Protein AF-0000000070551286 (afdb_homodimer)

Structure (mmCIF, N/CA/C/O backbone):
data_AF-0000000070551286-model_v1
#
loop_
_entity.id
_entity.type
_entity.pdbx_description
1 polymer '2-dehydropantoate 2-reductase'
#
loop_
_atom_site.group_PDB
_atom_site.id
_atom_site.type_symbol
_atom_site.label_atom_id
_atom_site.label_alt_id
_atom_site.label_comp_id
_atom_site.label_asym_id
_atom_site.label_entity_id
_atom_site.label_seq_id
_atom_site.pdbx_PDB_ins_code
_atom_site.Cartn_x
_atom_site.Cartn_y
_atom_site.Cartn_z
_atom_site.occupancy
_atom_site.B_iso_or_equiv
_atom_site.auth_seq_id
_atom_site.auth_comp_id
_atom_site.auth_asym_id
_atom_site.auth_atom_id
_atom_site.pdbx_PDB_model_num
ATOM 1 N N . MET A 1 1 ? 11.375 -45.812 -29.547 1 46.06 1 MET A N 1
ATOM 2 C CA . MET A 1 1 ? 10.195 -46.219 -28.781 1 46.06 1 MET A CA 1
ATOM 3 C C . MET A 1 1 ? 9.453 -44.969 -28.266 1 46.06 1 MET A C 1
ATOM 5 O O . MET A 1 1 ? 10.078 -44.062 -27.734 1 46.06 1 MET A O 1
ATOM 9 N N . TYR A 1 2 ? 8.195 -44.844 -28.672 1 67 2 TYR A N 1
ATOM 10 C CA . TYR A 1 2 ? 7.359 -43.688 -28.391 1 67 2 TYR A CA 1
ATOM 11 C C . TYR A 1 2 ? 7.098 -43.562 -26.891 1 67 2 TYR A C 1
ATOM 13 O O . TYR A 1 2 ? 6.762 -44.531 -26.219 1 67 2 TYR A O 1
ATOM 21 N N . MET A 1 3 ? 7.676 -42.531 -26.266 1 85.62 3 MET A N 1
ATOM 22 C CA . MET A 1 3 ? 7.438 -42.281 -24.844 1 85.62 3 MET A CA 1
ATOM 23 C C . MET A 1 3 ? 5.941 -42.188 -24.547 1 85.62 3 MET A C 1
ATOM 25 O O . MET A 1 3 ? 5.211 -41.469 -25.219 1 85.62 3 MET A O 1
ATOM 29 N N . LYS A 1 4 ? 5.441 -43.25 -23.797 1 93.69 4 LYS A N 1
ATOM 30 C CA . LYS A 1 4 ? 4.039 -43.25 -23.391 1 93.69 4 LYS A CA 1
ATOM 31 C C . LYS A 1 4 ? 3.9 -43.094 -21.875 1 93.69 4 LYS A C 1
ATOM 33 O O . LYS A 1 4 ? 4.574 -43.812 -21.125 1 93.69 4 LYS A O 1
ATOM 38 N N . ILE A 1 5 ? 3.059 -42.188 -21.516 1 97 5 ILE A N 1
ATOM 39 C CA . ILE A 1 5 ? 2.828 -41.969 -20.094 1 97 5 ILE A CA 1
ATOM 40 C C . ILE A 1 5 ? 1.688 -42.844 -19.609 1 97 5 ILE A C 1
ATOM 42 O O . ILE A 1 5 ? 0.562 -42.75 -20.094 1 97 5 ILE A O 1
ATOM 46 N N . LYS A 1 6 ? 2.023 -43.656 -18.656 1 96.81 6 LYS A N 1
ATOM 47 C CA . LYS A 1 6 ? 1.034 -44.594 -18.141 1 96.81 6 LYS A CA 1
ATOM 48 C C . LYS A 1 6 ? 0.749 -44.344 -16.656 1 96.81 6 LYS A C 1
ATOM 50 O O . LYS A 1 6 ? -0.244 -44.844 -16.125 1 96.81 6 LYS A O 1
ATOM 55 N N . SER A 1 7 ? 1.609 -43.625 -16.016 1 97.75 7 SER A N 1
ATOM 56 C CA . SER A 1 7 ? 1.43 -43.312 -14.602 1 97.75 7 SER A CA 1
ATOM 57 C C . SER A 1 7 ? 1.656 -41.844 -14.328 1 97.75 7 SER A C 1
ATOM 59 O O . SER A 1 7 ? 2.631 -41.25 -14.812 1 97.75 7 SER A O 1
ATOM 61 N N . VAL A 1 8 ? 0.704 -41.219 -13.625 1 98.38 8 VAL A N 1
ATOM 62 C CA . VAL A 1 8 ? 0.756 -39.812 -13.25 1 98.38 8 VAL A CA 1
ATOM 63 C C . VAL A 1 8 ? 0.594 -39.688 -11.742 1 98.38 8 VAL A C 1
ATOM 65 O O . VAL A 1 8 ? -0.296 -40.281 -11.148 1 98.38 8 VAL A O 1
ATOM 68 N N . ALA A 1 9 ? 1.456 -38.969 -11.102 1 98.56 9 ALA A N 1
ATOM 69 C CA . ALA A 1 9 ? 1.326 -38.656 -9.688 1 98.56 9 ALA A CA 1
ATOM 70 C C . ALA A 1 9 ? 1.188 -37.125 -9.492 1 98.56 9 ALA A C 1
ATOM 72 O O . ALA A 1 9 ? 1.899 -36.344 -10.125 1 98.56 9 ALA A O 1
ATOM 73 N N . VAL A 1 10 ? 0.234 -36.75 -8.672 1 98.56 10 VAL A N 1
ATOM 74 C CA . VAL A 1 10 ? 0.004 -35.375 -8.344 1 98.56 10 VAL A CA 1
ATOM 75 C C . VAL A 1 10 ? 0.488 -35.062 -6.926 1 98.56 10 VAL A C 1
ATOM 77 O O . VAL A 1 10 ? 0.049 -35.719 -5.973 1 98.56 10 VAL A O 1
ATOM 80 N N . PHE A 1 11 ? 1.463 -34.219 -6.816 1 97.94 11 PHE A N 1
ATOM 81 C CA . PHE A 1 11 ? 1.946 -33.75 -5.523 1 97.94 11 PHE A CA 1
ATOM 82 C C . PHE A 1 11 ? 1.303 -32.438 -5.148 1 97.94 11 PHE A C 1
ATOM 84 O O . PHE A 1 11 ? 1.78 -31.375 -5.551 1 97.94 11 PHE A O 1
ATOM 91 N N . GLY A 1 12 ? 0.291 -32.469 -4.324 1 94.75 12 GLY A N 1
ATOM 92 C CA . GLY A 1 12 ? -0.544 -31.312 -3.99 1 94.75 12 GLY A CA 1
ATOM 93 C C . GLY A 1 12 ? -1.942 -31.406 -4.574 1 94.75 12 GLY A C 1
ATOM 94 O O . GLY A 1 12 ? -2.164 -31.031 -5.727 1 94.75 12 GLY A O 1
ATOM 95 N N . ALA A 1 13 ? -2.912 -31.766 -3.781 1 93.12 13 ALA A N 1
ATOM 96 C CA . ALA A 1 13 ? -4.301 -31.922 -4.211 1 93.12 13 ALA A CA 1
ATOM 97 C C . ALA A 1 13 ? -5.148 -30.734 -3.791 1 93.12 13 ALA A C 1
ATOM 99 O O . ALA A 1 13 ? -6.242 -30.891 -3.246 1 93.12 13 ALA A O 1
ATOM 100 N N . GLY A 1 14 ? -4.578 -29.562 -3.945 1 90 14 GLY A N 1
ATOM 101 C CA . GLY A 1 14 ? -5.32 -28.344 -3.719 1 90 14 GLY A CA 1
ATOM 102 C C . GLY A 1 14 ? -6.078 -27.859 -4.945 1 90 14 GLY A C 1
ATOM 103 O O . GLY A 1 14 ? -6.57 -28.672 -5.73 1 90 14 GLY A O 1
ATOM 104 N N . ALA A 1 15 ? -6.25 -26.578 -5.102 1 88.44 15 ALA A N 1
ATOM 105 C CA . ALA A 1 15 ? -7.039 -25.984 -6.176 1 88.44 15 ALA A CA 1
ATOM 106 C C . ALA A 1 15 ? -6.5 -26.406 -7.543 1 88.44 15 ALA A C 1
ATOM 108 O O . ALA A 1 15 ? -7.262 -26.828 -8.414 1 88.44 15 ALA A O 1
ATOM 109 N N . VAL A 1 16 ? -5.199 -26.281 -7.695 1 92.5 16 VAL A N 1
ATOM 110 C CA . VAL A 1 16 ? -4.582 -26.609 -8.977 1 92.5 16 VAL A CA 1
ATOM 111 C C . VAL A 1 16 ? -4.57 -28.109 -9.18 1 92.5 16 VAL A C 1
ATOM 113 O O . VAL A 1 16 ? -4.938 -28.609 -10.25 1 92.5 16 VAL A O 1
ATOM 116 N N . GLY A 1 17 ? -4.184 -28.844 -8.172 1 95.88 17 GLY A N 1
ATOM 117 C CA . GLY A 1 17 ? -4.16 -30.297 -8.25 1 95.88 17 GLY A CA 1
ATOM 118 C C . GLY A 1 17 ? -5.52 -30.906 -8.562 1 95.88 17 GLY A C 1
ATOM 119 O O . GLY A 1 17 ? -5.617 -31.906 -9.273 1 95.88 17 GLY A O 1
ATOM 120 N N . SER A 1 18 ? -6.52 -30.312 -8.055 1 95.5 18 SER A N 1
ATOM 121 C CA . SER A 1 18 ? -7.875 -30.797 -8.281 1 95.5 18 SER A CA 1
ATOM 122 C C . SER A 1 18 ? -8.258 -30.703 -9.758 1 95.5 18 SER A C 1
ATOM 124 O O . SER A 1 18 ? -9.016 -31.531 -10.258 1 95.5 18 SER A O 1
ATOM 126 N N . TYR A 1 19 ? -7.789 -29.688 -10.414 1 95.88 19 TYR A N 1
ATOM 127 C CA . TYR A 1 19 ? -8.047 -29.562 -11.852 1 95.88 19 TYR A CA 1
ATOM 128 C C . TYR A 1 19 ? -7.438 -30.734 -12.617 1 95.88 19 TYR A C 1
ATOM 130 O O . TYR A 1 19 ? -8.086 -31.297 -13.492 1 95.88 19 TYR A O 1
ATOM 138 N N . VAL A 1 20 ? -6.266 -31.109 -12.234 1 97.5 20 VAL A N 1
ATOM 139 C CA . VAL A 1 20 ? -5.562 -32.219 -12.883 1 97.5 20 VAL A CA 1
ATOM 140 C C . VAL A 1 20 ? -6.246 -33.531 -12.547 1 97.5 20 VAL A C 1
ATOM 142 O O . VAL A 1 20 ? -6.457 -34.375 -13.43 1 97.5 20 VAL A O 1
ATOM 145 N N . ILE A 1 21 ? -6.582 -33.688 -11.289 1 97.44 21 ILE A N 1
ATOM 146 C CA . ILE A 1 21 ? -7.262 -34.906 -10.844 1 97.44 21 ILE A CA 1
ATOM 147 C C . ILE A 1 21 ? -8.594 -35.031 -11.586 1 97.44 21 ILE A C 1
ATOM 149 O O . ILE A 1 21 ? -8.898 -36.094 -12.125 1 97.44 21 ILE A O 1
ATOM 153 N N . TRP A 1 22 ? -9.328 -33.969 -11.617 1 97.06 22 TRP A N 1
ATOM 154 C CA . TRP A 1 22 ? -10.609 -33.938 -12.32 1 97.06 22 TRP A CA 1
ATOM 155 C C . TRP A 1 22 ? -10.438 -34.312 -13.781 1 97.06 22 TRP A C 1
ATOM 157 O O . TRP A 1 22 ? -11.188 -35.156 -14.305 1 97.06 22 TRP A O 1
ATOM 167 N N . GLY A 1 23 ? -9.508 -33.844 -14.453 1 96.38 23 GLY A N 1
ATOM 168 C CA . GLY A 1 23 ? -9.32 -34.031 -15.883 1 96.38 23 GLY A CA 1
ATOM 169 C C . GLY A 1 23 ? -8.828 -35.406 -16.25 1 96.38 23 GLY A C 1
ATOM 170 O O . GLY A 1 23 ? -9.18 -35.938 -17.312 1 96.38 23 GLY A O 1
ATOM 171 N N . LEU A 1 24 ? -7.996 -36.062 -15.359 1 96.88 24 LEU A N 1
ATOM 172 C CA . LEU A 1 24 ? -7.32 -37.281 -15.734 1 96.88 24 LEU A CA 1
ATOM 173 C C . LEU A 1 24 ? -8.016 -38.5 -15.133 1 96.88 24 LEU A C 1
ATOM 175 O O . LEU A 1 24 ? -7.734 -39.625 -15.516 1 96.88 24 LEU A O 1
ATOM 179 N N . SER A 1 25 ? -8.891 -38.25 -14.234 1 93.75 25 SER A N 1
ATOM 180 C CA . SER A 1 25 ? -9.5 -39.344 -13.469 1 93.75 25 SER A CA 1
ATOM 181 C C . SER A 1 25 ? -10.273 -40.281 -14.383 1 93.75 25 SER A C 1
ATOM 183 O O . SER A 1 25 ? -10.43 -41.469 -14.07 1 93.75 25 SER A O 1
ATOM 185 N N . GLU A 1 26 ? -10.766 -39.844 -15.5 1 88.31 26 GLU A N 1
ATOM 186 C CA . GLU A 1 26 ? -11.594 -40.688 -16.344 1 88.31 26 GLU A CA 1
ATOM 187 C C . GLU A 1 26 ? -10.766 -41.344 -17.453 1 88.31 26 GLU A C 1
ATOM 189 O O . GLU A 1 26 ? -11.289 -42.156 -18.234 1 88.31 26 GLU A O 1
ATOM 194 N N . LYS A 1 27 ? -9.602 -41 -17.453 1 91.81 27 LYS A N 1
ATOM 195 C CA . LYS A 1 27 ? -8.734 -41.656 -18.453 1 91.81 27 LYS A CA 1
ATOM 196 C C . LYS A 1 27 ? -8.453 -43.094 -18.078 1 91.81 27 LYS A C 1
ATOM 198 O O . LYS A 1 27 ? -7.93 -43.375 -16.984 1 91.81 27 LYS A O 1
ATOM 203 N N . LYS A 1 28 ? -8.828 -44.219 -18.75 1 85.94 28 LYS A N 1
ATOM 204 C CA . LYS A 1 28 ? -8.828 -45.625 -18.391 1 85.94 28 LYS A CA 1
ATOM 205 C C . LYS A 1 28 ? -7.434 -46.25 -18.547 1 85.94 28 LYS A C 1
ATOM 207 O O . LYS A 1 28 ? -7.09 -47.188 -17.859 1 85.94 28 LYS A O 1
ATOM 212 N N . ASP A 1 29 ? -6.496 -45.688 -19.281 1 88.56 29 ASP A N 1
ATOM 213 C CA . ASP A 1 29 ? -5.238 -46.344 -19.625 1 88.56 29 ASP A CA 1
ATOM 214 C C . ASP A 1 29 ? -4.07 -45.75 -18.844 1 88.56 29 ASP A C 1
ATOM 216 O O . ASP A 1 29 ? -2.916 -45.844 -19.266 1 88.56 29 ASP A O 1
ATOM 220 N N . ILE A 1 30 ? -4.402 -45.125 -17.688 1 94.81 30 ILE A N 1
ATOM 221 C CA . ILE A 1 30 ? -3.312 -44.594 -16.891 1 94.81 30 ILE A CA 1
ATOM 222 C C . ILE A 1 30 ? -3.594 -44.844 -15.406 1 94.81 30 ILE A C 1
ATOM 224 O O . ILE A 1 30 ? -4.742 -45.062 -15.016 1 94.81 30 ILE A O 1
ATOM 228 N N . SER A 1 31 ? -2.551 -44.906 -14.602 1 96.5 31 SER A N 1
ATOM 229 C CA . SER A 1 31 ? -2.656 -44.875 -13.141 1 96.5 31 SER A CA 1
ATOM 230 C C . SER A 1 31 ? -2.48 -43.438 -12.617 1 96.5 31 SER A C 1
ATOM 232 O O . SER A 1 31 ? -1.476 -42.812 -12.906 1 96.5 31 SER A O 1
ATOM 234 N N . LEU A 1 32 ? -3.492 -42.969 -11.977 1 97.56 32 LEU A N 1
ATOM 235 C CA . LEU A 1 32 ? -3.469 -41.656 -11.383 1 97.56 32 LEU A CA 1
ATOM 236 C C . LEU A 1 32 ? -3.398 -41.719 -9.859 1 97.56 32 LEU A C 1
ATOM 238 O O . LEU A 1 32 ? -4.188 -42.438 -9.234 1 97.56 32 LEU A O 1
ATOM 242 N N . SER A 1 33 ? -2.381 -41.062 -9.25 1 97.94 33 SER A N 1
ATOM 243 C CA . SER A 1 33 ? -2.225 -41.094 -7.801 1 97.94 33 SER A CA 1
ATOM 244 C C . SER A 1 33 ? -1.951 -39.688 -7.246 1 97.94 33 SER A C 1
ATOM 246 O O . SER A 1 33 ? -1.631 -38.781 -8 1 97.94 33 SER A O 1
ATOM 248 N N . VAL A 1 34 ? -2.172 -39.531 -5.973 1 98.31 34 VAL A N 1
ATOM 249 C CA . VAL A 1 34 ? -1.798 -38.344 -5.219 1 98.31 34 VAL A CA 1
ATOM 250 C C . VAL A 1 34 ? -0.739 -38.688 -4.18 1 98.31 34 VAL A C 1
ATOM 252 O O . VAL A 1 34 ? -0.843 -39.719 -3.502 1 98.31 34 VAL A O 1
ATOM 255 N N . ILE A 1 35 ? 0.263 -37.875 -4.16 1 98.06 35 ILE A N 1
ATOM 256 C CA . ILE A 1 35 ? 1.336 -38.125 -3.203 1 98.06 35 ILE A CA 1
ATOM 257 C C . ILE A 1 35 ? 0.994 -37.469 -1.867 1 98.06 35 ILE A C 1
ATOM 259 O O . ILE A 1 35 ? 0.721 -36.281 -1.81 1 98.06 35 ILE A O 1
ATOM 263 N N . ALA A 1 36 ? 1 -38.188 -0.861 1 95.88 36 ALA A N 1
ATOM 264 C CA . ALA A 1 36 ? 0.758 -37.688 0.491 1 95.88 36 ALA A CA 1
ATOM 265 C C . ALA A 1 36 ? 1.359 -38.625 1.534 1 95.88 36 ALA A C 1
ATOM 267 O O . ALA A 1 36 ? 1.63 -39.812 1.247 1 95.88 36 ALA A O 1
ATOM 268 N N . LYS A 1 37 ? 1.617 -37.969 2.689 1 93.44 37 LYS A N 1
ATOM 269 C CA . LYS A 1 37 ? 2.133 -38.75 3.82 1 93.44 37 LYS A CA 1
ATOM 270 C C . LYS A 1 37 ? 1.312 -38.469 5.082 1 93.44 37 LYS A C 1
ATOM 272 O O . LYS A 1 37 ? 0.519 -37.531 5.125 1 93.44 37 LYS A O 1
ATOM 277 N N . GLY A 1 38 ? 1.369 -39.344 5.969 1 92.81 38 GLY A N 1
ATOM 278 C CA . GLY A 1 38 ? 0.828 -39.125 7.301 1 92.81 38 GLY A CA 1
ATOM 279 C C . GLY A 1 38 ? -0.667 -38.875 7.305 1 92.81 38 GLY A C 1
ATOM 280 O O . GLY A 1 38 ? -1.428 -39.562 6.641 1 92.81 38 GLY A O 1
ATOM 281 N N . GLU A 1 39 ? -1.062 -37.844 8.078 1 92.38 39 GLU A N 1
ATOM 282 C CA . GLU A 1 39 ? -2.471 -37.531 8.305 1 92.38 39 GLU A CA 1
ATOM 283 C C . GLU A 1 39 ? -3.152 -37.094 7 1 92.38 39 GLU A C 1
ATOM 285 O O . GLU A 1 39 ? -4.324 -37.406 6.781 1 92.38 39 GLU A O 1
ATOM 290 N N . ARG A 1 40 ? -2.4 -36.469 6.199 1 90.12 40 ARG A N 1
ATOM 291 C CA . ARG A 1 40 ? -2.961 -36.062 4.922 1 90.12 40 ARG A CA 1
ATOM 292 C C . ARG A 1 40 ? -3.312 -37.25 4.051 1 90.12 40 ARG A C 1
ATOM 294 O O . ARG A 1 40 ? -4.344 -37.25 3.377 1 90.12 40 ARG A O 1
ATOM 301 N N . ALA A 1 41 ? -2.449 -38.219 4.035 1 93.56 41 ALA A N 1
ATOM 302 C CA . ALA A 1 41 ? -2.701 -39.438 3.273 1 93.56 41 ALA A CA 1
ATOM 303 C C . ALA A 1 41 ? -3.959 -40.156 3.77 1 93.56 41 ALA A C 1
ATOM 305 O O . ALA A 1 41 ? -4.793 -40.594 2.969 1 93.56 41 ALA A O 1
ATOM 306 N N . GLU A 1 42 ? -4.074 -40.188 5.043 1 94.12 42 GLU A N 1
ATOM 307 C CA . GLU A 1 42 ? -5.223 -40.844 5.641 1 94.12 42 GLU A CA 1
ATOM 308 C C . GLU A 1 42 ? -6.523 -40.125 5.297 1 94.12 42 GLU A C 1
ATOM 310 O O . GLU A 1 42 ? -7.523 -40.781 4.961 1 94.12 42 GLU A O 1
ATOM 315 N N . ARG A 1 43 ? -6.48 -38.906 5.355 1 92.81 43 ARG A N 1
ATOM 316 C CA . ARG A 1 43 ? -7.664 -38.125 5.055 1 92.81 43 ARG A CA 1
ATOM 317 C C . ARG A 1 43 ? -8.07 -38.25 3.59 1 92.81 43 ARG A C 1
ATOM 319 O O . ARG A 1 43 ? -9.25 -38.406 3.279 1 92.81 43 ARG A O 1
ATOM 326 N N . LEU A 1 44 ? -7.102 -38.156 2.746 1 94.31 44 LEU A N 1
ATOM 327 C CA . LEU A 1 44 ? -7.363 -38.281 1.314 1 94.31 44 LEU A CA 1
ATOM 328 C C . LEU A 1 44 ? -7.918 -39.656 0.965 1 94.31 44 LEU A C 1
ATOM 330 O O . LEU A 1 44 ? -8.797 -39.781 0.111 1 94.31 44 LEU A O 1
ATOM 334 N N . LYS A 1 45 ? -7.391 -40.688 1.62 1 94.5 45 LYS A N 1
ATOM 335 C CA . LYS A 1 45 ? -7.871 -42.062 1.391 1 94.5 45 LYS A CA 1
ATOM 336 C C . LYS A 1 45 ? -9.312 -42.219 1.869 1 94.5 45 LYS A C 1
ATOM 338 O O . LYS A 1 45 ? -10.117 -42.875 1.211 1 94.5 45 LYS A O 1
ATOM 343 N N . ALA A 1 46 ? -9.609 -41.531 2.924 1 94.44 46 ALA A N 1
ATOM 344 C CA . ALA A 1 46 ? -10.914 -41.719 3.564 1 94.44 46 ALA A CA 1
ATOM 345 C C . ALA A 1 46 ? -11.969 -40.844 2.889 1 94.44 46 ALA A C 1
ATOM 347 O O . ALA A 1 46 ? -13.086 -41.281 2.637 1 94.44 46 ALA A O 1
ATOM 348 N N . GLU A 1 47 ? -11.625 -39.594 2.604 1 94.19 47 GLU A N 1
ATOM 349 C CA . GLU A 1 47 ? -12.617 -38.594 2.201 1 94.19 47 GLU A CA 1
ATOM 350 C C . GLU A 1 47 ? -12.586 -38.375 0.694 1 94.19 47 GLU A C 1
ATOM 352 O O . GLU A 1 47 ? -13.562 -37.906 0.11 1 94.19 47 GLU A O 1
ATOM 357 N N . GLY A 1 48 ? -11.438 -38.719 0.104 1 95.25 48 GLY A N 1
ATOM 358 C CA . GLY A 1 48 ? -11.266 -38.406 -1.305 1 95.25 48 GLY A CA 1
ATOM 359 C C . GLY A 1 48 ? -11.125 -36.906 -1.564 1 95.25 48 GLY A C 1
ATOM 360 O O . GLY A 1 48 ? -10.734 -36.156 -0.672 1 95.25 48 GLY A O 1
ATOM 361 N N . CYS A 1 49 ? -11.281 -36.531 -2.814 1 95.12 49 CYS A N 1
ATOM 362 C CA . CYS A 1 49 ? -11.234 -35.125 -3.252 1 95.12 49 CYS A CA 1
ATOM 363 C C . CYS A 1 49 ? -12.57 -34.719 -3.855 1 95.12 49 CYS A C 1
ATOM 365 O O . CYS A 1 49 ? -12.961 -35.219 -4.91 1 95.12 49 CYS A O 1
ATOM 367 N N . LEU A 1 50 ? -13.258 -33.812 -3.168 1 96.81 50 LEU A N 1
ATOM 368 C CA . LEU A 1 50 ? -14.516 -33.312 -3.705 1 96.81 50 LEU A CA 1
ATOM 369 C C . LEU A 1 50 ? -14.25 -32.156 -4.691 1 96.81 50 LEU A C 1
ATOM 371 O O . LEU A 1 50 ? -13.742 -31.109 -4.309 1 96.81 50 LEU A O 1
ATOM 375 N N . ILE A 1 51 ? -14.594 -32.438 -5.965 1 97.12 51 ILE A N 1
ATOM 376 C CA . ILE A 1 51 ? -14.32 -31.5 -7.035 1 97.12 51 ILE A CA 1
ATOM 377 C C . ILE A 1 51 ? -15.57 -31.312 -7.891 1 97.12 51 ILE A C 1
ATOM 379 O O . ILE A 1 51 ? -16.062 -32.25 -8.5 1 97.12 51 ILE A O 1
ATOM 383 N N . ASN A 1 52 ? -16.031 -30.078 -7.957 1 96.5 52 ASN A N 1
ATOM 384 C CA . ASN A 1 52 ? -17.203 -29.734 -8.758 1 96.5 52 ASN A CA 1
ATOM 385 C C . ASN A 1 52 ? -18.359 -30.688 -8.477 1 96.5 52 ASN A C 1
ATOM 387 O O . ASN A 1 52 ? -18.969 -31.203 -9.414 1 96.5 52 ASN A O 1
ATOM 391 N N . GLY A 1 53 ? -18.547 -31 -7.242 1 96.12 53 GLY A N 1
ATOM 392 C CA . GLY A 1 53 ? -19.719 -31.75 -6.809 1 96.12 53 GLY A CA 1
ATOM 393 C C . GLY A 1 53 ? -19.516 -33.25 -6.859 1 96.12 53 GLY A C 1
ATOM 394 O O . GLY A 1 53 ? -20.391 -34.031 -6.477 1 96.12 53 GLY A O 1
ATOM 395 N N . LYS A 1 54 ? -18.422 -33.719 -7.305 1 96.94 54 LYS A N 1
ATOM 396 C CA . LYS A 1 54 ? -18.094 -35.156 -7.398 1 96.94 54 LYS A CA 1
ATOM 397 C C . LYS A 1 54 ? -16.875 -35.5 -6.559 1 96.94 54 LYS A C 1
ATOM 399 O O . LYS A 1 54 ? -15.898 -34.75 -6.543 1 96.94 54 LYS A O 1
ATOM 404 N N . THR A 1 55 ? -16.953 -36.594 -5.863 1 97.06 55 THR A N 1
ATOM 405 C CA . THR A 1 55 ? -15.812 -37.031 -5.055 1 97.06 55 THR A CA 1
ATOM 406 C C . THR A 1 55 ? -14.93 -38 -5.832 1 97.06 55 THR A C 1
ATOM 408 O O . THR A 1 55 ? -15.414 -39 -6.34 1 97.06 55 THR A O 1
ATOM 411 N N . TYR A 1 56 ? -13.695 -37.688 -5.918 1 96.5 56 TYR A N 1
ATOM 412 C CA . TYR A 1 56 ? -12.695 -38.531 -6.559 1 96.5 56 TYR A CA 1
ATOM 413 C C . TYR A 1 56 ? -11.844 -39.25 -5.52 1 96.5 56 TYR A C 1
ATOM 415 O O . TYR A 1 56 ? -11.547 -38.688 -4.461 1 96.5 56 TYR A O 1
ATOM 423 N N . HIS A 1 57 ? -11.508 -40.469 -5.852 1 93.69 57 HIS A N 1
ATOM 424 C CA . HIS A 1 57 ? -10.664 -41.25 -4.949 1 93.69 57 HIS A CA 1
ATOM 425 C C . HIS A 1 57 ? -9.422 -41.781 -5.664 1 93.69 57 HIS A C 1
ATOM 427 O O . HIS A 1 57 ? -9.25 -43 -5.812 1 93.69 57 HIS A O 1
ATOM 433 N N . PRO A 1 58 ? -8.562 -40.875 -6.004 1 93.12 58 PRO A N 1
ATOM 434 C CA . PRO A 1 58 ? -7.309 -41.344 -6.578 1 93.12 58 PRO A CA 1
ATOM 435 C C . PRO A 1 58 ? -6.496 -42.188 -5.602 1 93.12 58 PRO A C 1
ATOM 437 O O . PRO A 1 58 ? -6.695 -42.094 -4.387 1 93.12 58 PRO A O 1
ATOM 440 N N . GLU A 1 59 ? -5.656 -43.062 -6.16 1 95.81 59 GLU A N 1
ATOM 441 C CA . GLU A 1 59 ? -4.723 -43.812 -5.305 1 95.81 59 GLU A CA 1
ATOM 442 C C . GLU A 1 59 ? -3.811 -42.844 -4.547 1 95.81 59 GLU A C 1
ATOM 444 O O . GLU A 1 59 ? -3.35 -41.844 -5.102 1 95.81 59 GLU A O 1
ATOM 449 N N . VAL A 1 60 ? -3.648 -43.062 -3.303 1 98 60 VAL A N 1
ATOM 450 C CA . VAL A 1 60 ? -2.754 -42.25 -2.484 1 98 60 VAL A CA 1
ATOM 451 C C . VAL A 1 60 ? -1.452 -43.031 -2.232 1 98 60 VAL A C 1
ATOM 453 O O . VAL A 1 60 ? -1.467 -44.125 -1.693 1 98 60 VAL A O 1
ATOM 456 N N . LEU A 1 61 ? -0.344 -42.438 -2.676 1 98 61 LEU A N 1
ATOM 457 C CA . LEU A 1 61 ? 0.952 -43.094 -2.574 1 98 61 LEU A CA 1
ATOM 458 C C . LEU A 1 61 ? 1.941 -42.25 -1.793 1 98 61 LEU A C 1
ATOM 460 O O . LEU A 1 61 ? 1.849 -41.031 -1.804 1 98 61 LEU A O 1
ATOM 464 N N . THR A 1 62 ? 2.842 -42.875 -1.099 1 97.5 62 THR A N 1
ATOM 465 C CA . THR A 1 62 ? 4.012 -42.188 -0.571 1 97.5 62 THR A CA 1
ATOM 466 C C . THR A 1 62 ? 5.008 -41.875 -1.687 1 97.5 62 THR A C 1
ATOM 468 O O . THR A 1 62 ? 4.914 -42.438 -2.783 1 97.5 62 THR A O 1
ATOM 471 N N . PRO A 1 63 ? 5.938 -40.969 -1.386 1 97.94 63 PRO A N 1
ATOM 472 C CA . PRO A 1 63 ? 6.965 -40.688 -2.396 1 97.94 63 PRO A CA 1
ATOM 473 C C . PRO A 1 63 ? 7.711 -41.969 -2.832 1 97.94 63 PRO A C 1
ATOM 475 O O . PRO A 1 63 ? 7.988 -42.125 -4.02 1 97.94 63 PRO A O 1
ATOM 478 N N . GLU A 1 64 ? 7.961 -42.844 -1.956 1 97.5 64 GLU A N 1
ATOM 479 C CA . GLU A 1 64 ? 8.664 -44.094 -2.252 1 97.5 64 GLU A CA 1
ATOM 480 C C . GLU A 1 64 ? 7.832 -45 -3.148 1 97.5 64 GLU A C 1
ATOM 482 O O . GLU A 1 64 ? 8.352 -45.594 -4.082 1 97.5 64 GLU A O 1
ATOM 487 N N . GLU A 1 65 ? 6.586 -45.031 -2.867 1 97.81 65 GLU A N 1
ATOM 488 C CA . GLU A 1 65 ? 5.676 -45.906 -3.633 1 97.81 65 GLU A CA 1
ATOM 489 C C . GLU A 1 65 ? 5.473 -45.344 -5.043 1 97.81 65 GLU A C 1
ATOM 491 O O . GLU A 1 65 ? 5.18 -46.125 -5.969 1 97.81 65 GLU A O 1
ATOM 496 N N . ALA A 1 66 ? 5.66 -44.062 -5.234 1 98.06 66 ALA A N 1
ATOM 497 C CA . ALA A 1 66 ? 5.422 -43.438 -6.52 1 98.06 66 ALA A CA 1
ATOM 498 C C . ALA A 1 66 ? 6.707 -43.344 -7.34 1 98.06 66 ALA A C 1
ATOM 500 O O . ALA A 1 66 ? 6.723 -42.781 -8.43 1 98.06 66 ALA A O 1
ATOM 501 N N . LYS A 1 67 ? 7.773 -43.906 -6.828 1 98.19 67 LYS A N 1
ATOM 502 C CA . LYS A 1 67 ? 9.062 -43.844 -7.504 1 98.19 67 LYS A CA 1
ATOM 503 C C . LYS A 1 67 ? 8.961 -44.344 -8.945 1 98.19 67 LYS A C 1
ATOM 505 O O . LYS A 1 67 ? 8.414 -45.406 -9.203 1 98.19 67 LYS A O 1
ATOM 510 N N . GLY A 1 68 ? 9.422 -43.531 -9.859 1 97.81 68 GLY A N 1
ATOM 511 C CA . GLY A 1 68 ? 9.508 -43.938 -11.25 1 97.81 68 GLY A CA 1
ATOM 512 C C . GLY A 1 68 ? 8.242 -43.656 -12.031 1 97.81 68 GLY A C 1
ATOM 513 O O . GLY A 1 68 ? 8.062 -44.188 -13.141 1 97.81 68 GLY A O 1
ATOM 514 N N . VAL A 1 69 ? 7.344 -42.875 -11.477 1 98.25 69 VAL A N 1
ATOM 515 C CA . VAL A 1 69 ? 6.156 -42.5 -12.227 1 98.25 69 VAL A CA 1
ATOM 516 C C . VAL A 1 69 ? 6.57 -41.812 -13.523 1 98.25 69 VAL A C 1
ATOM 518 O O . VAL A 1 69 ? 7.637 -41.188 -13.602 1 98.25 69 VAL A O 1
ATOM 521 N N . ASP A 1 70 ? 5.73 -41.938 -14.539 1 98.31 70 ASP A N 1
ATOM 522 C CA . ASP A 1 70 ? 6.074 -41.375 -15.828 1 98.31 70 ASP A CA 1
ATOM 523 C C . ASP A 1 70 ? 5.992 -39.844 -15.781 1 98.31 70 ASP A C 1
ATOM 525 O O . ASP A 1 70 ? 6.82 -39.156 -16.375 1 98.31 70 ASP A O 1
ATOM 529 N N . LEU A 1 71 ? 4.977 -39.281 -15.102 1 98.62 71 LEU A N 1
ATOM 530 C CA . LEU A 1 71 ? 4.742 -37.844 -15.008 1 98.62 71 LEU A CA 1
ATOM 531 C C . LEU A 1 71 ? 4.406 -37.438 -13.57 1 98.62 71 LEU A C 1
ATOM 533 O O . LEU A 1 71 ? 3.449 -37.969 -12.992 1 98.62 71 LEU A O 1
ATOM 537 N N . LEU A 1 72 ? 5.219 -36.625 -12.984 1 98.81 72 LEU A N 1
ATOM 538 C CA . LEU A 1 72 ? 4.961 -36.031 -11.68 1 98.81 72 LEU A CA 1
ATOM 539 C C . LEU A 1 72 ? 4.5 -34.594 -11.836 1 98.81 72 LEU A C 1
ATOM 541 O O . LEU A 1 72 ? 5.23 -33.75 -12.375 1 98.81 72 LEU A O 1
ATOM 545 N N . ILE A 1 73 ? 3.316 -34.312 -11.375 1 98.69 73 ILE A N 1
ATOM 546 C CA . ILE A 1 73 ? 2.775 -32.938 -11.375 1 98.69 73 ILE A CA 1
ATOM 547 C C . ILE A 1 73 ? 2.941 -32.312 -9.992 1 98.69 73 ILE A C 1
ATOM 549 O O . ILE A 1 73 ? 2.424 -32.844 -9 1 98.69 73 ILE A O 1
ATOM 553 N N . VAL A 1 74 ? 3.686 -31.266 -9.953 1 98.31 74 VAL A N 1
ATOM 554 C CA . VAL A 1 74 ? 3.908 -30.547 -8.703 1 98.31 74 VAL A CA 1
ATOM 555 C C . VAL A 1 74 ? 2.977 -29.344 -8.633 1 98.31 74 VAL A C 1
ATOM 557 O O . VAL A 1 74 ? 3.127 -28.375 -9.398 1 98.31 74 VAL A O 1
ATOM 560 N N . SER A 1 75 ? 2.049 -29.375 -7.77 1 96.44 75 SER A N 1
ATOM 561 C CA . SER A 1 75 ? 1.053 -28.328 -7.605 1 96.44 75 SER A CA 1
ATOM 562 C C . SER A 1 75 ? 0.885 -27.938 -6.141 1 96.44 75 SER A C 1
ATOM 564 O O . SER A 1 75 ? -0.239 -27.859 -5.641 1 96.44 75 SER A O 1
ATOM 566 N N . LEU A 1 76 ? 1.965 -27.703 -5.477 1 92.88 76 LEU A N 1
ATOM 567 C CA . LEU A 1 76 ? 2.014 -27.328 -4.07 1 92.88 76 LEU A CA 1
ATOM 568 C C . LEU A 1 76 ? 1.879 -25.812 -3.908 1 92.88 76 LEU A C 1
ATOM 570 O O . LEU A 1 76 ? 2.061 -25.062 -4.867 1 92.88 76 LEU A O 1
ATOM 574 N N . LYS A 1 77 ? 1.548 -25.422 -2.709 1 87.25 77 LYS A N 1
ATOM 575 C CA . LYS A 1 77 ? 1.759 -24.016 -2.363 1 87.25 77 LYS A CA 1
ATOM 576 C C . LYS A 1 77 ? 3.246 -23.688 -2.307 1 87.25 77 LYS A C 1
ATOM 578 O O . LYS A 1 77 ? 4.059 -24.516 -1.891 1 87.25 77 LYS A O 1
ATOM 583 N N . TYR A 1 78 ? 3.535 -22.547 -2.598 1 88.38 78 TYR A N 1
ATOM 584 C CA . TYR A 1 78 ? 4.926 -22.125 -2.734 1 88.38 78 TYR A CA 1
ATOM 585 C C . TYR A 1 78 ? 5.707 -22.422 -1.457 1 88.38 78 TYR A C 1
ATOM 587 O O . TYR A 1 78 ? 6.828 -22.938 -1.509 1 88.38 78 TYR A O 1
ATOM 595 N N . GLY A 1 79 ? 5.168 -22.141 -0.297 1 87.19 79 GLY A N 1
ATOM 596 C CA . GLY A 1 79 ? 5.852 -22.328 0.973 1 87.19 79 GLY A CA 1
ATOM 597 C C . GLY A 1 79 ? 6.152 -23.781 1.283 1 87.19 79 GLY A C 1
ATOM 598 O O . GLY A 1 79 ? 7.043 -24.094 2.078 1 87.19 79 GLY A O 1
ATOM 599 N N . ALA A 1 80 ? 5.492 -24.672 0.621 1 90.5 80 ALA A N 1
ATOM 600 C CA . ALA A 1 80 ? 5.641 -26.109 0.887 1 90.5 80 ALA A CA 1
ATOM 601 C C . ALA A 1 80 ? 6.691 -26.734 -0.029 1 90.5 80 ALA A C 1
ATOM 603 O O . ALA A 1 80 ? 7.141 -27.859 0.206 1 90.5 80 ALA A O 1
ATOM 604 N N . LEU A 1 81 ? 7.145 -26.031 -1.024 1 94.62 81 LEU A N 1
ATOM 605 C CA . LEU A 1 81 ? 8.008 -26.594 -2.057 1 94.62 81 LEU A CA 1
ATOM 606 C C . LEU A 1 81 ? 9.359 -26.984 -1.478 1 94.62 81 LEU A C 1
ATOM 608 O O . LEU A 1 81 ? 9.844 -28.094 -1.714 1 94.62 81 LEU A O 1
ATOM 612 N N . ALA A 1 82 ? 9.906 -26.125 -0.675 1 94 82 ALA A N 1
ATOM 613 C CA . ALA A 1 82 ? 11.242 -26.375 -0.129 1 94 82 ALA A CA 1
ATOM 614 C C . ALA A 1 82 ? 11.258 -27.672 0.683 1 94 82 ALA A C 1
ATOM 616 O O . ALA A 1 82 ? 12.203 -28.453 0.596 1 94 82 ALA A O 1
ATOM 617 N N . GLY A 1 83 ? 10.227 -27.891 1.421 1 94.94 83 GLY A N 1
ATOM 618 C CA . GLY A 1 83 ? 10.141 -29.078 2.264 1 94.94 83 GLY A CA 1
ATOM 619 C C . GLY A 1 83 ? 9.797 -30.344 1.489 1 94.94 83 GLY A C 1
ATOM 620 O O . GLY A 1 83 ? 9.961 -31.453 1.999 1 94.94 83 GLY A O 1
ATOM 621 N N . ALA A 1 84 ? 9.422 -30.141 0.245 1 97 84 ALA A N 1
ATOM 622 C CA . ALA A 1 84 ? 8.945 -31.266 -0.552 1 97 84 ALA A CA 1
ATOM 623 C C . ALA A 1 84 ? 10.023 -31.75 -1.519 1 97 84 ALA A C 1
ATOM 625 O O . ALA A 1 84 ? 9.844 -32.75 -2.223 1 97 84 ALA A O 1
ATOM 626 N N . LEU A 1 85 ? 11.164 -31.094 -1.541 1 98 85 LEU A N 1
ATOM 627 C CA . LEU A 1 85 ? 12.18 -31.344 -2.561 1 98 85 LEU A CA 1
ATOM 628 C C . LEU A 1 85 ? 12.734 -32.75 -2.445 1 98 85 LEU A C 1
ATOM 630 O O . LEU A 1 85 ? 12.969 -33.406 -3.457 1 98 85 LEU A O 1
ATOM 634 N N . ASP A 1 86 ? 12.953 -33.188 -1.252 1 97.94 86 ASP A N 1
ATOM 635 C CA . ASP A 1 86 ? 13.469 -34.562 -1.068 1 97.94 86 ASP A CA 1
ATOM 636 C C . ASP A 1 86 ? 12.453 -35.594 -1.512 1 97.94 86 ASP A C 1
ATOM 638 O O . ASP A 1 86 ? 12.82 -36.656 -2.031 1 97.94 86 ASP A O 1
ATOM 642 N N . ASP A 1 87 ? 11.219 -35.312 -1.243 1 98.12 87 ASP A N 1
ATOM 643 C CA . ASP A 1 87 ? 10.156 -36.219 -1.708 1 98.12 87 ASP A CA 1
ATOM 644 C C . ASP A 1 87 ? 10.109 -36.25 -3.234 1 98.12 87 ASP A C 1
ATOM 646 O O . ASP A 1 87 ? 9.922 -37.312 -3.82 1 98.12 87 ASP A O 1
ATOM 650 N N . ILE A 1 88 ? 10.242 -35.125 -3.867 1 98.56 88 ILE A N 1
ATOM 651 C CA . ILE A 1 88 ? 10.273 -35.031 -5.324 1 98.56 88 ILE A CA 1
ATOM 652 C C . ILE A 1 88 ? 11.43 -35.875 -5.859 1 98.56 88 ILE A C 1
ATOM 654 O O . ILE A 1 88 ? 11.258 -36.688 -6.789 1 98.56 88 ILE A O 1
ATOM 658 N N . LYS A 1 89 ? 12.555 -35.719 -5.25 1 98.44 89 LYS A N 1
ATOM 659 C CA . LYS A 1 89 ? 13.734 -36.469 -5.641 1 98.44 89 LYS A CA 1
ATOM 660 C C . LYS A 1 89 ? 13.477 -37.969 -5.523 1 98.44 89 LYS A C 1
ATOM 662 O O . LYS A 1 89 ? 13.891 -38.75 -6.387 1 98.44 89 LYS A O 1
ATOM 667 N N . GLU A 1 90 ? 12.82 -38.344 -4.461 1 98.38 90 GLU A N 1
ATOM 668 C CA . GLU A 1 90 ? 12.516 -39.75 -4.211 1 98.38 90 GLU A CA 1
ATOM 669 C C . GLU A 1 90 ? 11.617 -40.312 -5.305 1 98.38 90 GLU A C 1
ATOM 671 O O . GLU A 1 90 ? 11.758 -41.5 -5.688 1 98.38 90 GLU A O 1
ATOM 676 N N . VAL A 1 91 ? 10.742 -39.562 -5.836 1 98.56 91 VAL A N 1
ATOM 677 C CA . VAL A 1 91 ? 9.758 -40 -6.832 1 98.56 91 VAL A CA 1
ATOM 678 C C . VAL A 1 91 ? 10.438 -40.125 -8.195 1 98.56 91 VAL A C 1
ATOM 680 O O . VAL A 1 91 ? 10.078 -41 -8.992 1 98.56 91 VAL A O 1
ATOM 683 N N . VAL A 1 92 ? 11.367 -39.281 -8.484 1 98.44 92 VAL A N 1
ATOM 684 C CA . VAL A 1 92 ? 11.93 -39.094 -9.82 1 98.44 92 VAL A CA 1
ATOM 685 C C . VAL A 1 92 ? 12.938 -40.219 -10.094 1 98.44 92 VAL A C 1
ATOM 687 O O . VAL A 1 92 ? 13.82 -40.469 -9.273 1 98.44 92 VAL A O 1
ATOM 690 N N . SER A 1 93 ? 12.812 -40.875 -11.141 1 97.12 93 SER A N 1
ATOM 691 C CA . SER A 1 93 ? 13.766 -41.844 -11.688 1 97.12 93 SER A CA 1
ATOM 692 C C . SER A 1 93 ? 14.18 -41.469 -13.102 1 97.12 93 SER A C 1
ATOM 694 O O . SER A 1 93 ? 13.945 -40.344 -13.555 1 97.12 93 SER A O 1
ATOM 696 N N . GLU A 1 94 ? 14.773 -42.344 -13.867 1 94.12 94 GLU A N 1
ATOM 697 C CA . GLU A 1 94 ? 15.445 -42.094 -15.141 1 94.12 94 GLU A CA 1
ATOM 698 C C . GLU A 1 94 ? 14.477 -41.5 -16.156 1 94.12 94 GLU A C 1
ATOM 700 O O . GLU A 1 94 ? 14.852 -40.625 -16.969 1 94.12 94 GLU A O 1
ATOM 705 N N . ASN A 1 95 ? 13.203 -41.875 -16.078 1 94.44 95 ASN A N 1
ATOM 706 C CA . ASN A 1 95 ? 12.305 -41.469 -17.156 1 94.44 95 ASN A CA 1
ATOM 707 C C . ASN A 1 95 ? 11.164 -40.594 -16.641 1 94.44 95 ASN A C 1
ATOM 709 O O . ASN A 1 95 ? 10.211 -40.312 -17.375 1 94.44 95 ASN A O 1
ATOM 713 N N . THR A 1 96 ? 11.219 -40.156 -15.445 1 98.19 96 THR A N 1
ATOM 714 C CA . THR A 1 96 ? 10.141 -39.344 -14.867 1 98.19 96 THR A CA 1
ATOM 715 C C . THR A 1 96 ? 10.172 -37.938 -15.406 1 98.19 96 THR A C 1
ATOM 717 O O . THR A 1 96 ? 11.227 -37.281 -15.406 1 98.19 96 THR A O 1
ATOM 720 N N . ILE A 1 97 ? 9.023 -37.469 -15.938 1 98.38 97 ILE A N 1
ATOM 721 C CA . ILE A 1 97 ? 8.844 -36.062 -16.312 1 98.38 97 ILE A CA 1
ATOM 722 C C . ILE A 1 97 ? 8.242 -35.281 -15.125 1 98.38 97 ILE A C 1
ATOM 724 O O . ILE A 1 97 ? 7.289 -35.75 -14.5 1 98.38 97 ILE A O 1
ATOM 728 N N . VAL A 1 98 ? 8.836 -34.156 -14.812 1 98.62 98 VAL A N 1
ATOM 729 C CA . VAL A 1 98 ? 8.312 -33.312 -13.734 1 98.62 98 VAL A CA 1
ATOM 730 C C . VAL A 1 98 ? 7.711 -32.031 -14.32 1 98.62 98 VAL A C 1
ATOM 732 O O . VAL A 1 98 ? 8.383 -31.297 -15.047 1 98.62 98 VAL A O 1
ATOM 735 N N . MET A 1 99 ? 6.461 -31.859 -14.047 1 98.56 99 MET A N 1
ATOM 736 C CA . MET A 1 99 ? 5.715 -30.672 -14.469 1 98.56 99 MET A CA 1
ATOM 737 C C . MET A 1 99 ? 5.281 -29.844 -13.266 1 98.56 99 MET A C 1
ATOM 739 O O . MET A 1 99 ? 4.449 -30.281 -12.469 1 98.56 99 MET A O 1
ATOM 743 N N . SER A 1 100 ? 5.84 -28.656 -13.117 1 97.88 100 SER A N 1
ATOM 744 C CA . SER A 1 100 ? 5.461 -27.766 -12.039 1 97.88 100 SER A CA 1
ATOM 745 C C . SER A 1 100 ? 4.34 -26.812 -12.469 1 97.88 100 SER A C 1
ATOM 747 O O . SER A 1 100 ? 4.508 -26.031 -13.406 1 97.88 100 SER A O 1
ATOM 749 N N . LEU A 1 101 ? 3.197 -26.891 -11.836 1 96.94 101 LEU A N 1
ATOM 750 C CA . LEU A 1 101 ? 2.064 -26.016 -12.125 1 96.94 101 LEU A CA 1
ATOM 751 C C . LEU A 1 101 ? 1.859 -25 -11 1 96.94 101 LEU A C 1
ATOM 753 O O . LEU A 1 101 ? 0.73 -24.781 -10.562 1 96.94 101 LEU A O 1
ATOM 757 N N . MET A 1 102 ? 2.955 -24.453 -10.586 1 92.12 102 MET A N 1
ATOM 758 C CA . MET A 1 102 ? 2.947 -23.422 -9.555 1 92.12 102 MET A CA 1
ATOM 759 C C . MET A 1 102 ? 2.936 -22.031 -10.18 1 92.12 102 MET A C 1
ATOM 761 O O . MET A 1 102 ? 3.252 -21.875 -11.359 1 92.12 102 MET A O 1
ATOM 765 N N . ASN A 1 103 ? 2.488 -20.906 -9.555 1 87.25 103 ASN A N 1
ATOM 766 C CA . ASN A 1 103 ? 2.254 -19.578 -10.117 1 87.25 103 ASN A CA 1
ATOM 767 C C . ASN A 1 103 ? 3.527 -18.734 -10.117 1 87.25 103 ASN A C 1
ATOM 769 O O . ASN A 1 103 ? 3.588 -17.703 -10.781 1 87.25 103 ASN A O 1
ATOM 773 N N . GLY A 1 104 ? 4.629 -19.125 -9.766 1 91.25 104 GLY A N 1
ATOM 774 C CA . GLY A 1 104 ? 5.867 -18.359 -9.695 1 91.25 104 GLY A CA 1
ATOM 775 C C . GLY A 1 104 ? 6.785 -18.609 -10.883 1 91.25 104 GLY A C 1
ATOM 776 O O . GLY A 1 104 ? 6.352 -19.125 -11.906 1 91.25 104 GLY A O 1
ATOM 777 N N . VAL A 1 105 ? 7.93 -18.047 -10.844 1 95.38 105 VAL A N 1
ATOM 778 C CA . VAL A 1 105 ? 8.836 -18.141 -11.984 1 95.38 105 VAL A CA 1
ATOM 779 C C . VAL A 1 105 ? 10.078 -18.953 -11.594 1 95.38 105 VAL A C 1
ATOM 781 O O . VAL A 1 105 ? 10.953 -19.188 -12.422 1 95.38 105 VAL A O 1
ATOM 784 N N . ASP A 1 106 ? 10.133 -19.406 -10.32 1 94.56 106 ASP A N 1
ATOM 785 C CA . ASP A 1 106 ? 11.406 -19.984 -9.906 1 94.56 106 ASP A CA 1
ATOM 786 C C . ASP A 1 106 ? 11.227 -21.406 -9.414 1 94.56 106 ASP A C 1
ATOM 788 O O . ASP A 1 106 ? 12.164 -22.016 -8.891 1 94.56 106 ASP A O 1
ATOM 792 N N . SER A 1 107 ? 10.047 -22 -9.547 1 95.25 107 SER A N 1
ATOM 793 C CA . SER A 1 107 ? 9.805 -23.344 -9.047 1 95.25 107 SER A CA 1
ATOM 794 C C . SER A 1 107 ? 10.688 -24.359 -9.75 1 95.25 107 SER A C 1
ATOM 796 O O . SER A 1 107 ? 11.211 -25.281 -9.117 1 95.25 107 SER A O 1
ATOM 798 N N . GLU A 1 108 ? 10.883 -24.234 -11.07 1 96.06 108 GLU A N 1
ATOM 799 C CA . GLU A 1 108 ? 11.711 -25.172 -11.828 1 96.06 108 GLU A CA 1
ATOM 800 C C . GLU A 1 108 ? 13.164 -25.125 -11.352 1 96.06 108 GLU A C 1
ATOM 802 O O . GLU A 1 108 ? 13.805 -26.156 -11.195 1 96.06 108 GLU A O 1
ATOM 807 N N . GLU A 1 109 ? 13.586 -23.906 -11.117 1 94.31 109 GLU A N 1
ATOM 808 C CA . GLU A 1 109 ? 14.953 -23.75 -10.609 1 94.31 109 GLU A CA 1
ATOM 809 C C . GLU A 1 109 ? 15.102 -24.359 -9.219 1 94.31 109 GLU A C 1
ATOM 811 O O . GLU A 1 109 ? 16.109 -25.016 -8.93 1 94.31 109 GLU A O 1
ATOM 816 N N . ILE A 1 110 ? 14.148 -24.172 -8.406 1 95.88 110 ILE A N 1
ATOM 817 C CA . ILE A 1 110 ? 14.188 -24.703 -7.047 1 95.88 110 ILE A CA 1
ATOM 818 C C . ILE A 1 110 ? 14.18 -26.219 -7.09 1 95.88 110 ILE A C 1
ATOM 820 O O . ILE A 1 110 ? 14.984 -26.875 -6.418 1 95.88 110 ILE A O 1
ATOM 824 N N . ILE A 1 111 ? 13.359 -26.797 -7.906 1 97.81 111 ILE A N 1
ATOM 825 C CA . ILE A 1 111 ? 13.25 -28.25 -8.031 1 97.81 111 ILE A CA 1
ATOM 826 C C . ILE A 1 111 ? 14.547 -28.812 -8.594 1 97.81 111 ILE A C 1
ATOM 828 O O . ILE A 1 111 ? 15.008 -29.875 -8.156 1 97.81 111 ILE A O 1
ATOM 832 N N . SER A 1 112 ? 15.219 -28.094 -9.445 1 97.19 112 SER A N 1
ATOM 833 C CA . SER A 1 112 ? 16.422 -28.547 -10.133 1 97.19 112 SER A CA 1
ATOM 834 C C . SER A 1 112 ? 17.609 -28.594 -9.18 1 97.19 112 SER A C 1
ATOM 836 O O . SER A 1 112 ? 18.656 -29.188 -9.5 1 97.19 112 SER A O 1
ATOM 838 N N . THR A 1 113 ? 17.453 -28.047 -8.008 1 97.06 113 THR A N 1
ATOM 839 C CA . THR A 1 113 ? 18.516 -28.156 -7.02 1 97.06 113 THR A CA 1
ATOM 840 C C . THR A 1 113 ? 18.641 -29.594 -6.508 1 97.06 113 THR A C 1
ATOM 842 O O . THR A 1 113 ? 19.672 -29.969 -5.949 1 97.06 113 THR A O 1
ATOM 845 N N . LYS A 1 114 ? 17.578 -30.391 -6.723 1 97.62 114 LYS A N 1
ATOM 846 C CA . LYS A 1 114 ? 17.562 -31.734 -6.168 1 97.62 114 LYS A CA 1
ATOM 847 C C . LYS A 1 114 ? 17.531 -32.781 -7.277 1 97.62 114 LYS A C 1
ATOM 849 O O . LYS A 1 114 ? 17.938 -33.938 -7.066 1 97.62 114 LYS A O 1
ATOM 854 N N . ILE A 1 115 ? 17.031 -32.406 -8.461 1 97.88 115 ILE A N 1
ATOM 855 C CA . ILE A 1 115 ? 16.969 -33.344 -9.57 1 97.88 115 ILE A CA 1
ATOM 856 C C . ILE A 1 115 ? 17.547 -32.719 -10.828 1 97.88 115 ILE A C 1
ATOM 858 O O . ILE A 1 115 ? 17.656 -31.484 -10.922 1 97.88 115 ILE A O 1
ATOM 862 N N . ASP A 1 116 ? 17.906 -33.562 -11.805 1 97.44 116 ASP A N 1
ATOM 863 C CA . ASP A 1 116 ? 18.438 -33.062 -13.062 1 97.44 116 ASP A CA 1
ATOM 864 C C . ASP A 1 116 ? 17.391 -32.281 -13.82 1 97.44 116 ASP A C 1
ATOM 866 O O . ASP A 1 116 ? 16.234 -32.688 -13.93 1 97.44 116 ASP A O 1
ATOM 870 N N . LYS A 1 117 ? 17.734 -31.172 -14.32 1 96.25 117 LYS A N 1
ATOM 871 C CA . LYS A 1 117 ? 16.859 -30.25 -15.031 1 96.25 117 LYS A CA 1
ATOM 872 C C . LYS A 1 117 ? 16.219 -30.922 -16.234 1 96.25 117 LYS A C 1
ATOM 874 O O . LYS A 1 117 ? 15.148 -30.516 -16.703 1 96.25 117 LYS A O 1
ATOM 879 N N . SER A 1 118 ? 16.891 -31.938 -16.75 1 96 118 SER A N 1
ATOM 880 C CA . SER A 1 118 ? 16.406 -32.625 -17.938 1 96 118 SER A CA 1
ATOM 881 C C . SER A 1 118 ? 15.07 -33.312 -17.656 1 96 118 SER A C 1
ATOM 883 O O . SER A 1 118 ? 14.328 -33.656 -18.578 1 96 118 SER A O 1
ATOM 885 N N . HIS A 1 119 ? 14.711 -33.5 -16.391 1 97.69 119 HIS A N 1
ATOM 886 C CA . HIS A 1 119 ? 13.453 -34.125 -16.016 1 97.69 119 HIS A CA 1
ATOM 887 C C . HIS A 1 119 ? 12.305 -33.125 -16.047 1 97.69 119 HIS A C 1
ATOM 889 O O . HIS A 1 119 ? 11.133 -33.5 -16.016 1 97.69 119 HIS A O 1
ATOM 895 N N . ILE A 1 120 ? 12.602 -31.859 -16.141 1 98.12 120 ILE A N 1
ATOM 896 C CA . ILE A 1 120 ? 11.594 -30.828 -15.891 1 98.12 120 ILE A CA 1
ATOM 897 C C . ILE A 1 120 ? 11.062 -30.297 -17.219 1 98.12 120 ILE A C 1
ATOM 899 O O . ILE A 1 120 ? 11.844 -29.906 -18.094 1 98.12 120 ILE A O 1
ATOM 903 N N . ILE A 1 121 ? 9.781 -30.359 -17.406 1 98 121 ILE A N 1
ATOM 904 C CA . ILE A 1 121 ? 9.117 -29.656 -18.5 1 98 121 ILE A CA 1
ATOM 905 C C . ILE A 1 121 ? 8.492 -28.375 -17.984 1 98 121 ILE A C 1
ATOM 907 O O . ILE A 1 121 ? 7.727 -28.391 -17.016 1 98 121 ILE A O 1
ATOM 911 N N . TYR A 1 122 ? 8.828 -27.219 -18.531 1 97.5 122 TYR A N 1
ATOM 912 C CA . TYR A 1 122 ? 8.281 -25.938 -18.094 1 97.5 122 TYR A CA 1
ATOM 913 C C . TYR A 1 122 ? 6.797 -25.844 -18.422 1 97.5 122 TYR A C 1
ATOM 915 O O . TYR A 1 122 ? 6.352 -26.297 -19.484 1 97.5 122 TYR A O 1
ATOM 923 N N . SER A 1 123 ? 6.109 -25.281 -17.5 1 97.75 123 SER A N 1
ATOM 924 C CA . SER A 1 123 ? 4.66 -25.219 -17.641 1 97.75 123 SER A CA 1
ATOM 925 C C . SER A 1 123 ? 4.062 -24.125 -16.766 1 97.75 123 SER A C 1
ATOM 927 O O . SER A 1 123 ? 4.734 -23.594 -15.867 1 97.75 123 SER A O 1
ATOM 929 N N . LEU A 1 124 ? 2.887 -23.688 -17.078 1 96.19 124 LEU A N 1
ATOM 930 C CA . LEU A 1 124 ? 2.049 -22.844 -16.234 1 96.19 124 LEU A CA 1
ATOM 931 C C . LEU A 1 124 ? 0.584 -23.25 -16.344 1 96.19 124 LEU A C 1
ATOM 933 O O . LEU A 1 124 ? 0.216 -24.047 -17.203 1 96.19 124 LEU A O 1
ATOM 937 N N . ILE A 1 125 ? -0.149 -22.812 -15.406 1 94.38 125 ILE A N 1
ATOM 938 C CA . ILE A 1 125 ? -1.572 -23.125 -15.422 1 94.38 125 ILE A CA 1
ATOM 939 C C . ILE A 1 125 ? -2.387 -21.859 -15.172 1 94.38 125 ILE A C 1
ATOM 941 O O . ILE A 1 125 ? -1.997 -21.016 -14.367 1 94.38 125 ILE A O 1
ATOM 945 N N . LYS A 1 126 ? -3.416 -21.719 -15.898 1 90.56 126 LYS A N 1
ATOM 946 C CA . LYS A 1 126 ? -4.418 -20.672 -15.703 1 90.56 126 LYS A CA 1
ATOM 947 C C . LYS A 1 126 ? -5.785 -21.266 -15.383 1 90.56 126 LYS A C 1
ATOM 949 O O . LYS A 1 126 ? -6.52 -21.672 -16.281 1 90.56 126 LYS A O 1
ATOM 954 N N . VAL A 1 127 ? -6.066 -21.328 -14.125 1 88.44 127 VAL A N 1
ATOM 955 C CA . VAL A 1 127 ? -7.34 -21.875 -13.656 1 88.44 127 VAL A CA 1
ATOM 956 C C . VAL A 1 127 ? -7.848 -21.062 -12.477 1 88.44 127 VAL A C 1
ATOM 958 O O . VAL A 1 127 ? -7.07 -20.672 -11.602 1 88.44 127 VAL A O 1
ATOM 961 N N . ALA A 1 128 ? -9.078 -20.625 -12.578 1 82.12 128 ALA A N 1
ATOM 962 C CA . ALA A 1 128 ? -9.742 -19.969 -11.453 1 82.12 128 ALA A CA 1
ATOM 963 C C . ALA A 1 128 ? -10.469 -21 -10.578 1 82.12 128 ALA A C 1
ATOM 965 O O . ALA A 1 128 ? -11.672 -21.219 -10.742 1 82.12 128 ALA A O 1
ATOM 966 N N . SER A 1 129 ? -9.719 -21.641 -9.773 1 85 129 SER A N 1
ATOM 967 C CA . SER A 1 129 ? -10.258 -22.625 -8.836 1 85 129 SER A CA 1
ATOM 968 C C . SER A 1 129 ? -10.266 -22.078 -7.414 1 85 129 SER A C 1
ATOM 970 O O . SER A 1 129 ? -9.328 -21.391 -7 1 85 129 SER A O 1
ATOM 972 N N . HIS A 1 130 ? -11.398 -22.328 -6.738 1 81.94 130 HIS A N 1
ATOM 973 C CA . HIS A 1 130 ? -11.469 -21.875 -5.355 1 81.94 130 HIS A CA 1
ATOM 974 C C . HIS A 1 130 ? -12.055 -22.953 -4.453 1 81.94 130 HIS A C 1
ATOM 976 O O . HIS A 1 130 ? -12.734 -23.859 -4.934 1 81.94 130 HIS A O 1
ATOM 982 N N . ARG A 1 131 ? -11.734 -22.828 -3.256 1 84.06 131 ARG A N 1
ATOM 983 C CA . ARG A 1 131 ? -12.195 -23.797 -2.264 1 84.06 131 ARG A CA 1
ATOM 984 C C . ARG A 1 131 ? -13.477 -23.328 -1.593 1 84.06 131 ARG A C 1
ATOM 986 O O . ARG A 1 131 ? -13.586 -22.172 -1.184 1 84.06 131 ARG A O 1
ATOM 993 N N . GLU A 1 132 ? -14.43 -23.984 -1.635 1 85.88 132 GLU A N 1
ATOM 994 C CA . GLU A 1 132 ? -15.664 -23.828 -0.863 1 85.88 132 GLU A CA 1
ATOM 995 C C . GLU A 1 132 ? -15.805 -24.906 0.193 1 85.88 132 GLU A C 1
ATOM 997 O O . GLU A 1 132 ? -16.266 -26.016 -0.105 1 85.88 132 GLU A O 1
ATOM 1002 N N . GLU A 1 133 ? -15.438 -24.578 1.401 1 83.94 133 GLU A N 1
ATOM 1003 C CA . GLU A 1 133 ? -15.383 -25.578 2.467 1 83.94 133 GLU A CA 1
ATOM 1004 C C . GLU A 1 133 ? -14.391 -26.688 2.135 1 83.94 133 GLU A C 1
ATOM 1006 O O . GLU A 1 133 ? -13.203 -26.422 1.935 1 83.94 133 GLU A O 1
ATOM 1011 N N . LYS A 1 134 ? -14.953 -27.891 1.829 1 87.62 134 LYS A N 1
ATOM 1012 C CA . LYS A 1 134 ? -14.062 -29.016 1.527 1 87.62 134 LYS A CA 1
ATOM 1013 C C . LYS A 1 134 ? -14.055 -29.312 0.033 1 87.62 134 LYS A C 1
ATOM 1015 O O . LYS A 1 134 ? -13.43 -30.297 -0.404 1 87.62 134 LYS A O 1
ATOM 1020 N N . GLU A 1 135 ? -14.664 -28.453 -0.718 1 93.69 135 GLU A N 1
ATOM 1021 C CA . GLU A 1 135 ? -14.805 -28.703 -2.15 1 93.69 135 GLU A CA 1
ATOM 1022 C C . GLU A 1 135 ? -14 -27.688 -2.963 1 93.69 135 GLU A C 1
ATOM 1024 O O . GLU A 1 135 ? -13.945 -26.5 -2.617 1 93.69 135 GLU A O 1
ATOM 1029 N N . TYR A 1 136 ? -13.383 -28.172 -3.975 1 93.81 136 TYR A N 1
ATOM 1030 C CA . TYR A 1 136 ? -12.789 -27.266 -4.961 1 93.81 136 TYR A CA 1
ATOM 1031 C C . TYR A 1 136 ? -13.711 -27.078 -6.156 1 93.81 136 TYR A C 1
ATOM 1033 O O . TYR A 1 136 ? -14.289 -28.047 -6.66 1 93.81 136 TYR A O 1
ATOM 1041 N N . VAL A 1 137 ? -13.883 -25.812 -6.484 1 93.5 137 VAL A N 1
ATOM 1042 C CA . VAL A 1 137 ? -14.836 -25.469 -7.539 1 93.5 137 VAL A CA 1
ATOM 1043 C C . VAL A 1 137 ? -14.148 -24.625 -8.609 1 93.5 137 VAL A C 1
ATOM 1045 O O . VAL A 1 137 ? -13.391 -23.703 -8.281 1 93.5 137 VAL A O 1
ATOM 1048 N N . PHE A 1 138 ? -14.352 -24.969 -9.867 1 90.56 138 PHE A N 1
ATOM 1049 C CA . PHE A 1 138 ? -13.906 -24.188 -11.008 1 90.56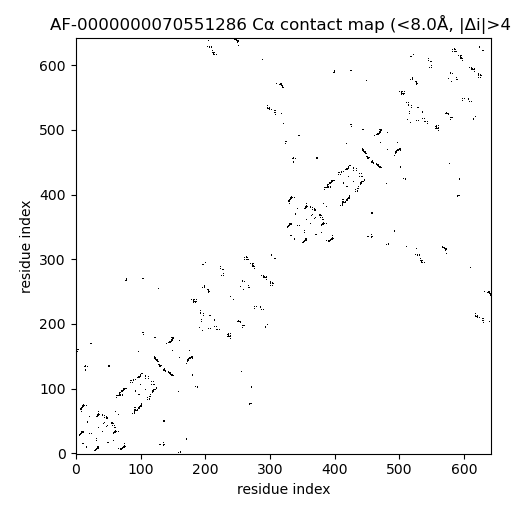 138 PHE A CA 1
ATOM 1050 C C . PHE A 1 138 ? -14.828 -24.391 -12.203 1 90.56 138 PHE A C 1
ATOM 1052 O O . PHE A 1 138 ? -15.648 -25.312 -12.211 1 90.56 138 PHE A O 1
ATOM 1059 N N . ASN A 1 139 ? -14.773 -23.531 -13.211 1 90.44 139 ASN A N 1
ATOM 1060 C CA . ASN A 1 139 ? -15.539 -23.641 -14.445 1 90.44 139 ASN A CA 1
ATOM 1061 C C . ASN A 1 139 ? -14.664 -24.141 -15.594 1 90.44 139 ASN A C 1
ATOM 1063 O O . ASN A 1 139 ? -13.852 -23.391 -16.141 1 90.44 139 ASN A O 1
ATOM 1067 N N . PRO A 1 140 ? -14.898 -25.359 -16.031 1 90.25 140 PRO A N 1
ATOM 1068 C CA . PRO A 1 140 ? -14.062 -25.906 -17.094 1 90.25 140 PRO A CA 1
ATOM 1069 C C . PRO A 1 140 ? -14.148 -25.094 -18.391 1 90.25 140 PRO A C 1
ATOM 1071 O O . PRO A 1 140 ? -13.156 -24.953 -19.109 1 90.25 140 PRO A O 1
ATOM 1074 N N . GLU A 1 141 ? -15.273 -24.516 -18.656 1 87.5 141 GLU A N 1
ATOM 1075 C CA . GLU A 1 141 ? -15.516 -23.812 -19.922 1 87.5 141 GLU A CA 1
ATOM 1076 C C . GLU A 1 141 ? -14.695 -22.531 -20 1 87.5 141 GLU A C 1
ATOM 1078 O O . GLU A 1 141 ? -14.258 -22.141 -21.078 1 87.5 141 GLU A O 1
ATOM 1083 N N . THR A 1 142 ? -14.398 -21.953 -18.906 1 83.12 142 THR A N 1
ATOM 1084 C CA . THR A 1 142 ? -13.695 -20.672 -18.922 1 83.12 142 THR A CA 1
ATOM 1085 C C . THR A 1 142 ? -12.242 -20.859 -18.516 1 83.12 142 THR A C 1
ATOM 1087 O O . THR A 1 142 ? -11.484 -19.875 -18.438 1 83.12 142 THR A O 1
ATOM 1090 N N . THR A 1 143 ? -11.891 -22.094 -18.234 1 88.44 143 THR A N 1
ATOM 1091 C CA . THR A 1 143 ? -10.523 -22.375 -17.828 1 88.44 143 THR A CA 1
ATOM 1092 C C . THR A 1 143 ? -9.594 -22.453 -19.031 1 88.44 143 THR A C 1
ATOM 1094 O O . THR A 1 143 ? -9.867 -23.203 -19.969 1 88.44 143 THR A O 1
ATOM 1097 N N . ILE A 1 144 ? -8.508 -21.719 -19.047 1 88.25 144 ILE A N 1
ATOM 1098 C CA . ILE A 1 144 ? -7.527 -21.766 -20.125 1 88.25 144 ILE A CA 1
ATOM 1099 C C . ILE A 1 144 ? -6.715 -23.047 -20.016 1 88.25 144 ILE A C 1
ATOM 1101 O O . ILE A 1 144 ? -6.406 -23.672 -21.047 1 88.25 144 ILE A O 1
ATOM 1105 N N . GLY A 1 145 ? -6.359 -23.375 -18.75 1 94.19 145 GLY A N 1
ATOM 1106 C CA . GLY A 1 145 ? -5.75 -24.688 -18.531 1 94.19 145 GLY A CA 1
ATOM 1107 C C . GLY A 1 145 ? -4.234 -24.625 -18.5 1 94.19 145 GLY A C 1
ATOM 1108 O O . GLY A 1 145 ? -3.652 -23.672 -17.969 1 94.19 145 GLY A O 1
ATOM 1109 N N . ILE A 1 146 ? -3.594 -25.734 -18.984 1 96.94 146 ILE A N 1
ATOM 1110 C CA . ILE A 1 146 ? -2.158 -25.938 -18.828 1 96.94 146 ILE A CA 1
ATOM 1111 C C . ILE A 1 146 ? -1.433 -25.531 -20.094 1 96.94 146 ILE A C 1
ATOM 1113 O O . ILE A 1 146 ? -1.826 -25.922 -21.203 1 96.94 146 ILE A O 1
ATOM 1117 N N . ILE A 1 147 ? -0.449 -24.688 -19.969 1 96.5 147 ILE A N 1
ATOM 1118 C CA . ILE A 1 147 ? 0.469 -24.344 -21.047 1 96.5 147 ILE A CA 1
ATOM 1119 C C . ILE A 1 147 ? 1.862 -24.891 -20.734 1 96.5 147 ILE A C 1
ATOM 1121 O O . ILE A 1 147 ? 2.365 -24.719 -19.625 1 96.5 147 ILE A O 1
ATOM 1125 N N . TYR A 1 148 ? 2.455 -25.656 -21.703 1 98 148 TYR A N 1
ATOM 1126 C CA . TYR A 1 148 ? 3.762 -26.25 -21.438 1 98 148 TYR A CA 1
ATOM 1127 C C . TYR A 1 148 ? 4.594 -26.328 -22.703 1 98 148 TYR A C 1
ATOM 1129 O O . TYR A 1 148 ? 4.074 -26.141 -23.812 1 98 148 TYR A O 1
ATOM 1137 N N . GLY A 1 149 ? 5.855 -26.484 -22.562 1 97.5 149 GLY A N 1
ATOM 1138 C CA . GLY A 1 149 ? 6.754 -26.609 -23.703 1 97.5 149 GLY A CA 1
ATOM 1139 C C . GLY A 1 149 ? 8.211 -26.688 -23.297 1 97.5 149 GLY A C 1
ATOM 1140 O O . GLY A 1 149 ? 8.555 -26.562 -22.125 1 97.5 149 GLY A O 1
ATOM 1141 N N . GLU A 1 150 ? 9.039 -27.016 -24.328 1 97.19 150 GLU A N 1
ATOM 1142 C CA . GLU A 1 150 ? 10.484 -27.078 -24.141 1 97.19 150 GLU A CA 1
ATOM 1143 C C . GLU A 1 150 ? 11.102 -25.688 -24.125 1 97.19 150 GLU A C 1
ATOM 1145 O O . GLU A 1 150 ? 10.617 -24.781 -24.797 1 97.19 150 GLU A O 1
ATOM 1150 N N . GLU A 1 151 ? 12.117 -25.516 -23.328 1 93 151 GLU A N 1
ATOM 1151 C CA . GLU A 1 151 ? 12.805 -24.234 -23.219 1 93 151 GLU A CA 1
ATOM 1152 C C . GLU A 1 151 ? 13.555 -23.906 -24.5 1 93 151 GLU A C 1
ATOM 1154 O O . GLU A 1 151 ? 13.828 -22.734 -24.781 1 93 151 GLU A O 1
ATOM 1159 N N . ALA A 1 152 ? 13.906 -24.938 -25.234 1 92.75 152 ALA A N 1
ATOM 1160 C CA . ALA A 1 152 ? 14.672 -24.797 -26.469 1 92.75 152 ALA A CA 1
ATOM 1161 C C . ALA A 1 152 ? 14.297 -25.859 -27.484 1 92.75 152 ALA A C 1
ATOM 1163 O O . ALA A 1 152 ? 13.703 -26.891 -27.125 1 92.75 152 ALA A O 1
ATOM 1164 N N . ALA A 1 153 ? 14.594 -25.625 -28.734 1 93.06 153 ALA A N 1
ATOM 1165 C CA . ALA A 1 153 ? 14.32 -26.594 -29.781 1 93.06 153 ALA A CA 1
ATOM 1166 C C . ALA A 1 153 ? 15.039 -27.922 -29.516 1 93.06 153 ALA A C 1
ATOM 1168 O O . ALA A 1 153 ? 16.141 -27.922 -28.953 1 93.06 153 ALA A O 1
ATOM 1169 N N . PRO A 1 154 ? 14.5 -28.984 -30 1 94.75 154 PRO A N 1
ATOM 1170 C CA . PRO A 1 154 ? 13.234 -29.109 -30.719 1 94.75 154 PRO A CA 1
ATOM 1171 C C . PRO A 1 154 ? 12.016 -28.953 -29.797 1 94.75 154 PRO A C 1
ATOM 1173 O O . PRO A 1 154 ? 11.938 -29.594 -28.75 1 94.75 154 PRO A O 1
ATOM 1176 N N . PHE A 1 155 ? 11.125 -28.234 -30.203 1 94.81 155 PHE A N 1
ATOM 1177 C CA . PHE A 1 155 ? 9.961 -27.891 -29.391 1 94.81 155 PHE A CA 1
ATOM 1178 C C . PHE A 1 155 ? 8.914 -29 -29.438 1 94.81 155 PHE A C 1
ATOM 1180 O O . PHE A 1 155 ? 8.016 -29.047 -28.609 1 94.81 155 PHE A O 1
ATOM 1187 N N . GLU A 1 156 ? 9.031 -29.844 -30.406 1 94.5 156 GLU A N 1
ATOM 1188 C CA . GLU A 1 156 ? 8.203 -31.047 -30.469 1 94.5 156 GLU A CA 1
ATOM 1189 C C . GLU A 1 156 ? 8.992 -32.281 -30.047 1 94.5 156 GLU A C 1
ATOM 1191 O O . GLU A 1 156 ? 9.258 -33.156 -30.875 1 94.5 156 GLU A O 1
ATOM 1196 N N . SER A 1 157 ? 9.328 -32.344 -28.812 1 96 157 SER A N 1
ATOM 1197 C CA . SER A 1 157 ? 10.086 -33.469 -28.266 1 96 157 SER A CA 1
ATOM 1198 C C . SER A 1 157 ? 9.18 -34.656 -27.969 1 96 157 SER A C 1
ATOM 1200 O O . SER A 1 157 ? 7.953 -34.562 -28.031 1 96 157 SER A O 1
ATOM 1202 N N . GLU A 1 158 ? 9.766 -35.75 -27.672 1 95.81 158 GLU A N 1
ATOM 1203 C CA . GLU A 1 158 ? 9.016 -36.969 -27.344 1 95.81 158 GLU A CA 1
ATOM 1204 C C . GLU A 1 158 ? 8.156 -36.781 -26.094 1 95.81 158 GLU A C 1
ATOM 1206 O O . GLU A 1 158 ? 7.031 -37.25 -26.031 1 95.81 158 GLU A O 1
ATOM 1211 N N . ARG A 1 159 ? 8.711 -36.094 -25.109 1 96.31 159 ARG A N 1
ATOM 1212 C CA . ARG A 1 159 ? 7.926 -35.906 -23.891 1 96.31 159 ARG A CA 1
ATOM 1213 C C . ARG A 1 159 ? 6.785 -34.938 -24.125 1 96.31 159 ARG A C 1
ATOM 1215 O O . ARG A 1 159 ? 5.711 -35.062 -23.531 1 96.31 159 ARG A O 1
ATOM 1222 N N . VAL A 1 160 ? 7.016 -33.906 -24.953 1 97.75 160 VAL A N 1
ATOM 1223 C CA . VAL A 1 160 ? 5.934 -32.969 -25.312 1 97.75 160 VAL A CA 1
ATOM 1224 C C . VAL A 1 160 ? 4.793 -33.75 -25.969 1 97.75 160 VAL A C 1
ATOM 1226 O O . VAL A 1 160 ? 3.625 -33.562 -25.609 1 97.75 160 VAL A O 1
ATOM 1229 N N . ALA A 1 161 ? 5.16 -34.625 -26.859 1 97.25 161 ALA A N 1
ATOM 1230 C CA . ALA A 1 161 ? 4.168 -35.438 -27.547 1 97.25 161 ALA A CA 1
ATOM 1231 C C . ALA A 1 161 ? 3.475 -36.375 -26.578 1 97.25 161 ALA A C 1
ATOM 1233 O O . ALA A 1 161 ? 2.262 -36.594 -26.656 1 97.25 161 ALA A O 1
ATOM 1234 N N . ALA A 1 162 ? 4.23 -36.969 -25.703 1 97.44 162 ALA A N 1
ATOM 1235 C CA . ALA A 1 162 ? 3.682 -37.906 -24.734 1 97.44 162 ALA A CA 1
ATOM 1236 C C . ALA A 1 162 ? 2.656 -37.219 -23.828 1 97.44 162 ALA A C 1
ATOM 1238 O O . ALA A 1 162 ? 1.607 -37.812 -23.516 1 97.44 162 ALA A O 1
ATOM 1239 N N . ILE A 1 163 ? 2.934 -36.031 -23.391 1 98 163 ILE A N 1
ATOM 1240 C CA . ILE A 1 163 ? 2.023 -35.281 -22.531 1 98 163 ILE A CA 1
ATOM 1241 C C . ILE A 1 163 ? 0.775 -34.875 -23.312 1 98 163 ILE A C 1
ATOM 1243 O O . ILE A 1 163 ? -0.342 -34.969 -22.797 1 98 163 ILE A O 1
ATOM 1247 N N . ARG A 1 164 ? 1.001 -34.469 -24.531 1 97.25 164 ARG A N 1
ATOM 1248 C CA . ARG A 1 164 ? -0.127 -34.156 -25.406 1 97.25 164 ARG A CA 1
ATOM 1249 C C . ARG A 1 164 ? -1.07 -35.344 -25.516 1 97.25 164 ARG A C 1
ATOM 1251 O O . ARG A 1 164 ? -2.285 -35.188 -25.375 1 97.25 164 ARG A O 1
ATOM 1258 N N . ASP A 1 165 ? -0.49 -36.469 -25.797 1 96.19 165 ASP A N 1
ATOM 1259 C CA . ASP A 1 165 ? -1.278 -37.688 -25.922 1 96.19 165 ASP A CA 1
ATOM 1260 C C . ASP A 1 165 ? -2.021 -38 -24.625 1 96.19 165 ASP A C 1
ATOM 1262 O O . ASP A 1 165 ? -3.162 -38.469 -24.656 1 96.19 165 ASP A O 1
ATOM 1266 N N . LEU A 1 166 ? -1.378 -37.812 -23.531 1 97 166 LEU A N 1
ATOM 1267 C CA . LEU A 1 166 ? -1.982 -38.031 -22.234 1 97 166 LEU A CA 1
ATOM 1268 C C . LEU A 1 166 ? -3.193 -37.125 -22.016 1 97 166 LEU A C 1
ATOM 1270 O O . LEU A 1 166 ? -4.23 -37.594 -21.531 1 97 166 LEU A O 1
ATOM 1274 N N . PHE A 1 167 ? -3.068 -35.844 -22.359 1 97.19 167 PHE A N 1
ATOM 1275 C CA . PHE A 1 167 ? -4.109 -34.844 -22.078 1 97.19 167 PHE A CA 1
ATOM 1276 C C . PHE A 1 167 ? -5.23 -34.938 -23.109 1 97.19 167 PHE A C 1
ATOM 1278 O O . PHE A 1 167 ? -6.363 -34.531 -22.828 1 97.19 167 PHE A O 1
ATOM 1285 N N . ASP A 1 168 ? -4.902 -35.438 -24.281 1 94.69 168 ASP A N 1
ATOM 1286 C CA . ASP A 1 168 ? -5.887 -35.531 -25.344 1 94.69 168 ASP A CA 1
ATOM 1287 C C . ASP A 1 168 ? -7.066 -36.406 -24.953 1 94.69 168 ASP A C 1
ATOM 1289 O O . ASP A 1 168 ? -6.883 -37.469 -24.344 1 94.69 168 ASP A O 1
ATOM 1293 N N . GLY A 1 169 ? -8.258 -35.875 -25.219 1 92.81 169 GLY A N 1
ATOM 1294 C CA . GLY A 1 169 ? -9.461 -36.656 -24.953 1 92.81 169 GLY A CA 1
ATOM 1295 C C . GLY A 1 169 ? -9.93 -36.562 -23.516 1 92.81 169 GLY A C 1
ATOM 1296 O O . GLY A 1 169 ? -10.836 -37.281 -23.094 1 92.81 169 GLY A O 1
ATOM 1297 N N . THR A 1 170 ? -9.273 -35.812 -22.734 1 94.62 170 THR A N 1
ATOM 1298 C CA . THR A 1 170 ? -9.703 -35.562 -21.359 1 94.62 170 THR A CA 1
ATOM 1299 C C . THR A 1 170 ? -10.406 -34.219 -21.25 1 94.62 170 THR A C 1
ATOM 1301 O O . THR A 1 170 ? -10.609 -33.531 -22.266 1 94.62 170 THR A O 1
ATOM 1304 N N . GLY A 1 171 ? -10.789 -33.812 -20.125 1 92.5 171 GLY A N 1
ATOM 1305 C CA . GLY A 1 171 ? -11.438 -32.531 -19.906 1 92.5 171 GLY A CA 1
ATOM 1306 C C . GLY A 1 171 ? -10.445 -31.406 -19.734 1 92.5 171 GLY A C 1
ATOM 1307 O O . GLY A 1 171 ? -10.844 -30.234 -19.703 1 92.5 171 GLY A O 1
ATOM 1308 N N . LEU A 1 172 ? -9.211 -31.688 -19.75 1 95.81 172 LEU A N 1
ATOM 1309 C CA . LEU A 1 172 ? -8.195 -30.656 -19.531 1 95.81 172 LEU A CA 1
ATOM 1310 C C . LEU A 1 172 ? -8.008 -29.797 -20.781 1 95.81 172 LEU A C 1
ATOM 1312 O O . LEU A 1 172 ? -7.93 -30.328 -21.891 1 95.81 172 LEU A O 1
ATOM 1316 N N . ASN A 1 173 ? -8.039 -28.5 -20.531 1 95.19 173 ASN A N 1
ATOM 1317 C CA . ASN A 1 173 ? -7.559 -27.594 -21.562 1 95.19 173 ASN A CA 1
ATOM 1318 C C . ASN A 1 173 ? -6.043 -27.438 -21.516 1 95.19 173 ASN A C 1
ATOM 1320 O O . ASN A 1 173 ? -5.465 -27.344 -20.422 1 95.19 173 ASN A O 1
ATOM 1324 N N . TYR A 1 174 ? -5.422 -27.516 -22.703 1 95.81 174 TYR A N 1
ATOM 1325 C CA . TYR A 1 174 ? -3.971 -27.375 -22.719 1 95.81 174 TYR A CA 1
ATOM 1326 C C . TYR A 1 174 ? -3.482 -26.859 -24.062 1 95.81 174 TYR A C 1
ATOM 1328 O O . TYR A 1 174 ? -4.219 -26.891 -25.047 1 95.81 174 TYR A O 1
ATOM 1336 N N . ARG A 1 175 ? -2.312 -26.344 -24.141 1 95.31 175 ARG A N 1
ATOM 1337 C CA . ARG A 1 175 ? -1.646 -25.969 -25.375 1 95.31 175 ARG A CA 1
ATOM 1338 C C . ARG A 1 175 ? -0.131 -26.031 -25.234 1 95.31 175 ARG A C 1
ATOM 1340 O O . ARG A 1 175 ? 0.404 -25.797 -24.141 1 95.31 175 ARG A O 1
ATOM 1347 N N . VAL A 1 176 ? 0.52 -26.375 -26.312 1 96.56 176 VAL A N 1
ATOM 1348 C CA . VAL A 1 176 ? 1.977 -26.422 -26.375 1 96.56 176 VAL A CA 1
ATOM 1349 C C . VAL A 1 176 ? 2.514 -25.109 -26.938 1 96.56 176 VAL A C 1
ATOM 1351 O O . VAL A 1 176 ? 1.879 -24.484 -27.781 1 96.56 176 VAL A O 1
ATOM 1354 N N . THR A 1 177 ? 3.615 -24.656 -26.375 1 95.75 177 THR A N 1
ATOM 1355 C CA . THR A 1 177 ? 4.195 -23.391 -26.828 1 95.75 177 THR A CA 1
ATOM 1356 C C . THR A 1 177 ? 5.695 -23.547 -27.062 1 95.75 177 THR A C 1
ATOM 1358 O O . THR A 1 177 ? 6.32 -24.469 -26.547 1 95.75 177 THR A O 1
ATOM 1361 N N . ASP A 1 178 ? 6.27 -22.719 -27.922 1 95.12 178 ASP A N 1
ATOM 1362 C CA . ASP A 1 178 ? 7.707 -22.672 -28.172 1 95.12 178 ASP A CA 1
ATOM 1363 C C . ASP A 1 178 ? 8.367 -21.531 -27.422 1 95.12 178 ASP A C 1
ATOM 1365 O O . ASP A 1 178 ? 9.547 -21.234 -27.625 1 95.12 178 ASP A O 1
ATOM 1369 N N . CYS A 1 179 ? 7.605 -20.844 -26.516 1 94.94 179 CYS A N 1
ATOM 1370 C CA . CYS A 1 179 ? 8.133 -19.75 -25.719 1 94.94 179 CYS A CA 1
ATOM 1371 C C . CYS A 1 179 ? 7.637 -19.844 -24.281 1 94.94 179 CYS A C 1
ATOM 1373 O O . CYS A 1 179 ? 7.145 -18.859 -23.719 1 94.94 179 CYS A O 1
ATOM 1375 N N . ILE A 1 180 ? 7.801 -20.953 -23.672 1 95.81 180 ILE A N 1
ATOM 1376 C CA . ILE A 1 180 ? 7.184 -21.297 -22.406 1 95.81 180 ILE A CA 1
ATOM 1377 C C . ILE A 1 180 ? 7.727 -20.391 -21.297 1 95.81 180 ILE A C 1
ATOM 1379 O O . ILE A 1 180 ? 6.98 -19.953 -20.422 1 95.81 180 ILE A O 1
ATOM 1383 N N . LYS A 1 181 ? 9 -20.031 -21.297 1 95.56 181 LYS A N 1
ATOM 1384 C CA . LYS A 1 181 ? 9.555 -19.156 -20.266 1 95.56 181 LYS A CA 1
ATOM 1385 C C . LYS A 1 181 ? 8.922 -17.766 -20.312 1 95.56 181 LYS A C 1
ATOM 1387 O O . LYS A 1 181 ? 8.594 -17.188 -19.281 1 95.56 181 LYS A O 1
ATOM 1392 N N . GLU A 1 182 ? 8.75 -17.297 -21.547 1 95.19 182 GLU A N 1
ATOM 1393 C CA . GLU A 1 182 ? 8.117 -16 -21.734 1 95.19 182 GLU A CA 1
ATOM 1394 C C . GLU A 1 182 ? 6.664 -16.016 -21.281 1 95.19 182 GLU A C 1
ATOM 1396 O O . GLU A 1 182 ? 6.188 -15.047 -20.672 1 95.19 182 GLU A O 1
ATOM 1401 N N . GLU A 1 183 ? 6 -17.125 -21.531 1 94.19 183 GLU A N 1
ATOM 1402 C CA . GLU A 1 183 ? 4.613 -17.25 -21.078 1 94.19 183 GLU A CA 1
ATOM 1403 C C . GLU A 1 183 ? 4.523 -17.25 -19.562 1 94.19 183 GLU A C 1
ATOM 1405 O O . GLU A 1 183 ? 3.641 -16.609 -18.984 1 94.19 183 GLU A O 1
ATOM 1410 N N . ILE A 1 184 ? 5.434 -17.938 -18.953 1 95.62 184 ILE A N 1
ATOM 1411 C CA . ILE A 1 184 ? 5.473 -17.984 -17.484 1 95.62 184 ILE A CA 1
ATOM 1412 C C . ILE A 1 184 ? 5.691 -16.594 -16.922 1 95.62 184 ILE A C 1
ATOM 1414 O O . ILE A 1 184 ? 4.973 -16.156 -16.016 1 95.62 184 ILE A O 1
ATOM 1418 N N . TRP A 1 185 ? 6.586 -15.852 -17.484 1 96.25 185 TRP A N 1
ATOM 1419 C CA . TRP A 1 185 ? 6.914 -14.523 -16.984 1 96.25 185 TRP A CA 1
ATOM 1420 C C . TRP A 1 185 ? 5.797 -13.531 -17.297 1 96.25 185 TRP A C 1
ATOM 1422 O O . TRP A 1 185 ? 5.547 -12.602 -16.531 1 96.25 185 TRP A O 1
ATOM 1432 N N . SER A 1 186 ? 5.152 -13.742 -18.422 1 93.69 186 SER A N 1
ATOM 1433 C CA . SER A 1 186 ? 4.004 -12.906 -18.75 1 93.69 186 SER A CA 1
ATOM 1434 C C . SER A 1 186 ? 2.893 -13.07 -17.703 1 93.69 186 SER A C 1
ATOM 1436 O O . SER A 1 186 ? 2.299 -12.078 -17.266 1 93.69 186 SER A O 1
ATOM 1438 N N . LYS A 1 187 ? 2.617 -14.273 -17.328 1 92.38 187 LYS A N 1
ATOM 1439 C CA . LYS A 1 187 ? 1.641 -14.523 -16.281 1 92.38 187 LYS A CA 1
ATOM 1440 C C . LYS A 1 187 ? 2.109 -13.938 -14.945 1 92.38 187 LYS A C 1
ATOM 1442 O O . LYS A 1 187 ? 1.314 -13.352 -14.211 1 92.38 187 LYS A O 1
ATOM 1447 N N . TYR A 1 188 ? 3.385 -14.141 -14.688 1 94.75 188 TYR A N 1
ATOM 1448 C CA . TYR A 1 188 ? 3.992 -13.625 -13.469 1 94.75 188 TYR A CA 1
ATOM 1449 C C . TYR A 1 188 ? 3.82 -12.109 -13.375 1 94.75 188 TYR A C 1
ATOM 1451 O O . TYR A 1 188 ? 3.43 -11.594 -12.328 1 94.75 188 TYR A O 1
ATOM 1459 N N . ARG A 1 189 ? 4.086 -11.445 -14.461 1 94.88 189 ARG A N 1
ATOM 1460 C CA . ARG A 1 189 ? 3.922 -10 -14.539 1 94.88 189 ARG A CA 1
ATOM 1461 C C . ARG A 1 189 ? 2.479 -9.594 -14.258 1 94.88 189 ARG A C 1
ATOM 1463 O O . ARG A 1 189 ? 2.227 -8.656 -13.5 1 94.88 189 ARG A O 1
ATOM 1470 N N . LEU A 1 190 ? 1.556 -10.281 -14.828 1 91.06 190 LEU A N 1
ATOM 1471 C CA . LEU A 1 190 ? 0.142 -9.969 -14.641 1 91.06 190 LEU A CA 1
ATOM 1472 C C . LEU A 1 190 ? -0.266 -10.141 -13.18 1 91.06 190 LEU A C 1
ATOM 1474 O O . LEU A 1 190 ? -1.023 -9.328 -12.641 1 91.06 190 LEU A O 1
ATOM 1478 N N . ASN A 1 191 ? 0.234 -11.195 -12.602 1 93.12 191 ASN A N 1
ATOM 1479 C CA . ASN A 1 191 ? -0.092 -11.438 -11.203 1 93.12 191 ASN A CA 1
ATOM 1480 C C . ASN A 1 191 ? 0.441 -10.328 -10.297 1 93.12 191 ASN A C 1
ATOM 1482 O O . ASN A 1 191 ? -0.275 -9.836 -9.43 1 93.12 191 ASN A O 1
ATOM 1486 N N . ILE A 1 192 ? 1.624 -9.953 -10.547 1 96.56 192 ILE A N 1
ATOM 1487 C CA . ILE A 1 192 ? 2.252 -8.938 -9.711 1 96.56 192 ILE A CA 1
ATOM 1488 C C . ILE A 1 192 ? 1.577 -7.59 -9.938 1 96.56 192 ILE A C 1
ATOM 1490 O O . ILE A 1 192 ? 1.255 -6.875 -8.984 1 96.56 192 ILE A O 1
ATOM 1494 N N . CYS A 1 193 ? 1.263 -7.242 -11.18 1 95.69 193 CYS A N 1
ATOM 1495 C CA . CYS A 1 193 ? 0.81 -5.906 -11.547 1 95.69 193 CYS A CA 1
ATOM 1496 C C . CYS A 1 193 ? -0.677 -5.734 -11.258 1 95.69 193 CYS A C 1
ATOM 1498 O O . CYS A 1 193 ? -1.14 -4.617 -11.016 1 95.69 193 CYS A O 1
ATOM 1500 N N . ASN A 1 194 ? -1.404 -6.848 -11.289 1 93.19 194 ASN A N 1
ATOM 1501 C CA . ASN A 1 194 ? -2.854 -6.699 -11.203 1 93.19 194 ASN A CA 1
ATOM 1502 C C . ASN A 1 194 ? -3.422 -7.418 -9.984 1 93.19 194 ASN A C 1
ATOM 1504 O O . ASN A 1 194 ? -4.312 -6.898 -9.312 1 93.19 194 ASN A O 1
ATOM 1508 N N . ASN A 1 195 ? -2.928 -8.586 -9.664 1 93.5 195 ASN A N 1
ATOM 1509 C CA . ASN A 1 195 ? -3.436 -9.344 -8.523 1 93.5 195 ASN A CA 1
ATOM 1510 C C . ASN A 1 195 ? -3.109 -8.648 -7.207 1 93.5 195 ASN A C 1
ATOM 1512 O O . ASN A 1 195 ? -3.969 -8.539 -6.332 1 93.5 195 ASN A O 1
ATOM 1516 N N . LEU A 1 196 ? -1.885 -8.195 -7.102 1 96.94 196 LEU A N 1
ATOM 1517 C CA . LEU A 1 196 ? -1.397 -7.734 -5.809 1 96.94 196 LEU A CA 1
ATOM 1518 C C . LEU A 1 196 ? -1.999 -6.379 -5.453 1 96.94 196 LEU A C 1
ATOM 1520 O O . LEU A 1 196 ? -2.527 -6.195 -4.355 1 96.94 196 LEU A O 1
ATOM 1524 N N . PRO A 1 197 ? -2.031 -5.383 -6.395 1 97.5 197 PRO A N 1
ATOM 1525 C CA . PRO A 1 197 ? -2.596 -4.09 -6.012 1 97.5 197 PRO A CA 1
ATOM 1526 C C . PRO A 1 197 ? -4.086 -4.168 -5.68 1 97.5 197 PRO A C 1
ATOM 1528 O O . PRO A 1 197 ? -4.551 -3.504 -4.75 1 97.5 197 PRO A O 1
ATOM 1531 N N . GLN A 1 198 ? -4.871 -4.934 -6.434 1 96.12 198 GLN A N 1
ATOM 1532 C CA . GLN A 1 198 ? -6.293 -5.035 -6.129 1 96.12 198 GLN A CA 1
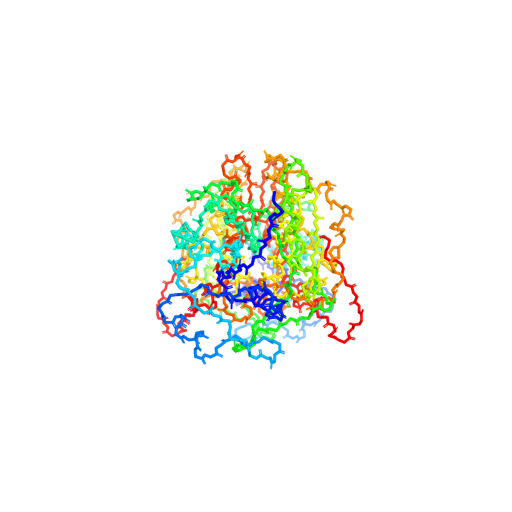ATOM 1533 C C . GLN A 1 198 ? -6.52 -5.641 -4.746 1 96.12 198 GLN A C 1
ATOM 1535 O O . GLN A 1 198 ? -7.469 -5.277 -4.047 1 96.12 198 GLN A O 1
ATOM 1540 N N . ALA A 1 199 ? -5.59 -6.562 -4.363 1 96.62 199 ALA A N 1
ATOM 1541 C CA . ALA A 1 199 ? -5.695 -7.191 -3.051 1 96.62 199 ALA A CA 1
ATOM 1542 C C . ALA A 1 199 ? -5.469 -6.172 -1.937 1 96.62 199 ALA A C 1
ATOM 1544 O O . ALA A 1 199 ? -6.086 -6.258 -0.873 1 96.62 199 ALA A O 1
ATOM 1545 N N . ILE A 1 200 ? -4.633 -5.23 -2.156 1 97.81 200 ILE A N 1
ATOM 1546 C CA . ILE A 1 200 ? -4.32 -4.203 -1.17 1 97.81 200 ILE A CA 1
ATOM 1547 C C . ILE A 1 200 ? -5.523 -3.283 -0.985 1 97.81 200 ILE A C 1
ATOM 1549 O O . ILE A 1 200 ? -5.898 -2.955 0.144 1 97.81 200 ILE A O 1
ATOM 1553 N N . ILE A 1 201 ? -6.176 -2.941 -2.086 1 97.38 201 ILE A N 1
ATOM 1554 C CA . ILE A 1 201 ? -7.254 -1.958 -2.068 1 97.38 201 ILE A CA 1
ATOM 1555 C C . ILE A 1 201 ? -8.578 -2.648 -1.751 1 97.38 201 ILE A C 1
ATOM 1557 O O . ILE A 1 201 ? -9.477 -2.039 -1.172 1 97.38 201 ILE A O 1
ATOM 1561 N N . GLY A 1 202 ? -8.664 -3.92 -2.066 1 96.19 202 GLY A N 1
ATOM 1562 C CA . GLY A 1 202 ? -9.93 -4.629 -1.926 1 96.19 202 GLY A CA 1
ATOM 1563 C C . GLY A 1 202 ? -10.969 -4.195 -2.939 1 96.19 202 GLY A C 1
ATOM 1564 O O . GLY A 1 202 ? -12.102 -3.865 -2.576 1 96.19 202 GLY A O 1
ATOM 1565 N N . ALA A 1 203 ? -10.625 -4.191 -4.148 1 95.06 203 ALA A N 1
ATOM 1566 C CA . ALA A 1 203 ? -11.523 -3.752 -5.215 1 95.06 203 ALA A CA 1
ATOM 1567 C C . ALA A 1 203 ? -11.539 -4.75 -6.371 1 95.06 203 ALA A C 1
ATOM 1569 O O . ALA A 1 203 ? -10.641 -5.59 -6.48 1 95.06 203 ALA A O 1
ATOM 1570 N N . GLY A 1 204 ? -12.594 -4.715 -7.207 1 92.75 204 GLY A N 1
ATOM 1571 C CA . GLY A 1 204 ? -12.617 -5.516 -8.422 1 92.75 204 GLY A CA 1
ATOM 1572 C C . GLY A 1 204 ? -11.641 -5.035 -9.477 1 92.75 204 GLY A C 1
ATOM 1573 O O . GLY A 1 204 ? -11.039 -3.969 -9.336 1 92.75 204 GLY A O 1
ATOM 1574 N N . VAL A 1 205 ? -11.516 -5.789 -10.562 1 91.19 205 VAL A N 1
ATOM 1575 C CA . VAL A 1 205 ? -10.523 -5.547 -11.602 1 91.19 205 VAL A CA 1
ATOM 1576 C C . VAL A 1 205 ? -10.828 -4.234 -12.32 1 91.19 205 VAL A C 1
ATOM 1578 O O . VAL A 1 205 ? -9.938 -3.611 -12.898 1 91.19 205 VAL A O 1
ATOM 1581 N N . GLY A 1 206 ? -12.039 -3.779 -12.289 1 93 206 GLY A N 1
ATOM 1582 C CA . GLY A 1 206 ? -12.422 -2.521 -12.914 1 93 206 GLY A CA 1
ATOM 1583 C C . GLY A 1 206 ? -11.617 -1.337 -12.406 1 93 206 GLY A C 1
ATOM 1584 O O . GLY A 1 206 ? -11.555 -0.298 -13.062 1 93 206 GLY A O 1
ATOM 1585 N N . CYS A 1 207 ? -10.961 -1.481 -11.273 1 95.19 207 CYS A N 1
ATOM 1586 C CA . CYS A 1 207 ? -10.242 -0.385 -10.641 1 95.19 207 CYS A CA 1
ATOM 1587 C C . CYS A 1 207 ? -9.078 0.073 -11.516 1 95.19 207 CYS A C 1
ATOM 1589 O O . CYS A 1 207 ? -8.68 1.24 -11.469 1 95.19 207 CYS A O 1
ATOM 1591 N N . TYR A 1 208 ? -8.531 -0.811 -12.352 1 93.94 208 TYR A N 1
ATOM 1592 C CA . TYR A 1 208 ? -7.379 -0.46 -13.172 1 93.94 208 TYR A CA 1
ATOM 1593 C C . TYR A 1 208 ? -7.785 0.424 -14.344 1 93.94 208 TYR A C 1
ATOM 1595 O O . TYR A 1 208 ? -6.953 1.136 -14.906 1 93.94 208 TYR A O 1
ATOM 1603 N N . THR A 1 209 ? -9 0.334 -14.68 1 92.12 209 THR A N 1
ATOM 1604 C CA . THR A 1 209 ? -9.523 1.18 -15.742 1 92.12 209 THR A CA 1
ATOM 1605 C C . THR A 1 209 ? -10.055 2.494 -15.18 1 92.12 209 THR A C 1
ATOM 1607 O O . THR A 1 209 ? -9.891 3.553 -15.789 1 92.12 209 THR A O 1
ATOM 1610 N N . ASP A 1 210 ? -10.609 2.428 -14.062 1 95.38 210 ASP A N 1
ATOM 1611 C CA . ASP A 1 210 ? -11.398 3.551 -13.562 1 95.38 210 ASP A CA 1
ATOM 1612 C C . ASP A 1 210 ? -10.555 4.449 -12.656 1 95.38 210 ASP A C 1
ATOM 1614 O O . ASP A 1 210 ? -10.992 5.547 -12.289 1 95.38 210 ASP A O 1
ATOM 1618 N N . SER A 1 211 ? -9.383 4.051 -12.344 1 97.5 211 SER A N 1
ATOM 1619 C CA . SER A 1 211 ? -8.531 4.828 -11.445 1 97.5 211 SER A CA 1
ATOM 1620 C C . SER A 1 211 ? -7.133 5.008 -12.031 1 97.5 211 SER A C 1
ATOM 1622 O O . SER A 1 211 ? -6.41 4.027 -12.227 1 97.5 211 SER A O 1
ATOM 1624 N N . GLU A 1 212 ? -6.762 6.266 -12.25 1 98.12 212 GLU A N 1
ATOM 1625 C CA . GLU A 1 212 ? -5.402 6.551 -12.695 1 98.12 212 GLU A CA 1
ATOM 1626 C C . GLU A 1 212 ? -4.379 6.168 -11.625 1 98.12 212 GLU A C 1
ATOM 1628 O O . GLU A 1 212 ? -3.23 5.852 -11.945 1 98.12 212 GLU A O 1
ATOM 1633 N N . HIS A 1 213 ? -4.797 6.164 -10.367 1 98.5 213 HIS A N 1
ATOM 1634 C CA . HIS A 1 213 ? -3.906 5.824 -9.266 1 98.5 213 HIS A CA 1
ATOM 1635 C C . HIS A 1 213 ? -3.607 4.328 -9.242 1 98.5 213 HIS A C 1
ATOM 1637 O O . HIS A 1 213 ? -2.453 3.926 -9.07 1 98.5 213 HIS A O 1
ATOM 1643 N N . MET A 1 214 ? -4.648 3.488 -9.422 1 98 214 MET A N 1
ATOM 1644 C CA . MET A 1 214 ? -4.43 2.047 -9.516 1 98 214 MET A CA 1
ATOM 1645 C C . MET A 1 214 ? -3.572 1.7 -10.727 1 98 214 MET A C 1
ATOM 1647 O O . MET A 1 214 ? -2.717 0.818 -10.656 1 98 214 MET A O 1
ATOM 1651 N N . LYS A 1 215 ? -3.809 2.395 -11.773 1 97.31 215 LYS A N 1
ATOM 1652 C CA . LYS A 1 215 ? -3.002 2.189 -12.977 1 97.31 215 LYS A CA 1
ATOM 1653 C C . LYS A 1 215 ? -1.539 2.541 -12.719 1 97.31 215 LYS A C 1
ATOM 1655 O O . LYS A 1 215 ? -0.637 1.846 -13.195 1 97.31 215 LYS A O 1
ATOM 1660 N N . ALA A 1 216 ? -1.321 3.607 -12.016 1 98.19 216 ALA A N 1
ATOM 1661 C CA . ALA A 1 216 ? 0.041 4.039 -11.719 1 98.19 216 ALA A CA 1
ATOM 1662 C C . ALA A 1 216 ? 0.784 2.98 -10.906 1 98.19 216 ALA A C 1
ATOM 1664 O O . ALA A 1 216 ? 1.96 2.707 -11.156 1 98.19 216 ALA A O 1
ATOM 1665 N N . ILE A 1 217 ? 0.121 2.395 -9.906 1 98.19 217 ILE A N 1
ATOM 1666 C CA . ILE A 1 217 ? 0.732 1.355 -9.086 1 98.19 217 ILE A CA 1
ATOM 1667 C C . ILE A 1 217 ? 1.041 0.133 -9.953 1 98.19 217 ILE A C 1
ATOM 1669 O O . ILE A 1 217 ? 2.145 -0.414 -9.891 1 98.19 217 ILE A O 1
ATOM 1673 N N . SER A 1 218 ? 0.059 -0.251 -10.742 1 97.5 218 SER A N 1
ATOM 1674 C CA . SER A 1 218 ? 0.225 -1.393 -11.633 1 97.5 218 SER A CA 1
ATOM 1675 C C . SER A 1 218 ? 1.401 -1.185 -12.586 1 97.5 218 SER A C 1
ATOM 1677 O O . SER A 1 218 ? 2.221 -2.086 -12.773 1 97.5 218 SER A O 1
ATOM 1679 N N . GLU A 1 219 ? 1.498 -0.005 -13.148 1 97.69 219 GLU A N 1
ATOM 1680 C CA . GLU A 1 219 ? 2.564 0.318 -14.094 1 97.69 219 GLU A CA 1
ATOM 1681 C C . GLU A 1 219 ? 3.926 0.337 -13.398 1 97.69 219 GLU A C 1
ATOM 1683 O O . GLU A 1 219 ? 4.93 -0.079 -13.984 1 97.69 219 GLU A O 1
ATOM 1688 N N . GLY A 1 220 ? 3.98 0.88 -12.188 1 98.19 220 GLY A N 1
ATOM 1689 C CA . GLY A 1 220 ? 5.223 0.84 -11.43 1 98.19 220 GLY A CA 1
ATOM 1690 C C . GLY A 1 220 ? 5.715 -0.57 -11.172 1 98.19 220 GLY A C 1
ATOM 1691 O O . GLY A 1 220 ? 6.906 -0.853 -11.32 1 98.19 220 GLY A O 1
ATOM 1692 N N . LEU A 1 221 ? 4.805 -1.442 -10.789 1 98.5 221 LEU A N 1
ATOM 1693 C CA . LEU A 1 221 ? 5.145 -2.846 -10.586 1 98.5 221 LEU A CA 1
ATOM 1694 C C . LEU A 1 221 ? 5.602 -3.492 -11.883 1 98.5 221 LEU A C 1
ATOM 1696 O O . LEU A 1 221 ? 6.59 -4.234 -11.906 1 98.5 221 LEU A O 1
ATOM 1700 N N . ARG A 1 222 ? 4.926 -3.201 -12.969 1 97.31 222 ARG A N 1
ATOM 1701 C CA . ARG A 1 222 ? 5.234 -3.754 -14.281 1 97.31 222 ARG A CA 1
ATOM 1702 C C . ARG A 1 222 ? 6.664 -3.416 -14.695 1 97.31 222 ARG A C 1
ATOM 1704 O O . ARG A 1 222 ? 7.406 -4.285 -15.156 1 97.31 222 ARG A O 1
ATOM 1711 N N . LYS A 1 223 ? 7.039 -2.184 -14.492 1 98 223 LYS A N 1
ATOM 1712 C CA . LYS A 1 223 ? 8.367 -1.732 -14.883 1 98 223 LYS A CA 1
ATOM 1713 C C . LYS A 1 223 ? 9.453 -2.531 -14.164 1 98 223 LYS A C 1
ATOM 1715 O O . LYS A 1 223 ? 10.469 -2.893 -14.758 1 98 223 LYS A O 1
ATOM 1720 N N . GLU A 1 224 ? 9.227 -2.768 -12.898 1 98.56 224 GLU A N 1
ATOM 1721 C CA . GLU A 1 224 ? 10.203 -3.525 -12.125 1 98.56 224 GLU A CA 1
ATOM 1722 C C . GLU A 1 224 ? 10.297 -4.969 -12.617 1 98.56 224 GLU A C 1
ATOM 1724 O O . GLU A 1 224 ? 11.398 -5.508 -12.766 1 98.56 224 GLU A O 1
ATOM 1729 N N . VAL A 1 225 ? 9.125 -5.617 -12.883 1 98.06 225 VAL A N 1
ATOM 1730 C CA . VAL A 1 225 ? 9.109 -6.996 -13.359 1 98.06 225 VAL A CA 1
ATOM 1731 C C . VAL A 1 225 ? 9.797 -7.082 -14.719 1 98.06 225 VAL A C 1
ATOM 1733 O O . VAL A 1 225 ? 10.609 -7.977 -14.953 1 98.06 225 VAL A O 1
ATOM 1736 N N . GLU A 1 226 ? 9.531 -6.156 -15.57 1 97.62 226 GLU A N 1
ATOM 1737 C CA . GLU A 1 226 ? 10.102 -6.152 -16.922 1 97.62 226 GLU A CA 1
ATOM 1738 C C . GLU A 1 226 ? 11.609 -5.918 -16.875 1 97.62 226 GLU A C 1
ATOM 1740 O O . GLU A 1 226 ? 12.352 -6.5 -17.672 1 97.62 226 GLU A O 1
ATOM 1745 N N . ALA A 1 227 ? 12.062 -5.023 -15.969 1 98.19 227 ALA A N 1
ATOM 1746 C CA . ALA A 1 227 ? 13.492 -4.781 -15.828 1 98.19 227 ALA A CA 1
ATOM 1747 C C . ALA A 1 227 ? 14.227 -6.055 -15.422 1 98.19 227 ALA A C 1
ATOM 1749 O O . ALA A 1 227 ? 15.273 -6.383 -15.984 1 98.19 227 ALA A O 1
ATOM 1750 N N . VAL A 1 228 ? 13.672 -6.766 -14.484 1 98.25 228 VAL A N 1
ATOM 1751 C CA . VAL A 1 228 ? 14.289 -8 -14.016 1 98.25 228 VAL A CA 1
ATOM 1752 C C . VAL A 1 228 ? 14.227 -9.062 -15.117 1 98.25 228 VAL A C 1
ATOM 1754 O O . VAL A 1 228 ? 15.203 -9.773 -15.359 1 98.25 228 VAL A O 1
ATOM 1757 N N . ALA A 1 229 ? 13.047 -9.188 -15.812 1 97.69 229 ALA A N 1
ATOM 1758 C CA . ALA A 1 229 ? 12.883 -10.141 -16.906 1 97.69 229 ALA A CA 1
ATOM 1759 C C . ALA A 1 229 ? 13.906 -9.898 -18 1 97.69 229 ALA A C 1
ATOM 1761 O O . ALA A 1 229 ? 14.555 -10.836 -18.484 1 97.69 229 ALA A O 1
ATOM 1762 N N . LEU A 1 230 ? 14.102 -8.641 -18.344 1 97.06 230 LEU A N 1
ATOM 1763 C CA . LEU A 1 230 ? 15.055 -8.266 -19.375 1 97.06 230 LEU A CA 1
ATOM 1764 C C . LEU A 1 230 ? 16.469 -8.648 -18.969 1 97.06 230 LEU A C 1
ATOM 1766 O O . LEU A 1 230 ? 17.234 -9.18 -19.797 1 97.06 230 LEU A O 1
ATOM 1770 N N . ALA A 1 231 ? 16.859 -8.391 -17.75 1 97.88 231 ALA A N 1
ATOM 1771 C CA . ALA A 1 231 ? 18.188 -8.719 -17.234 1 97.88 231 ALA A CA 1
ATOM 1772 C C . ALA A 1 231 ? 18.422 -10.227 -17.25 1 97.88 231 ALA A C 1
ATOM 1774 O O . ALA A 1 231 ? 19.562 -10.688 -17.375 1 97.88 231 ALA A O 1
ATOM 1775 N N . LYS A 1 232 ? 17.312 -11.039 -17.219 1 96.5 232 LYS A N 1
ATOM 1776 C CA . LYS A 1 232 ? 17.406 -12.492 -17.219 1 96.5 232 LYS A CA 1
ATOM 1777 C C .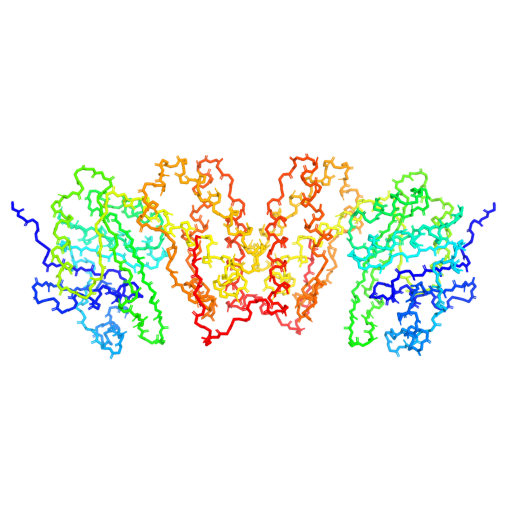 LYS A 1 232 ? 17.297 -13.047 -18.641 1 96.5 232 LYS A C 1
ATOM 1779 O O . LYS A 1 232 ? 17.266 -14.258 -18.844 1 96.5 232 LYS A O 1
ATOM 1784 N N . GLY A 1 233 ? 17.203 -12.117 -19.594 1 96.31 233 GLY A N 1
ATOM 1785 C CA . GLY A 1 233 ? 17.156 -12.523 -20.984 1 96.31 233 GLY A CA 1
ATOM 1786 C C . GLY A 1 233 ? 15.797 -13 -21.422 1 96.31 233 GLY A C 1
ATOM 1787 O O . GLY A 1 233 ? 15.672 -13.727 -22.422 1 96.31 233 GLY A O 1
ATOM 1788 N N . ILE A 1 234 ? 14.773 -12.68 -20.688 1 95.94 234 ILE A N 1
ATOM 1789 C CA . ILE A 1 234 ? 13.406 -13.078 -21.016 1 95.94 234 ILE A CA 1
ATOM 1790 C C . ILE A 1 234 ? 12.734 -11.992 -21.844 1 95.94 234 ILE A C 1
ATOM 1792 O O . ILE A 1 234 ? 12.531 -10.875 -21.375 1 95.94 234 ILE A O 1
ATOM 1796 N N . ASP A 1 235 ? 12.398 -12.328 -23.078 1 92.62 235 ASP A N 1
ATOM 1797 C CA . ASP A 1 235 ? 11.711 -11.414 -23.984 1 92.62 235 ASP A CA 1
ATOM 1798 C C . ASP A 1 235 ? 10.219 -11.734 -24.062 1 92.62 235 ASP A C 1
ATOM 1800 O O . ASP A 1 235 ? 9.781 -12.477 -24.938 1 92.62 235 ASP A O 1
ATOM 1804 N N . MET A 1 236 ? 9.469 -11.125 -23.281 1 91.06 236 MET A N 1
ATOM 1805 C CA . MET A 1 236 ? 8.047 -11.43 -23.156 1 91.06 236 MET A CA 1
ATOM 1806 C C . MET A 1 236 ? 7.289 -11.016 -24.406 1 91.06 236 MET A C 1
ATOM 1808 O O . MET A 1 236 ? 6.145 -11.43 -24.609 1 91.06 236 MET A O 1
ATOM 1812 N N . SER A 1 237 ? 7.875 -10.211 -25.266 1 88.44 237 SER A N 1
ATOM 1813 C CA . SER A 1 237 ? 7.223 -9.82 -26.516 1 88.44 237 SER A CA 1
ATOM 1814 C C . SER A 1 237 ? 7.047 -11.016 -27.453 1 88.44 237 SER A C 1
ATOM 1816 O O . SER A 1 237 ? 6.23 -10.977 -28.375 1 88.44 237 SER A O 1
ATOM 1818 N N . ARG A 1 238 ? 7.801 -12.039 -27.25 1 87.69 238 ARG A N 1
ATOM 1819 C CA . ARG A 1 238 ? 7.738 -13.242 -28.062 1 87.69 238 ARG A CA 1
ATOM 1820 C C . ARG A 1 238 ? 6.383 -13.93 -27.938 1 87.69 238 ARG A C 1
ATOM 1822 O O . ARG A 1 238 ? 5.965 -14.672 -28.828 1 87.69 238 ARG A O 1
ATOM 1829 N N . CYS A 1 239 ? 5.781 -13.805 -26.781 1 82.44 239 CYS A N 1
ATOM 1830 C CA . CYS A 1 239 ? 4.508 -14.477 -26.578 1 82.44 239 CYS A CA 1
ATOM 1831 C C . CYS A 1 239 ? 3.357 -13.477 -26.562 1 82.44 239 CYS A C 1
ATOM 1833 O O . CYS A 1 239 ? 2.242 -13.812 -26.156 1 82.44 239 CYS A O 1
ATOM 1835 N N . ALA A 1 240 ? 3.652 -12.227 -26.891 1 65 240 ALA A N 1
ATOM 1836 C CA . ALA A 1 240 ? 2.658 -11.156 -26.828 1 65 240 ALA A CA 1
ATOM 1837 C C . ALA A 1 240 ? 1.411 -11.531 -27.625 1 65 240 ALA A C 1
ATOM 1839 O O . ALA A 1 240 ? 0.295 -11.156 -27.25 1 65 240 ALA A O 1
ATOM 1840 N N . GLY A 1 241 ? 1.56 -12.109 -28.734 1 59.25 241 GLY A N 1
ATOM 1841 C CA . GLY A 1 241 ? 0.428 -12.453 -29.578 1 59.25 241 GLY A CA 1
ATOM 1842 C C . GLY A 1 241 ? -0.427 -13.57 -29 1 59.25 241 GLY A C 1
ATOM 1843 O O . GLY A 1 241 ? -1.578 -13.75 -29.406 1 59.25 241 GLY A O 1
ATOM 1844 N N . THR A 1 242 ? 0.138 -14.477 -28.344 1 54.22 242 THR A N 1
ATOM 1845 C CA . THR A 1 242 ? -0.589 -15.625 -27.812 1 54.22 242 THR A CA 1
ATOM 1846 C C . THR A 1 242 ? -1.262 -15.273 -26.484 1 54.22 242 THR A C 1
ATOM 1848 O O . THR A 1 242 ? -2.275 -15.875 -26.125 1 54.22 242 THR A O 1
ATOM 1851 N N . SER A 1 243 ? -0.541 -14.664 -25.672 1 52.88 243 SER A N 1
ATOM 1852 C CA . SER A 1 243 ? -0.975 -14.273 -24.344 1 52.88 243 SER A CA 1
ATOM 1853 C C . SER A 1 243 ? -1.642 -12.906 -24.359 1 52.88 243 SER A C 1
ATOM 1855 O O . SER A 1 243 ? -1.015 -11.898 -24.016 1 52.88 243 SER A O 1
ATOM 1857 N N . SER A 1 244 ? -2.311 -12.703 -25.375 1 47.78 244 SER A N 1
ATOM 1858 C CA . SER A 1 244 ? -2.783 -11.352 -25.641 1 47.78 244 SER A CA 1
ATOM 1859 C C . SER A 1 244 ? -3.213 -10.656 -24.344 1 47.78 244 SER A C 1
ATOM 1861 O O . SER A 1 244 ? -3.184 -11.25 -23.266 1 47.78 244 SER A O 1
ATOM 1863 N N . ARG A 1 245 ? -4.52 -9.992 -24.438 1 49.56 245 ARG A N 1
ATOM 1864 C CA . ARG A 1 245 ? -5.387 -9.219 -23.547 1 49.56 245 ARG A CA 1
ATOM 1865 C C . ARG A 1 245 ? -5.805 -10.055 -22.344 1 49.56 245 ARG A C 1
ATOM 1867 O O . ARG A 1 245 ? -6.023 -11.266 -22.453 1 49.56 245 ARG A O 1
ATOM 1874 N N . GLY A 1 246 ? -5.27 -9.844 -21.281 1 56.62 246 GLY A N 1
ATOM 1875 C CA . GLY A 1 246 ? -5.906 -10.508 -20.156 1 56.62 246 GLY A CA 1
ATOM 1876 C C . GLY A 1 246 ? -7.273 -11.07 -20.484 1 56.62 246 GLY A C 1
ATOM 1877 O O . GLY A 1 246 ? -7.691 -11.055 -21.641 1 56.62 246 GLY A O 1
ATOM 1878 N N . SER A 1 247 ? -7.734 -12.125 -19.812 1 60.03 247 SER A N 1
ATOM 1879 C CA . SER A 1 247 ? -9.094 -12.641 -19.984 1 60.03 247 SER A CA 1
ATOM 1880 C C . SER A 1 247 ? -10.133 -11.586 -19.641 1 60.03 247 SER A C 1
ATOM 1882 O O . SER A 1 247 ? -9.953 -10.797 -18.703 1 60.03 247 SER A O 1
ATOM 1884 N N . ALA A 1 248 ? -11.023 -11.406 -20.594 1 66.56 248 ALA A N 1
ATOM 1885 C CA . ALA A 1 248 ? -12.164 -10.539 -20.297 1 66.56 248 ALA A CA 1
ATOM 1886 C C . ALA A 1 248 ? -12.859 -10.969 -19.016 1 66.56 248 ALA A C 1
ATOM 1888 O O . ALA A 1 248 ? -13.211 -12.141 -18.844 1 66.56 248 ALA A O 1
ATOM 1889 N N . VAL A 1 249 ? -12.859 -10.203 -18.125 1 77.38 249 VAL A N 1
ATOM 1890 C CA . VAL A 1 249 ? -13.539 -10.484 -16.859 1 77.38 249 VAL A CA 1
ATOM 1891 C C . VAL A 1 249 ? -14.414 -9.289 -16.484 1 77.38 249 VAL A C 1
ATOM 1893 O O . VAL A 1 249 ? -14.172 -8.164 -16.922 1 77.38 249 VAL A O 1
ATOM 1896 N N . PRO A 1 250 ? -15.484 -9.602 -15.828 1 84.38 250 PRO A N 1
ATOM 1897 C CA . PRO A 1 250 ? -16.281 -8.477 -15.328 1 84.38 250 PRO A CA 1
ATOM 1898 C C . PRO A 1 250 ? -15.492 -7.578 -14.375 1 84.38 250 PRO A C 1
ATOM 1900 O O . PRO A 1 250 ? -14.539 -8.031 -13.727 1 84.38 250 PRO A O 1
ATOM 1903 N N . PRO A 1 251 ? -15.883 -6.359 -14.289 1 88.38 251 PRO A N 1
ATOM 1904 C CA . PRO A 1 251 ? -15.188 -5.43 -13.398 1 88.38 251 PRO A CA 1
ATOM 1905 C C . PRO A 1 251 ? -15.219 -5.875 -11.938 1 88.38 251 PRO A C 1
ATOM 1907 O O . PRO A 1 251 ? -14.375 -5.461 -11.141 1 88.38 251 PRO A O 1
ATOM 1910 N N . THR A 1 252 ? -16.109 -6.734 -11.648 1 90.06 252 THR A N 1
ATOM 1911 C CA . THR A 1 252 ? -16.266 -7.211 -10.281 1 90.06 252 THR A CA 1
ATOM 1912 C C . THR A 1 252 ? -15.312 -8.359 -9.984 1 90.06 252 THR A C 1
ATOM 1914 O O . THR A 1 252 ? -15.164 -8.773 -8.836 1 90.06 252 THR A O 1
ATOM 1917 N N . ALA A 1 253 ? -14.625 -8.766 -11 1 86.19 253 ALA A N 1
ATOM 1918 C CA . ALA A 1 253 ? -13.758 -9.938 -10.828 1 86.19 253 ALA A CA 1
ATOM 1919 C C . ALA A 1 253 ? -12.695 -9.68 -9.766 1 86.19 253 ALA A C 1
ATOM 1921 O O . ALA A 1 253 ? -12.133 -8.586 -9.688 1 86.19 253 ALA A O 1
ATOM 1922 N N . ARG A 1 254 ? -12.5 -10.68 -8.883 1 88 254 ARG A N 1
ATOM 1923 C CA . ARG A 1 254 ? -11.484 -10.672 -7.836 1 88 254 ARG A CA 1
ATOM 1924 C C . ARG A 1 254 ? -10.438 -11.75 -8.086 1 88 254 ARG A C 1
ATOM 1926 O O . ARG A 1 254 ? -10.766 -12.93 -8.219 1 88 254 ARG A O 1
ATOM 1933 N N . TYR A 1 255 ? -9.203 -11.359 -8.148 1 87.19 255 TYR A N 1
ATOM 1934 C CA . TYR A 1 255 ? -8.133 -12.312 -8.414 1 87.19 255 TYR A CA 1
ATOM 1935 C C . TYR A 1 255 ? -7.766 -13.094 -7.16 1 87.19 255 TYR A C 1
ATOM 1937 O O . TYR A 1 255 ? -8.32 -12.844 -6.086 1 87.19 255 TYR A O 1
ATOM 1945 N N . SER A 1 256 ? -6.898 -14.102 -7.316 1 84.12 256 SER A N 1
ATOM 1946 C CA . SER A 1 256 ? -6.664 -15.133 -6.312 1 84.12 256 SER A CA 1
ATOM 1947 C C . SER A 1 256 ? -6.113 -14.539 -5.023 1 84.12 256 SER A C 1
ATOM 1949 O O . SER A 1 256 ? -6.496 -14.953 -3.926 1 84.12 256 SER A O 1
ATOM 1951 N N . THR A 1 257 ? -5.238 -13.539 -5.066 1 91.31 257 THR A N 1
ATOM 1952 C CA . THR A 1 257 ? -4.648 -12.961 -3.863 1 91.31 257 THR A CA 1
ATOM 1953 C C . THR A 1 257 ? -5.707 -12.25 -3.029 1 91.31 257 THR A C 1
ATOM 1955 O O . THR A 1 257 ? -5.73 -12.375 -1.804 1 91.31 257 THR A O 1
ATOM 1958 N N . LEU A 1 258 ? -6.559 -11.477 -3.697 1 93.31 258 LEU A N 1
ATOM 1959 C CA . LEU A 1 258 ? -7.652 -10.805 -2.998 1 93.31 258 LEU A CA 1
ATOM 1960 C C . LEU A 1 258 ? -8.586 -11.828 -2.355 1 93.31 258 LEU A C 1
ATOM 1962 O O . LEU A 1 258 ? -9.031 -11.641 -1.218 1 93.31 258 LEU A O 1
ATOM 1966 N N . GLN A 1 259 ? -8.852 -12.891 -3.068 1 87.12 259 GLN A N 1
ATOM 1967 C CA . GLN A 1 259 ? -9.703 -13.945 -2.527 1 87.12 259 GLN A CA 1
ATOM 1968 C C . GLN A 1 259 ? -9.094 -14.555 -1.265 1 87.12 259 GLN A C 1
ATOM 1970 O O . GLN A 1 259 ? -9.805 -14.852 -0.306 1 87.12 259 GLN A O 1
ATOM 1975 N N . ASP A 1 260 ? -7.82 -14.773 -1.284 1 88.75 260 ASP A N 1
ATOM 1976 C CA . ASP A 1 260 ? -7.129 -15.281 -0.103 1 88.75 260 ASP A CA 1
ATOM 1977 C C . ASP A 1 260 ? -7.25 -14.305 1.066 1 88.75 260 ASP A C 1
ATOM 1979 O O . ASP A 1 260 ? -7.574 -14.703 2.186 1 88.75 260 ASP A O 1
ATOM 1983 N N . ILE A 1 261 ? -7.043 -13.031 0.85 1 94.62 261 ILE A N 1
ATOM 1984 C CA . ILE A 1 261 ? -7.125 -12.008 1.892 1 94.62 261 ILE A CA 1
ATOM 1985 C C . ILE A 1 261 ? -8.547 -11.953 2.447 1 94.62 261 ILE A C 1
ATOM 1987 O O . ILE A 1 261 ? -8.742 -11.93 3.664 1 94.62 261 ILE A O 1
ATOM 1991 N N . ASP A 1 262 ? -9.555 -12 1.553 1 92.25 262 ASP A N 1
ATOM 1992 C CA . ASP A 1 262 ? -10.953 -11.969 1.955 1 92.25 262 ASP A CA 1
ATOM 1993 C C . ASP A 1 262 ? -11.289 -13.156 2.861 1 92.25 262 ASP A C 1
ATOM 1995 O O . ASP A 1 262 ? -12.086 -13.023 3.797 1 92.25 262 ASP A O 1
ATOM 1999 N N . ALA A 1 263 ? -10.656 -14.258 2.572 1 88.44 263 ALA A N 1
ATOM 2000 C CA . ALA A 1 263 ? -10.953 -15.492 3.297 1 88.44 263 ALA A CA 1
ATOM 2001 C C . ALA A 1 263 ? -10.078 -15.617 4.539 1 88.44 263 ALA A C 1
ATOM 2003 O O . ALA A 1 263 ? -10.156 -16.609 5.262 1 88.44 263 ALA A O 1
ATOM 2004 N N . GLY A 1 264 ? -9.195 -14.664 4.758 1 92.81 264 GLY A N 1
ATOM 2005 C CA . GLY A 1 264 ? -8.32 -14.672 5.922 1 92.81 264 GLY A CA 1
ATOM 2006 C C . GLY A 1 264 ? -7.164 -15.648 5.789 1 92.81 264 GLY A C 1
ATOM 2007 O O . GLY A 1 264 ? -6.602 -16.094 6.789 1 92.81 264 GLY A O 1
ATOM 2008 N N . ARG A 1 265 ? -6.812 -16.031 4.555 1 87.56 265 ARG A N 1
ATOM 2009 C CA . ARG A 1 265 ? -5.715 -16.953 4.301 1 87.56 265 ARG A CA 1
ATOM 2010 C C . ARG A 1 265 ? -4.434 -16.203 3.943 1 87.56 265 ARG A C 1
ATOM 2012 O O . ARG A 1 265 ? -4.484 -15.07 3.469 1 87.56 265 ARG A O 1
ATOM 2019 N N . HIS A 1 266 ? -3.359 -16.875 4.273 1 92.5 266 HIS A N 1
ATOM 2020 C CA . HIS A 1 266 ? -2.092 -16.344 3.785 1 92.5 266 HIS A CA 1
ATOM 2021 C C . HIS A 1 266 ? -1.985 -16.469 2.27 1 92.5 266 HIS A C 1
ATOM 2023 O O . HIS A 1 266 ? -2.562 -17.391 1.683 1 92.5 266 HIS A O 1
ATOM 2029 N N . THR A 1 267 ? -1.263 -15.562 1.687 1 92.5 267 THR A N 1
ATOM 2030 C CA . THR A 1 267 ? -1.185 -15.477 0.233 1 92.5 267 THR A CA 1
ATOM 2031 C C . THR A 1 267 ? 0.124 -16.078 -0.276 1 92.5 267 THR A C 1
ATOM 2033 O O . THR A 1 267 ? 0.895 -16.641 0.5 1 92.5 267 THR A O 1
ATOM 2036 N N . GLU A 1 268 ? 0.332 -15.992 -1.53 1 89.56 268 GLU A N 1
ATOM 2037 C CA . GLU A 1 268 ? 1.567 -16.453 -2.162 1 89.56 268 GLU A CA 1
ATOM 2038 C C . GLU A 1 268 ? 2.494 -15.273 -2.465 1 89.56 268 GLU A C 1
ATOM 2040 O O . GLU A 1 268 ? 3.18 -15.266 -3.49 1 89.56 268 GLU A O 1
ATOM 2045 N N . ILE A 1 269 ? 2.439 -14.25 -1.594 1 96.12 269 ILE A N 1
ATOM 2046 C CA . ILE A 1 269 ? 3.164 -13 -1.802 1 96.12 269 ILE A CA 1
ATOM 2047 C C . ILE A 1 269 ? 4.66 -13.281 -1.9 1 96.12 269 ILE A C 1
ATOM 2049 O O . ILE A 1 269 ? 5.379 -12.594 -2.631 1 96.12 269 ILE A O 1
ATOM 2053 N N . ASP A 1 270 ? 5.191 -14.32 -1.235 1 95.06 270 ASP A N 1
ATOM 2054 C CA . ASP A 1 270 ? 6.605 -14.672 -1.272 1 95.06 270 ASP A CA 1
ATOM 2055 C C . ASP A 1 270 ? 7.027 -15.109 -2.676 1 95.06 270 ASP A C 1
ATOM 2057 O O . ASP A 1 270 ? 8.133 -14.797 -3.119 1 95.06 270 ASP A O 1
ATOM 2061 N N . MET A 1 271 ? 6.109 -15.75 -3.34 1 94.62 271 MET A N 1
ATOM 2062 C CA . MET A 1 271 ? 6.395 -16.25 -4.684 1 94.62 271 MET A CA 1
ATOM 2063 C C . MET A 1 271 ? 6.371 -15.117 -5.703 1 94.62 271 MET A C 1
ATOM 2065 O O . MET A 1 271 ? 6.984 -15.219 -6.766 1 94.62 271 MET A O 1
ATOM 2069 N N . PHE A 1 272 ? 5.633 -14.047 -5.395 1 96.5 272 PHE A N 1
ATOM 2070 C CA . PHE A 1 272 ? 5.461 -12.93 -6.312 1 96.5 272 PHE A CA 1
ATOM 2071 C C . PHE A 1 272 ? 6.453 -11.812 -6.004 1 96.5 272 PHE A C 1
ATOM 2073 O O . PHE A 1 272 ? 7.609 -11.867 -6.43 1 96.5 272 PHE A O 1
ATOM 2080 N N . SER A 1 273 ? 6.105 -10.945 -5.102 1 98 273 SER A N 1
ATOM 2081 C CA . SER A 1 273 ? 6.965 -9.805 -4.797 1 98 273 SER A CA 1
ATOM 2082 C C . SER A 1 273 ? 8.195 -10.234 -4.008 1 98 273 SER A C 1
ATOM 2084 O O . SER A 1 273 ? 9.266 -9.641 -4.145 1 98 273 SER A O 1
ATOM 2086 N N . GLY A 1 274 ? 8.07 -11.281 -3.15 1 97.75 274 GLY A N 1
ATOM 2087 C CA . GLY A 1 274 ? 9.25 -11.781 -2.467 1 97.75 274 GLY A CA 1
ATOM 2088 C C . GLY A 1 274 ? 10.336 -12.25 -3.418 1 97.75 274 GLY A C 1
ATOM 2089 O O . GLY A 1 274 ? 11.5 -11.891 -3.258 1 97.75 274 GLY A O 1
ATOM 2090 N N . THR A 1 275 ? 9.969 -13.031 -4.352 1 97.25 275 THR A N 1
ATOM 2091 C CA . THR A 1 275 ? 10.898 -13.531 -5.355 1 97.25 275 THR A CA 1
ATOM 2092 C C . THR A 1 275 ? 11.469 -12.383 -6.188 1 97.25 275 THR A C 1
ATOM 2094 O O . THR A 1 275 ? 12.656 -12.367 -6.496 1 97.25 275 THR A O 1
ATOM 2097 N N . MET A 1 276 ? 10.648 -11.391 -6.562 1 98 276 MET A N 1
ATOM 2098 C CA . MET A 1 276 ? 11.094 -10.219 -7.312 1 98 276 MET A CA 1
ATOM 2099 C C . MET A 1 276 ? 12.156 -9.453 -6.539 1 98 276 MET A C 1
ATOM 2101 O O . MET A 1 276 ? 13.164 -9.023 -7.113 1 98 276 MET A O 1
ATOM 2105 N N . MET A 1 277 ? 11.938 -9.281 -5.234 1 98.25 277 MET A N 1
ATOM 2106 C CA . MET A 1 277 ? 12.906 -8.594 -4.383 1 98.25 277 MET A CA 1
ATOM 2107 C C . MET A 1 277 ? 14.242 -9.328 -4.367 1 98.25 277 MET A C 1
ATOM 2109 O O . MET A 1 277 ? 15.297 -8.711 -4.516 1 98.25 277 MET A O 1
ATOM 2113 N N . ARG A 1 278 ? 14.164 -10.648 -4.223 1 97.62 278 ARG A N 1
ATOM 2114 C CA . ARG A 1 278 ? 15.375 -11.461 -4.199 1 97.62 278 ARG A CA 1
ATOM 2115 C C . ARG A 1 278 ? 16.125 -11.359 -5.523 1 97.62 278 ARG A C 1
ATOM 2117 O O . ARG A 1 278 ? 17.344 -11.102 -5.539 1 97.62 278 ARG A O 1
ATOM 2124 N N . MET A 1 279 ? 15.422 -11.523 -6.641 1 97.75 279 MET A N 1
ATOM 2125 C CA . MET A 1 279 ? 16.062 -11.469 -7.953 1 97.75 279 MET A CA 1
ATOM 2126 C C . MET A 1 279 ? 16.625 -10.078 -8.227 1 97.75 279 MET A C 1
ATOM 2128 O O . MET A 1 279 ? 17.719 -9.945 -8.781 1 97.75 279 MET A O 1
ATOM 2132 N N . GLY A 1 280 ? 15.828 -9.023 -7.875 1 98.25 280 GLY A N 1
ATOM 2133 C CA . GLY A 1 280 ? 16.328 -7.668 -8.016 1 98.25 280 GLY A CA 1
ATOM 2134 C C . GLY A 1 280 ? 17.656 -7.445 -7.305 1 98.25 280 GLY A C 1
ATOM 2135 O O . GLY A 1 280 ? 18.594 -6.895 -7.883 1 98.25 280 GLY A O 1
ATOM 2136 N N . LYS A 1 281 ? 17.719 -7.895 -6.094 1 98.06 281 LYS A N 1
ATOM 2137 C CA . LYS A 1 281 ? 18.938 -7.77 -5.305 1 98.06 281 LYS A CA 1
ATOM 2138 C C . LYS A 1 281 ? 20.109 -8.492 -5.977 1 98.06 281 LYS A C 1
ATOM 2140 O O . LYS A 1 281 ? 21.203 -7.949 -6.074 1 98.06 281 LYS A O 1
ATOM 2145 N N . GLU A 1 282 ? 19.906 -9.688 -6.457 1 97.69 282 GLU A N 1
ATOM 2146 C CA . GLU A 1 282 ? 20.922 -10.5 -7.113 1 97.69 282 GLU A CA 1
ATOM 2147 C C . GLU A 1 282 ? 21.438 -9.82 -8.383 1 97.69 282 GLU A C 1
ATOM 2149 O O . GLU A 1 282 ? 22.625 -9.938 -8.719 1 97.69 282 GLU A O 1
ATOM 2154 N N . LEU A 1 283 ? 20.609 -9.07 -9.047 1 98.19 283 LEU A N 1
ATOM 2155 C CA . LEU A 1 283 ? 20.938 -8.484 -10.336 1 98.19 283 LEU A CA 1
ATOM 2156 C C . LEU A 1 283 ? 21.328 -7.016 -10.188 1 98.19 283 LEU A C 1
ATOM 2158 O O . LEU A 1 283 ? 21.719 -6.371 -11.164 1 98.19 283 LEU A O 1
ATOM 2162 N N . GLY A 1 284 ? 21.219 -6.473 -8.922 1 98.25 284 GLY A N 1
ATOM 2163 C CA . GLY A 1 284 ? 21.484 -5.062 -8.695 1 98.25 284 GLY A CA 1
ATOM 2164 C C . GLY A 1 284 ? 20.391 -4.16 -9.258 1 98.25 284 GLY A C 1
ATOM 2165 O O . GLY A 1 284 ? 20.672 -3.043 -9.703 1 98.25 284 GLY A O 1
ATOM 2166 N N . ILE A 1 285 ? 19.188 -4.629 -9.422 1 98.38 285 ILE A N 1
ATOM 2167 C CA . ILE A 1 285 ? 18.031 -3.877 -9.922 1 98.38 285 ILE A CA 1
ATOM 2168 C C . ILE A 1 285 ? 17.109 -3.529 -8.766 1 98.38 285 ILE A C 1
ATOM 2170 O O . ILE A 1 285 ? 16.625 -4.418 -8.055 1 98.38 285 ILE A O 1
ATOM 2174 N N . ALA A 1 286 ? 16.844 -2.217 -8.477 1 98.12 286 ALA A N 1
ATOM 2175 C CA . ALA A 1 286 ? 15.953 -1.781 -7.398 1 98.12 286 ALA A CA 1
ATOM 2176 C C . ALA A 1 286 ? 14.508 -2.158 -7.695 1 98.12 286 ALA A C 1
ATOM 2178 O O . ALA A 1 286 ? 14.039 -2.008 -8.828 1 98.12 286 ALA A O 1
ATOM 2179 N N . THR A 1 287 ? 13.828 -2.721 -6.738 1 98.62 287 THR A N 1
ATOM 2180 C CA . THR A 1 287 ? 12.422 -3.084 -6.891 1 98.62 287 THR A CA 1
ATOM 2181 C C . THR A 1 287 ? 11.586 -2.516 -5.742 1 98.62 287 THR A C 1
ATOM 2183 O O . THR A 1 287 ? 10.883 -3.256 -5.055 1 98.62 287 THR A O 1
ATOM 2186 N N . PRO A 1 288 ? 11.578 -1.194 -5.559 1 98.75 288 PRO A N 1
ATOM 2187 C CA . PRO A 1 288 ? 10.898 -0.596 -4.406 1 98.75 288 PRO A CA 1
ATOM 2188 C C . PRO A 1 288 ? 9.391 -0.831 -4.418 1 98.75 288 PRO A C 1
ATOM 2190 O O . PRO A 1 288 ? 8.773 -0.958 -3.357 1 98.75 288 PRO A O 1
ATOM 2193 N N . TYR A 1 289 ? 8.711 -0.82 -5.605 1 98.75 289 TYR A N 1
ATOM 2194 C CA . TYR A 1 289 ? 7.277 -1.085 -5.66 1 98.75 289 TYR A CA 1
ATOM 2195 C C . TYR A 1 289 ? 6.965 -2.486 -5.152 1 98.75 289 TYR A C 1
ATOM 2197 O O . TYR A 1 289 ? 6.016 -2.678 -4.383 1 98.75 289 TYR A O 1
ATOM 2205 N N . ASN A 1 290 ? 7.797 -3.439 -5.555 1 98.81 290 ASN A N 1
ATOM 2206 C CA . ASN A 1 290 ? 7.582 -4.805 -5.09 1 98.81 290 ASN A CA 1
ATOM 2207 C C . ASN A 1 290 ? 7.887 -4.949 -3.604 1 98.81 290 ASN A C 1
ATOM 2209 O O . ASN A 1 290 ? 7.223 -5.711 -2.9 1 98.81 290 ASN A O 1
ATOM 2213 N N . GLU A 1 291 ? 8.953 -4.289 -3.145 1 98.75 291 GLU A N 1
ATOM 2214 C CA . GLU A 1 291 ? 9.266 -4.316 -1.718 1 98.75 291 GLU A CA 1
ATOM 2215 C C . GLU A 1 291 ? 8.109 -3.766 -0.89 1 98.75 291 GLU A C 1
ATOM 2217 O O . GLU A 1 291 ? 7.707 -4.375 0.103 1 98.75 291 GLU A O 1
ATOM 2222 N N . TYR A 1 292 ? 7.609 -2.592 -1.291 1 98.69 292 TYR A N 1
ATOM 2223 C CA . TYR A 1 292 ? 6.465 -1.979 -0.623 1 98.69 292 TYR A CA 1
ATOM 2224 C C . TYR A 1 292 ? 5.258 -2.91 -0.643 1 98.69 292 TYR A C 1
ATOM 2226 O O . TYR A 1 292 ? 4.609 -3.115 0.385 1 98.69 292 TYR A O 1
ATOM 2234 N N . THR A 1 293 ? 4.961 -3.496 -1.831 1 98.75 293 THR A N 1
ATOM 2235 C CA . THR A 1 293 ? 3.834 -4.406 -2.004 1 98.75 293 THR A CA 1
ATOM 2236 C C . THR A 1 293 ? 3.986 -5.633 -1.105 1 98.75 293 THR A C 1
ATOM 2238 O O . THR A 1 293 ? 3.023 -6.07 -0.474 1 98.75 293 THR A O 1
ATOM 2241 N N . TYR A 1 294 ? 5.223 -6.188 -1.047 1 98.69 294 TYR A N 1
ATOM 2242 C CA . TYR A 1 294 ? 5.516 -7.344 -0.207 1 98.69 294 TYR A CA 1
ATOM 2243 C C . TYR A 1 294 ? 5.141 -7.074 1.245 1 98.69 294 TYR A C 1
ATOM 2245 O O . TYR A 1 294 ? 4.402 -7.848 1.857 1 98.69 294 TYR A O 1
ATOM 2253 N N . HIS A 1 295 ? 5.562 -5.984 1.777 1 98.75 295 HIS A N 1
ATOM 2254 C CA . HIS A 1 295 ? 5.383 -5.676 3.191 1 98.75 295 HIS A CA 1
ATOM 2255 C C . HIS A 1 295 ? 3.93 -5.34 3.504 1 98.75 295 HIS A C 1
ATOM 2257 O O . HIS A 1 295 ? 3.418 -5.703 4.562 1 98.75 295 HIS A O 1
ATOM 2263 N N . ILE A 1 296 ? 3.232 -4.637 2.605 1 98.5 296 ILE A N 1
ATOM 2264 C CA . ILE A 1 296 ? 1.842 -4.277 2.861 1 98.5 296 ILE A CA 1
ATOM 2265 C C . ILE A 1 296 ? 0.979 -5.535 2.875 1 98.5 296 ILE A C 1
ATOM 2267 O O . ILE A 1 296 ? 0.102 -5.688 3.73 1 98.5 296 ILE A O 1
ATOM 2271 N N . ILE A 1 297 ? 1.19 -6.434 1.914 1 98.5 297 ILE A N 1
ATOM 2272 C CA . ILE A 1 297 ? 0.389 -7.652 1.87 1 98.5 297 ILE A CA 1
ATOM 2273 C C . ILE A 1 297 ? 0.686 -8.508 3.1 1 98.5 297 ILE A C 1
ATOM 2275 O O . ILE A 1 297 ? -0.229 -9.07 3.707 1 98.5 297 ILE A O 1
ATOM 2279 N N . LYS A 1 298 ? 1.994 -8.648 3.484 1 98.56 298 LYS A N 1
ATOM 2280 C CA . LYS A 1 298 ? 2.334 -9.352 4.715 1 98.56 298 LYS A CA 1
ATOM 2281 C C . LYS A 1 298 ? 1.633 -8.734 5.918 1 98.56 298 LYS A C 1
ATOM 2283 O O . LYS A 1 298 ? 1.157 -9.445 6.805 1 98.56 298 LYS A O 1
ATOM 2288 N N . ALA A 1 299 ? 1.567 -7.422 5.984 1 98.44 299 ALA A N 1
ATOM 2289 C CA . ALA A 1 299 ? 0.885 -6.73 7.074 1 98.44 299 ALA A CA 1
ATOM 2290 C C . ALA A 1 299 ? -0.612 -7.027 7.059 1 98.44 299 ALA A C 1
ATOM 2292 O O . ALA A 1 299 ? -1.233 -7.172 8.117 1 98.44 299 ALA A O 1
ATOM 2293 N N . LEU A 1 300 ? -1.221 -7.094 5.871 1 98.19 300 LEU A N 1
A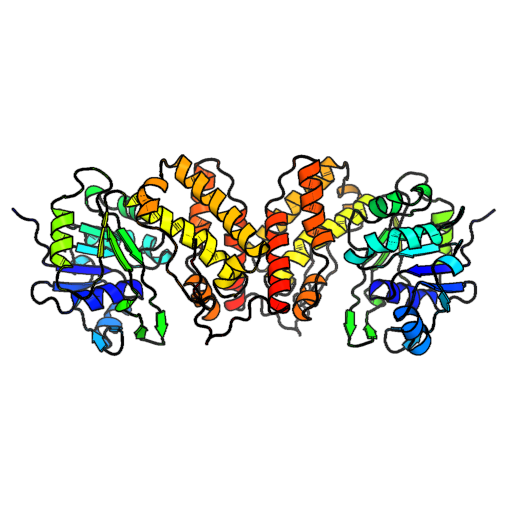TOM 2294 C CA . LEU A 1 300 ? -2.633 -7.441 5.75 1 98.19 300 LEU A CA 1
ATOM 2295 C C . LEU A 1 300 ? -2.891 -8.852 6.262 1 98.19 300 LEU A C 1
ATOM 2297 O O . LEU A 1 300 ? -3.91 -9.109 6.906 1 98.19 300 LEU A O 1
ATOM 2301 N N . GLU A 1 301 ? -1.971 -9.805 5.914 1 97.88 301 GLU A N 1
ATOM 2302 C CA . GLU A 1 301 ? -2.068 -11.156 6.461 1 97.88 301 GLU A CA 1
ATOM 2303 C C . GLU A 1 301 ? -2.018 -11.141 7.984 1 97.88 301 GLU A C 1
ATOM 2305 O O . GLU A 1 301 ? -2.805 -11.82 8.648 1 97.88 301 GLU A O 1
ATOM 2310 N N . GLU A 1 302 ? -1.078 -10.359 8.539 1 98.12 302 GLU A N 1
ATOM 2311 C CA . GLU A 1 302 ? -0.945 -10.234 9.992 1 98.12 302 GLU A CA 1
ATOM 2312 C C . GLU A 1 302 ? -2.215 -9.656 10.609 1 98.12 302 GLU A C 1
ATOM 2314 O O . GLU A 1 302 ? -2.627 -10.07 11.695 1 98.12 302 GLU A O 1
ATOM 2319 N N . LYS A 1 303 ? -2.766 -8.672 9.961 1 97.56 303 LYS A N 1
ATOM 2320 C CA . LYS A 1 303 ? -4.023 -8.102 10.438 1 97.56 303 LYS A CA 1
ATOM 2321 C C . LYS A 1 303 ? -5.117 -9.156 10.508 1 97.56 303 LYS A C 1
ATOM 2323 O O . LYS A 1 303 ? -5.832 -9.242 11.508 1 97.56 303 LYS A O 1
ATOM 2328 N N . ASN A 1 304 ? -5.289 -9.969 9.461 1 97.12 304 ASN A N 1
ATOM 2329 C CA . ASN A 1 304 ? -6.258 -11.062 9.43 1 97.12 304 ASN A CA 1
ATOM 2330 C C . ASN A 1 304 ? -5.996 -12.078 10.539 1 97.12 304 ASN A C 1
ATOM 2332 O O . ASN A 1 304 ? -6.934 -12.672 11.07 1 97.12 304 ASN A O 1
ATOM 2336 N N . ASP A 1 305 ? -4.688 -12.227 10.875 1 97.38 305 ASP A N 1
ATOM 2337 C CA . ASP A 1 305 ? -4.301 -13.156 11.938 1 97.38 305 ASP A CA 1
ATOM 2338 C C . ASP A 1 305 ? -4.641 -12.586 13.312 1 97.38 305 ASP A C 1
ATOM 2340 O O . ASP A 1 305 ? -4.504 -13.281 14.328 1 97.38 305 ASP A O 1
ATOM 2344 N N . GLY A 1 306 ? -4.957 -11.312 13.398 1 96.62 306 GLY A N 1
ATOM 2345 C CA . GLY A 1 306 ? -5.324 -10.68 14.656 1 96.62 306 GLY A CA 1
ATOM 2346 C C . GLY A 1 306 ? -4.145 -10.047 15.375 1 96.62 306 GLY A C 1
ATOM 2347 O O . GLY A 1 306 ? -4.23 -9.727 16.562 1 96.62 306 GLY A O 1
ATOM 2348 N N . VAL A 1 307 ? -3.029 -9.891 14.648 1 96 307 VAL A N 1
ATOM 2349 C CA . VAL A 1 307 ? -1.823 -9.328 15.242 1 96 307 VAL A CA 1
ATOM 2350 C C . VAL A 1 307 ? -2.1 -7.906 15.727 1 96 307 VAL A C 1
ATOM 2352 O O . VAL A 1 307 ? -1.522 -7.457 16.719 1 96 307 VAL A O 1
ATOM 2355 N N . PHE A 1 308 ? -2.998 -7.172 15.086 1 95.75 308 PHE A N 1
ATOM 2356 C CA . PHE A 1 308 ? -3.252 -5.773 15.406 1 95.75 308 PHE A CA 1
ATOM 2357 C C . PHE A 1 308 ? -4.523 -5.625 16.234 1 95.75 308 PHE A C 1
ATOM 2359 O O . PHE A 1 308 ? -5.098 -4.539 16.312 1 95.75 308 PHE A O 1
ATOM 2366 N N . ASP A 1 309 ? -5.027 -6.715 16.719 1 94.44 309 ASP A N 1
ATOM 2367 C CA . ASP A 1 309 ? -6.199 -6.656 17.594 1 94.44 309 ASP A CA 1
ATOM 2368 C C . ASP A 1 309 ? -5.816 -6.207 19 1 94.44 309 ASP A C 1
ATOM 2370 O O . ASP A 1 309 ? -5.52 -7.035 19.859 1 94.44 309 ASP A O 1
ATOM 2374 N N . TYR A 1 310 ? -5.805 -4.98 19.172 1 90.5 310 TYR A N 1
ATOM 2375 C CA . TYR A 1 310 ? -5.41 -4.41 20.453 1 90.5 310 TYR A CA 1
ATOM 2376 C C . TYR A 1 310 ? -6.617 -4.254 21.375 1 90.5 310 TYR A C 1
ATOM 2378 O O . TYR A 1 310 ? -7.723 -3.975 20.922 1 90.5 310 TYR A O 1
ATOM 2386 N N . ASP A 1 311 ? -6.375 -4.527 22.594 1 83.12 311 ASP A N 1
ATOM 2387 C CA . ASP A 1 311 ? -7.402 -4.352 23.625 1 83.12 311 ASP A CA 1
ATOM 2388 C C . ASP A 1 311 ? -7.574 -2.875 23.984 1 83.12 311 ASP A C 1
ATOM 2390 O O . ASP A 1 311 ? -6.625 -2.223 24.422 1 83.12 311 ASP A O 1
ATOM 2394 N N . GLU A 1 312 ? -8.711 -2.4 23.766 1 74.81 312 GLU A N 1
ATOM 2395 C CA . GLU A 1 312 ? -9 -0.998 24.047 1 74.81 312 GLU A CA 1
ATOM 2396 C C . GLU A 1 312 ? -8.805 -0.679 25.531 1 74.81 312 GLU A C 1
ATOM 2398 O O . GLU A 1 312 ? -8.555 0.472 25.891 1 74.81 312 GLU A O 1
ATOM 2403 N N . ASN A 1 313 ? -8.875 -1.72 26.281 1 70 313 ASN A N 1
ATOM 2404 C CA . ASN A 1 313 ? -8.797 -1.504 27.719 1 70 313 ASN A CA 1
ATOM 2405 C C . ASN A 1 313 ? -7.379 -1.699 28.234 1 70 313 ASN A C 1
ATOM 2407 O O . ASN A 1 313 ? -7.141 -1.602 29.453 1 70 313 ASN A O 1
ATOM 2411 N N . SER A 1 314 ? -6.52 -2.008 27.297 1 64.88 314 SER A N 1
ATOM 2412 C CA . SER A 1 314 ? -5.145 -2.238 27.719 1 64.88 314 SER A CA 1
ATOM 2413 C C . SER A 1 314 ? -4.438 -0.926 28.031 1 64.88 314 SER A C 1
ATOM 2415 O O . SER A 1 314 ? -4.648 0.078 27.359 1 64.88 314 SER A O 1
ATOM 2417 N N . GLU A 1 315 ? -3.787 -0.792 29.172 1 63.09 315 GLU A N 1
ATOM 2418 C CA . GLU A 1 315 ? -2.984 0.351 29.594 1 63.09 315 GLU A CA 1
ATOM 2419 C C . GLU A 1 315 ? -1.648 0.39 28.859 1 63.09 315 GLU A C 1
ATOM 2421 O O . GLU A 1 315 ? -0.818 1.265 29.109 1 63.09 315 GLU A O 1
ATOM 2426 N N . ALA A 1 316 ? -1.521 -0.426 27.938 1 61.84 316 ALA A N 1
ATOM 2427 C CA . ALA A 1 316 ? -0.238 -0.475 27.25 1 61.84 316 ALA A CA 1
ATOM 2428 C C . ALA A 1 316 ? -0.013 0.79 26.422 1 61.84 316 ALA A C 1
ATOM 2430 O O . ALA A 1 316 ? -0.94 1.298 25.781 1 61.84 316 ALA A O 1
ATOM 2431 N N . VAL A 1 317 ? 1.195 1.484 26.578 1 61.16 317 VAL A N 1
ATOM 2432 C CA . VAL A 1 317 ? 1.57 2.686 25.828 1 61.16 317 VAL A CA 1
ATOM 2433 C C . VAL A 1 317 ? 2.609 2.336 24.766 1 61.16 317 VAL A C 1
ATOM 2435 O O . VAL A 1 317 ? 3.396 1.404 24.953 1 61.16 317 VAL A O 1
ATOM 2438 N N . THR A 1 318 ? 2.406 2.811 23.578 1 59.16 318 THR A N 1
ATOM 2439 C CA . THR A 1 318 ? 3.416 2.701 22.531 1 59.16 318 THR A CA 1
ATOM 2440 C C . THR A 1 318 ? 3.914 4.082 22.125 1 59.16 318 THR A C 1
ATOM 2442 O O . THR A 1 318 ? 3.305 5.098 22.469 1 59.16 318 THR A O 1
ATOM 2445 N N . TYR A 1 319 ? 5.227 4.176 21.766 1 54.53 319 TYR A N 1
ATOM 2446 C CA . TYR A 1 319 ? 5.82 5.434 21.328 1 54.53 319 TYR A CA 1
ATOM 2447 C C . TYR A 1 319 ? 6.027 5.449 19.828 1 54.53 319 TYR A C 1
ATOM 2449 O O . TYR A 1 319 ? 6.484 4.461 19.234 1 54.53 319 TYR A O 1
ATOM 2457 N N . SER A 1 320 ? 5.312 6.336 19.156 1 49.09 320 SER A N 1
ATOM 2458 C CA . SER A 1 320 ? 5.52 6.539 17.734 1 49.09 320 SER A CA 1
ATOM 2459 C C . SER A 1 320 ? 6.914 7.09 17.453 1 49.09 320 SER A C 1
ATOM 2461 O O . SER A 1 320 ? 7.305 8.117 18 1 49.09 320 SER A O 1
ATOM 2463 N N . LYS A 1 321 ? 7.922 6.359 17.219 1 45.94 321 LYS A N 1
ATOM 2464 C CA . LYS A 1 321 ? 9.273 6.848 16.984 1 45.94 321 LYS A CA 1
ATOM 2465 C C . LYS A 1 321 ? 9.406 7.434 15.578 1 45.94 321 LYS A C 1
ATOM 2467 O O . LYS A 1 321 ? 8.844 6.902 14.625 1 45.94 321 LYS A O 1
ATOM 2472 N N . MET B 1 1 ? 8.945 50.812 20.141 1 46.5 1 MET B N 1
ATOM 2473 C CA . MET B 1 1 ? 7.562 50.531 20.531 1 46.5 1 MET B CA 1
ATOM 2474 C C . MET B 1 1 ? 7.27 49.031 20.5 1 46.5 1 MET B C 1
ATOM 2476 O O . MET B 1 1 ? 7.637 48.344 19.547 1 46.5 1 MET B O 1
ATOM 2480 N N . TYR B 1 2 ? 6.883 48.5 21.641 1 67.69 2 TYR B N 1
ATOM 2481 C CA . TYR B 1 2 ? 6.676 47.062 21.844 1 67.69 2 TYR B CA 1
ATOM 2482 C C . TYR B 1 2 ? 5.523 46.562 20.984 1 67.69 2 TYR B C 1
ATOM 2484 O O . TYR B 1 2 ? 4.453 47.156 20.953 1 67.69 2 TYR B O 1
ATOM 2492 N N . MET B 1 3 ? 5.832 45.75 19.984 1 86 3 MET B N 1
ATOM 2493 C CA . MET B 1 3 ? 4.793 45.156 19.141 1 86 3 MET B CA 1
ATOM 2494 C C . MET B 1 3 ? 3.764 44.438 20 1 86 3 MET B C 1
ATOM 2496 O O . MET B 1 3 ? 4.121 43.625 20.844 1 86 3 MET B O 1
ATOM 2500 N N . LYS B 1 4 ? 2.518 45 20.016 1 93.75 4 LYS B N 1
ATOM 2501 C CA . LYS B 1 4 ? 1.425 44.344 20.734 1 93.75 4 LYS B CA 1
ATOM 2502 C C . LYS B 1 4 ? 0.327 43.875 19.781 1 93.75 4 LYS B C 1
ATOM 2504 O O . LYS B 1 4 ? -0.103 44.656 18.906 1 93.75 4 LYS B O 1
ATOM 2509 N N . ILE B 1 5 ? -0.053 42.656 19.969 1 97.06 5 ILE B N 1
ATOM 2510 C CA . ILE B 1 5 ? -1.104 42.094 19.125 1 97.06 5 ILE B CA 1
ATOM 2511 C C . ILE B 1 5 ? -2.467 42.344 19.766 1 97.06 5 ILE B C 1
ATOM 2513 O O . ILE B 1 5 ? -2.725 41.906 20.891 1 97.06 5 ILE B O 1
ATOM 2517 N N . LYS B 1 6 ? -3.279 43.031 19.031 1 96.88 6 LYS B N 1
ATOM 2518 C CA . LYS B 1 6 ? -4.598 43.375 19.562 1 96.88 6 LYS B CA 1
ATOM 2519 C C . LYS B 1 6 ? -5.707 42.781 18.703 1 96.88 6 LYS B C 1
ATOM 2521 O O . LYS B 1 6 ? -6.863 42.719 19.141 1 96.88 6 LYS B O 1
ATOM 2526 N N . SER B 1 7 ? -5.379 42.375 17.531 1 97.81 7 SER B N 1
ATOM 2527 C CA . SER B 1 7 ? -6.359 41.781 16.641 1 97.81 7 SER B CA 1
ATOM 2528 C C . SER B 1 7 ? -5.824 40.5 16.016 1 97.81 7 SER B C 1
ATOM 2530 O O . SER B 1 7 ? -4.688 40.438 15.539 1 97.81 7 SER B O 1
ATOM 2532 N N . VAL B 1 8 ? -6.625 39.406 16.094 1 98.38 8 VAL B N 1
ATOM 2533 C CA . VAL B 1 8 ? -6.293 38.094 15.547 1 98.38 8 VAL B CA 1
ATOM 2534 C C . VAL B 1 8 ? -7.402 37.625 14.602 1 98.38 8 VAL B C 1
ATOM 2536 O O . VAL B 1 8 ? -8.586 37.719 14.945 1 98.38 8 VAL B O 1
ATOM 2539 N N . ALA B 1 9 ? -7.074 37.25 13.43 1 98.56 9 ALA B N 1
ATOM 2540 C CA . ALA B 1 9 ? -8.016 36.625 12.5 1 98.56 9 ALA B CA 1
ATOM 2541 C C . ALA B 1 9 ? -7.617 35.188 12.195 1 98.56 9 ALA B C 1
ATOM 2543 O O . ALA B 1 9 ? -6.441 34.906 11.984 1 98.56 9 ALA B O 1
ATOM 2544 N N . VAL B 1 10 ? -8.594 34.312 12.242 1 98.56 10 VAL B N 1
ATOM 2545 C CA . VAL B 1 10 ? -8.391 32.906 11.93 1 98.56 10 VAL B CA 1
ATOM 2546 C C . VAL B 1 10 ? -9.008 32.562 10.57 1 98.56 10 VAL B C 1
ATOM 2548 O O . VAL B 1 10 ? -10.195 32.812 10.352 1 98.56 10 VAL B O 1
ATOM 2551 N N . PHE B 1 11 ? -8.164 32.219 9.648 1 97.94 11 PHE B N 1
ATOM 2552 C CA . PHE B 1 11 ? -8.625 31.75 8.344 1 97.94 11 PHE B CA 1
ATOM 2553 C C . PHE B 1 11 ? -8.727 30.219 8.305 1 97.94 11 PHE B C 1
ATOM 2555 O O . PHE B 1 11 ? -7.734 29.531 8.039 1 97.94 11 PHE B O 1
ATOM 2562 N N . GLY B 1 12 ? -9.906 29.688 8.461 1 94.75 12 GLY B N 1
ATOM 2563 C CA . GLY B 1 12 ? -10.164 28.266 8.617 1 94.75 12 GLY B CA 1
ATOM 2564 C C . GLY B 1 12 ? -10.586 27.891 10.023 1 94.75 12 GLY B C 1
ATOM 2565 O O . GLY B 1 12 ? -9.742 27.656 10.891 1 94.75 12 GLY B O 1
ATOM 2566 N N . ALA B 1 13 ? -11.852 27.672 10.25 1 93.12 13 ALA B N 1
ATOM 2567 C CA . ALA B 1 13 ? -12.406 27.328 11.562 1 93.12 13 ALA B CA 1
ATOM 2568 C C . ALA B 1 13 ? -12.703 25.844 11.656 1 93.12 13 ALA B C 1
ATOM 2570 O O . ALA B 1 13 ? -13.797 25.453 12.078 1 93.12 13 ALA B O 1
ATOM 2571 N N . GLY B 1 14 ? -11.789 25.062 11.141 1 90.12 14 GLY B N 1
ATOM 2572 C CA . GLY B 1 14 ? -11.875 23.609 11.289 1 90.12 14 GLY B CA 1
ATOM 2573 C C . GLY B 1 14 ? -11.25 23.109 12.57 1 90.12 14 GLY B C 1
ATOM 2574 O O . GLY B 1 14 ? -11.305 23.781 13.602 1 90.12 14 GLY B O 1
ATOM 2575 N N . ALA B 1 15 ? -10.711 21.922 12.562 1 88.5 15 ALA B N 1
ATOM 2576 C CA . ALA B 1 15 ? -10.164 21.266 13.75 1 88.5 15 ALA B CA 1
ATOM 2577 C C . ALA B 1 15 ? -9.047 22.094 14.367 1 88.5 15 ALA B C 1
ATOM 2579 O O . ALA B 1 15 ? -9.039 22.328 15.578 1 88.5 15 ALA B O 1
ATOM 2580 N N . VAL B 1 16 ? -8.141 22.547 13.523 1 92.62 16 VAL B N 1
ATOM 2581 C CA . VAL B 1 16 ? -7.008 23.328 14.016 1 92.62 16 VAL B CA 1
ATOM 2582 C C . VAL B 1 16 ? -7.473 24.719 14.422 1 92.62 16 VAL B C 1
ATOM 2584 O O . VAL B 1 16 ? -7.121 25.219 15.5 1 92.62 16 VAL B O 1
ATOM 2587 N N . GLY B 1 17 ? -8.273 25.344 13.594 1 95.88 17 GLY B N 1
ATOM 2588 C CA . GLY B 1 17 ? -8.789 26.672 13.898 1 95.88 17 GLY B CA 1
ATOM 2589 C C . GLY B 1 17 ? -9.594 26.719 15.188 1 95.88 17 GLY B C 1
ATOM 2590 O O . GLY B 1 17 ? -9.555 27.703 15.914 1 95.88 17 GLY B O 1
ATOM 2591 N N . SER B 1 18 ? -10.289 25.688 15.445 1 95.56 18 SER B N 1
ATOM 2592 C CA . SER B 1 18 ? -11.109 25.625 16.641 1 95.56 18 SER B CA 1
ATOM 2593 C C . SER B 1 18 ? -10.25 25.656 17.906 1 95.56 18 SER B C 1
ATOM 2595 O O . SER B 1 18 ? -10.664 26.188 18.938 1 95.56 18 SER B O 1
ATOM 2597 N N . TYR B 1 19 ? -9.094 25.047 17.828 1 96 19 TYR B N 1
ATOM 2598 C CA . TYR B 1 19 ? -8.18 25.094 18.953 1 96 19 TYR B CA 1
ATOM 2599 C C . TYR B 1 19 ? -7.758 26.531 19.266 1 96 19 TYR B C 1
ATOM 2601 O O . TYR B 1 19 ? -7.734 26.938 20.422 1 96 19 TYR B O 1
ATOM 2609 N N . VAL B 1 20 ? -7.512 27.266 18.266 1 97.5 20 VAL B N 1
ATOM 2610 C CA . VAL B 1 20 ? -7.09 28.656 18.406 1 97.5 20 VAL B CA 1
ATOM 2611 C C . VAL B 1 20 ? -8.258 29.5 18.906 1 97.5 20 VAL B C 1
ATOM 2613 O O . VAL B 1 20 ? -8.094 30.328 19.797 1 97.5 20 VAL B O 1
ATOM 2616 N N . ILE B 1 21 ? -9.406 29.281 18.312 1 97.44 21 ILE B N 1
ATOM 2617 C CA . ILE B 1 21 ? -10.602 30 18.719 1 97.44 21 ILE B CA 1
ATOM 2618 C C . ILE B 1 21 ? -10.898 29.719 20.188 1 97.44 21 ILE B C 1
ATOM 2620 O O . ILE B 1 21 ? -11.125 30.656 20.969 1 97.44 21 ILE B O 1
ATOM 2624 N N . TRP B 1 22 ? -10.867 28.469 20.531 1 97.12 22 TRP B N 1
ATOM 2625 C CA . TRP B 1 22 ? -11.086 28.047 21.906 1 97.12 22 TRP B CA 1
ATOM 2626 C C . TRP B 1 22 ? -10.109 28.734 22.859 1 97.12 22 TRP B C 1
ATOM 2628 O O . TRP B 1 22 ? -10.508 29.266 23.906 1 97.12 22 TRP B O 1
ATOM 2638 N N . GLY B 1 23 ? -8.898 28.797 22.562 1 96.38 23 GLY B N 1
ATOM 2639 C CA . GLY B 1 23 ? -7.852 29.297 23.438 1 96.38 23 GLY B CA 1
ATOM 2640 C C . GLY B 1 23 ? -7.871 30.812 23.594 1 96.38 23 GLY B C 1
ATOM 2641 O O . GLY B 1 23 ? -7.535 31.344 24.656 1 96.38 23 GLY B O 1
ATOM 2642 N N . LEU B 1 24 ? -8.297 31.562 22.516 1 96.88 24 LEU B N 1
ATOM 2643 C CA . LEU B 1 24 ? -8.141 33 22.516 1 96.88 24 LEU B CA 1
ATOM 2644 C C . LEU B 1 24 ? -9.469 33.688 22.828 1 96.88 24 LEU B C 1
ATOM 2646 O O . LEU B 1 24 ? -9.5 34.906 23.094 1 96.88 24 LEU B O 1
ATOM 2650 N N . SER B 1 25 ? -10.508 32.969 22.781 1 93.75 25 SER B N 1
ATOM 2651 C CA . SER B 1 25 ? -11.836 33.531 22.891 1 93.75 25 SER B CA 1
ATOM 2652 C C . SER B 1 25 ? -12.023 34.25 24.234 1 93.75 25 SER B C 1
ATOM 2654 O O . SER B 1 25 ? -12.82 35.188 24.344 1 93.75 25 SER B O 1
ATOM 2656 N N . GLU B 1 26 ? -11.336 33.875 25.266 1 88.31 26 GLU B N 1
ATOM 2657 C CA . GLU B 1 26 ? -11.562 34.469 26.578 1 88.31 26 GLU B CA 1
ATOM 2658 C C . GLU B 1 26 ? -10.57 35.594 26.859 1 88.31 26 GLU B C 1
ATOM 2660 O O . GLU B 1 26 ? -10.633 36.219 27.906 1 88.31 26 GLU B O 1
ATOM 2665 N N . LYS B 1 27 ? -9.75 35.75 25.969 1 91.88 27 LYS B N 1
ATOM 2666 C CA . LYS B 1 27 ? -8.82 36.844 26.156 1 91.88 27 LYS B CA 1
ATOM 2667 C C . LYS B 1 27 ? -9.516 38.188 25.969 1 91.88 27 LYS B C 1
ATOM 2669 O O . LYS B 1 27 ? -10.102 38.469 24.906 1 91.88 27 LYS B O 1
ATOM 2674 N N . LYS B 1 28 ? -9.695 39.188 26.906 1 85.88 28 LYS B N 1
ATOM 2675 C CA . LYS B 1 28 ? -10.531 40.375 26.906 1 85.88 28 LYS B CA 1
ATOM 2676 C C . LYS B 1 28 ? -9.867 41.5 26.141 1 85.88 28 LYS B C 1
ATOM 2678 O O . LYS B 1 28 ? -10.547 42.375 25.594 1 85.88 28 LYS B O 1
ATOM 2683 N N . ASP B 1 29 ? -8.586 41.531 25.875 1 88.56 29 ASP B N 1
ATOM 2684 C CA . ASP B 1 29 ? -7.883 42.688 25.328 1 88.56 29 ASP B CA 1
ATOM 2685 C C . ASP B 1 29 ? -7.508 42.469 23.859 1 88.56 29 ASP B C 1
ATOM 2687 O O . ASP B 1 29 ? -6.586 43.125 23.344 1 88.56 29 ASP B O 1
ATOM 2691 N N . ILE B 1 30 ? -8.258 41.594 23.203 1 94.94 30 ILE B N 1
ATOM 2692 C CA . ILE B 1 30 ? -7.984 41.406 21.781 1 94.94 30 ILE B CA 1
ATOM 2693 C C . ILE B 1 30 ? -9.297 41.219 21.016 1 94.94 30 ILE B C 1
ATOM 2695 O O . ILE B 1 30 ? -10.328 40.875 21.609 1 94.94 30 ILE B O 1
ATOM 2699 N N . SER B 1 31 ? -9.305 41.562 19.75 1 96.5 31 SER B N 1
ATOM 2700 C CA . SER B 1 31 ? -10.383 41.219 18.828 1 96.5 31 SER B CA 1
ATOM 2701 C C . SER B 1 31 ? -10.078 39.938 18.078 1 96.5 31 SER B C 1
ATOM 2703 O O . SER B 1 31 ? -9.031 39.812 17.438 1 96.5 31 SER B O 1
ATOM 2705 N N . LEU B 1 32 ? -10.922 38.969 18.281 1 97.62 32 LEU B N 1
ATOM 2706 C CA . LEU B 1 32 ? -10.789 37.688 17.609 1 97.62 32 LEU B CA 1
ATOM 2707 C C . LEU B 1 32 ? -11.867 37.5 16.547 1 97.62 32 LEU B C 1
ATOM 2709 O O . LEU B 1 32 ? -13.055 37.719 16.812 1 97.62 32 LEU B O 1
ATOM 2713 N N . SER B 1 33 ? -11.43 37.188 15.289 1 97.88 33 SER B N 1
ATOM 2714 C CA . SER B 1 33 ? -12.383 37.031 14.195 1 97.88 33 SER B CA 1
ATOM 2715 C C . SER B 1 33 ? -12.055 35.781 13.375 1 97.88 33 SER B C 1
ATOM 2717 O O . SER B 1 33 ? -10.961 35.219 13.484 1 97.88 33 SER B O 1
ATOM 2719 N N . VAL B 1 34 ? -13.023 35.312 12.633 1 98.31 34 VAL B N 1
ATOM 2720 C CA . VAL B 1 34 ? -12.859 34.25 11.641 1 98.31 34 VAL B CA 1
ATOM 2721 C C . VAL B 1 34 ? -13.133 34.812 10.242 1 98.31 34 VAL B C 1
ATOM 2723 O O . VAL B 1 34 ? -14.086 35.562 10.047 1 98.31 34 VAL B O 1
ATOM 2726 N N . ILE B 1 35 ? -12.242 34.5 9.359 1 98.06 35 ILE B N 1
ATOM 2727 C CA . ILE B 1 35 ? -12.398 34.969 7.996 1 98.06 35 ILE B CA 1
ATOM 2728 C C . ILE B 1 35 ? -13.281 34 7.207 1 98.06 35 ILE B C 1
ATOM 2730 O O . ILE B 1 35 ? -12.992 32.812 7.141 1 98.06 35 ILE B O 1
ATOM 2734 N N . ALA B 1 36 ? -14.281 34.469 6.656 1 95.75 36 ALA B N 1
ATOM 2735 C CA . ALA B 1 36 ? -15.18 33.688 5.816 1 95.75 36 ALA B CA 1
ATOM 2736 C C . ALA B 1 36 ? -15.953 34.594 4.852 1 95.75 36 ALA B C 1
ATOM 2738 O O . ALA B 1 36 ? -16.062 35.781 5.07 1 95.75 36 ALA B O 1
ATOM 2739 N N . LYS B 1 37 ? -16.359 33.906 3.754 1 93.44 37 LYS B N 1
ATOM 2740 C CA . LYS B 1 37 ? -17.172 34.594 2.76 1 93.44 37 LYS B CA 1
ATOM 2741 C C . LYS B 1 37 ? -18.438 33.781 2.436 1 93.44 37 LYS B C 1
ATOM 2743 O O . LYS B 1 37 ? -18.547 32.625 2.793 1 93.44 37 LYS B O 1
ATOM 2748 N N . GLY B 1 38 ? -19.375 34.406 1.954 1 92.88 38 GLY B N 1
ATOM 2749 C CA . GLY B 1 38 ? -20.547 33.75 1.393 1 92.88 38 GLY B CA 1
ATOM 2750 C C . GLY B 1 38 ? -21.297 32.906 2.402 1 92.88 38 GLY B C 1
ATOM 2751 O O . GLY B 1 38 ? -21.547 33.375 3.523 1 92.88 38 GLY B O 1
ATOM 2752 N N . GLU B 1 39 ? -21.672 31.703 1.956 1 92.38 39 GLU B N 1
ATOM 2753 C CA . GLU B 1 39 ? -22.516 30.812 2.748 1 92.38 39 GLU B CA 1
ATOM 2754 C C . GLU B 1 39 ? -21.812 30.391 4.039 1 92.38 39 GLU B C 1
ATOM 2756 O O . GLU B 1 39 ? -22.469 30.219 5.074 1 92.38 39 GLU B O 1
ATOM 2761 N N . ARG B 1 40 ? -20.547 30.266 3.93 1 90.12 40 ARG B N 1
ATOM 2762 C CA . ARG B 1 40 ? -19.797 29.891 5.117 1 90.12 40 ARG B CA 1
ATOM 2763 C C . ARG B 1 40 ? -19.859 30.984 6.184 1 90.12 40 ARG B C 1
ATOM 2765 O O . ARG B 1 40 ? -19.984 30.688 7.375 1 90.12 40 ARG B O 1
ATOM 2772 N N . ALA B 1 41 ? -19.75 32.219 5.773 1 93.56 41 ALA B N 1
ATOM 2773 C CA . ALA B 1 41 ? -19.859 33.344 6.695 1 93.56 41 ALA B CA 1
ATOM 2774 C C . ALA B 1 41 ? -21.219 33.375 7.383 1 93.56 41 ALA B C 1
ATOM 2776 O O . ALA B 1 41 ? -21.297 33.562 8.602 1 93.56 41 ALA B O 1
ATOM 2777 N N . GLU B 1 42 ? -22.203 33.125 6.602 1 94.12 42 GLU B N 1
ATOM 2778 C CA . GLU B 1 42 ? -23.562 33.156 7.133 1 94.12 42 GLU B CA 1
ATOM 2779 C C . GLU B 1 42 ? -23.766 32.031 8.156 1 94.12 42 GLU B C 1
ATOM 2781 O O . GLU B 1 42 ? -24.359 32.25 9.211 1 94.12 42 GLU B O 1
ATOM 2786 N N . ARG B 1 43 ? -23.297 30.953 7.859 1 92.88 43 ARG B N 1
ATOM 2787 C CA . ARG B 1 43 ? -23.438 29.797 8.75 1 92.88 43 ARG B CA 1
ATOM 2788 C C . ARG B 1 43 ? -22.703 30.031 10.062 1 92.88 43 ARG B C 1
ATOM 2790 O O . ARG B 1 43 ? -23.219 29.75 11.141 1 92.88 43 ARG B O 1
ATOM 2797 N N . LEU B 1 44 ? -21.484 30.5 9.938 1 94.38 44 LEU B N 1
ATOM 2798 C CA . LEU B 1 44 ? -20.672 30.75 11.117 1 94.38 44 LEU B CA 1
ATOM 2799 C C . LEU B 1 44 ? -21.297 31.812 12.008 1 94.38 44 LEU B C 1
ATOM 2801 O O . LEU B 1 44 ? -21.25 31.719 13.234 1 94.38 44 LEU B O 1
ATOM 2805 N N . LYS B 1 45 ? -21.875 32.844 11.383 1 94.5 45 LYS B N 1
ATOM 2806 C CA . LYS B 1 45 ? -22.547 33.906 12.133 1 94.5 45 LYS B CA 1
ATOM 2807 C C . LYS B 1 45 ? -23.781 33.375 12.859 1 94.5 45 LYS B C 1
ATOM 2809 O O . LYS B 1 45 ? -24.047 33.781 14 1 94.5 45 LYS B O 1
ATOM 2814 N N . ALA B 1 46 ? -24.438 32.469 12.227 1 94.5 46 ALA B N 1
ATOM 2815 C CA . ALA B 1 46 ? -25.703 31.969 12.75 1 94.5 46 ALA B CA 1
ATOM 2816 C C . ALA B 1 46 ? -25.469 30.875 13.797 1 94.5 46 ALA B C 1
ATOM 2818 O O . ALA B 1 46 ? -26.125 30.875 14.844 1 94.5 46 ALA B O 1
ATOM 2819 N N . GLU B 1 47 ? -24.594 29.953 13.516 1 94.31 47 GLU B N 1
ATOM 2820 C CA . GLU B 1 47 ? -24.469 28.734 14.312 1 94.31 47 GLU B CA 1
ATOM 2821 C C . GLU B 1 47 ? -23.297 28.828 15.273 1 94.31 47 GLU B C 1
ATOM 2823 O O . GLU B 1 47 ? -23.25 28.109 16.281 1 94.31 47 GLU B O 1
ATOM 2828 N N . GLY B 1 48 ? -22.344 29.734 14.93 1 95.31 48 GLY B N 1
ATOM 2829 C CA . GLY B 1 48 ? -21.125 29.766 15.711 1 95.31 48 GLY B CA 1
ATOM 2830 C C . GLY B 1 48 ? -20.25 28.547 15.516 1 95.31 48 GLY B C 1
ATOM 2831 O O . GLY B 1 48 ? -20.359 27.859 14.5 1 95.31 48 GLY B O 1
ATOM 2832 N N . CYS B 1 49 ? -19.297 28.344 16.406 1 95.12 49 CYS B N 1
ATOM 2833 C CA . CYS B 1 49 ? -18.391 27.203 16.406 1 95.12 49 CYS B CA 1
ATOM 2834 C C . CYS B 1 49 ? -18.547 26.391 17.688 1 95.12 49 CYS B C 1
ATOM 2836 O O . CYS B 1 49 ? -18.25 26.875 18.781 1 95.12 49 CYS B O 1
ATOM 2838 N N . LEU B 1 50 ? -19.078 25.203 17.547 1 96.81 50 LEU B N 1
ATOM 2839 C CA . LEU B 1 50 ? -19.219 24.328 18.703 1 96.81 50 LEU B CA 1
ATOM 2840 C C . LEU B 1 50 ? -17.891 23.594 18.984 1 96.81 50 LEU B C 1
ATOM 2842 O O . LEU B 1 50 ? -17.453 22.781 18.172 1 96.81 50 LEU B O 1
ATOM 2846 N N . ILE B 1 51 ? -17.312 23.938 20.141 1 97.12 51 ILE B N 1
ATOM 2847 C CA . ILE B 1 51 ? -16 23.406 20.5 1 97.12 51 ILE B CA 1
ATOM 2848 C C . ILE B 1 51 ? -16.031 22.875 21.922 1 97.12 51 ILE B C 1
ATOM 2850 O O . ILE B 1 51 ? -16.281 23.641 22.875 1 97.12 51 ILE B O 1
ATOM 2854 N N . ASN B 1 52 ? -15.742 21.594 22.062 1 96.56 52 ASN B N 1
ATOM 2855 C CA . ASN B 1 52 ? -15.719 20.969 23.375 1 96.56 52 ASN B CA 1
ATOM 2856 C C . ASN B 1 52 ? -16.969 21.297 24.188 1 96.56 52 ASN B C 1
ATOM 2858 O O . ASN B 1 52 ? -16.875 21.672 25.359 1 96.56 52 ASN B O 1
ATOM 2862 N N . GLY B 1 53 ? -18.078 21.25 23.547 1 96.19 53 GLY B N 1
ATOM 2863 C CA . GLY B 1 53 ? -19.359 21.375 24.219 1 96.19 53 GLY B CA 1
ATOM 2864 C C . GLY B 1 53 ? -19.812 22.812 24.375 1 96.19 53 GLY B C 1
ATOM 2865 O O . GLY B 1 53 ? -20.906 23.062 24.891 1 96.19 53 GLY B O 1
ATOM 2866 N N . LYS B 1 54 ? -19.078 23.766 24 1 97 54 LYS B N 1
ATOM 2867 C CA . LYS B 1 54 ? -19.406 25.188 24.094 1 97 54 LYS B CA 1
ATOM 2868 C C . LYS B 1 54 ? -19.438 25.844 22.719 1 97 54 LYS B C 1
ATOM 2870 O O . LYS B 1 54 ? -18.578 25.562 21.875 1 97 54 LYS B O 1
ATOM 2875 N N . THR B 1 55 ? -20.422 26.672 22.5 1 97.06 55 THR B N 1
ATOM 2876 C CA . THR B 1 55 ? -20.516 27.359 21.219 1 97.06 55 THR B CA 1
ATOM 2877 C C . THR B 1 55 ? -19.859 28.734 21.312 1 97.06 55 THR B C 1
ATOM 2879 O O . THR B 1 55 ? -20.188 29.531 22.188 1 97.06 55 THR B O 1
ATOM 2882 N N . TYR B 1 56 ? -18.953 28.969 20.438 1 96.56 56 TYR B N 1
ATOM 2883 C CA . TYR B 1 56 ? -18.281 30.266 20.328 1 96.56 56 TYR B CA 1
ATOM 2884 C C . TYR B 1 56 ? -18.828 31.062 19.141 1 96.56 56 TYR B C 1
ATOM 2886 O O . TYR B 1 56 ? -19.172 30.484 18.109 1 96.56 56 TYR B O 1
ATOM 2894 N N . HIS B 1 57 ? -18.875 32.344 19.359 1 93.69 57 HIS B N 1
ATOM 2895 C CA . HIS B 1 57 ? -19.359 33.219 18.281 1 93.69 57 HIS B CA 1
ATOM 2896 C C . HIS B 1 57 ? -18.344 34.344 17.984 1 93.69 57 HIS B C 1
ATOM 2898 O O . HIS B 1 57 ? -18.625 35.5 18.172 1 93.69 57 HIS B O 1
ATOM 2904 N N . PRO B 1 58 ? -17.234 33.906 17.438 1 93.19 58 PRO B N 1
ATOM 2905 C CA . PRO B 1 58 ? -16.297 34.969 17.016 1 93.19 58 PRO B CA 1
ATOM 2906 C C . PRO B 1 58 ? -16.859 35.875 15.938 1 93.19 58 PRO B C 1
ATOM 2908 O O . PRO B 1 58 ? -17.797 35.5 15.227 1 93.19 58 PRO B O 1
ATOM 2911 N N . GLU B 1 59 ? -16.328 37.094 15.883 1 95.88 59 GLU B N 1
ATOM 2912 C CA . GLU B 1 59 ? -16.688 37.969 14.773 1 95.88 59 GLU B CA 1
ATOM 2913 C C . GLU B 1 59 ? -16.312 37.344 13.438 1 95.88 59 GLU B C 1
ATOM 2915 O O . GLU B 1 59 ? -15.25 36.75 13.305 1 95.88 59 GLU B O 1
ATOM 2920 N N . VAL B 1 60 ? -17.203 37.375 12.508 1 98.06 60 VAL B N 1
ATOM 2921 C CA . VAL B 1 60 ? -16.938 36.875 11.164 1 98.06 60 VAL B CA 1
ATOM 2922 C C . VAL B 1 60 ? -16.672 38.031 10.211 1 98.06 60 VAL B C 1
ATOM 2924 O O . VAL B 1 60 ? -17.516 38.938 10.055 1 98.06 60 VAL B O 1
ATOM 2927 N N . LEU B 1 61 ? -15.5 38.062 9.617 1 98 61 LEU B N 1
ATOM 2928 C CA . LEU B 1 61 ? -15.094 39.156 8.75 1 98 61 LEU B CA 1
ATOM 2929 C C . LEU B 1 61 ? -14.734 38.656 7.359 1 98 61 LEU B C 1
ATOM 2931 O O . LEU B 1 61 ? -14.281 37.531 7.203 1 98 61 LEU B O 1
ATOM 2935 N N . THR B 1 62 ? -14.961 39.469 6.363 1 97.5 62 THR B N 1
ATOM 2936 C CA . THR B 1 62 ? -14.383 39.219 5.047 1 97.5 62 THR B CA 1
ATOM 2937 C C . THR B 1 62 ? -12.898 39.562 5.043 1 97.5 62 THR B C 1
ATOM 2939 O O . THR B 1 62 ? -12.398 40.219 5.953 1 97.5 62 THR B O 1
ATOM 2942 N N . PRO B 1 63 ? -12.211 39.062 4.012 1 97.94 63 PRO B N 1
ATOM 2943 C CA . PRO B 1 63 ? -10.789 39.406 3.92 1 97.94 63 PRO B CA 1
ATOM 2944 C C . PRO B 1 63 ? -10.562 40.938 3.912 1 97.94 63 PRO B C 1
ATOM 2946 O O . PRO B 1 63 ? -9.625 41.406 4.551 1 97.94 63 PRO B O 1
ATOM 2949 N N . GLU B 1 64 ? -11.375 41.656 3.301 1 97.5 64 GLU B N 1
ATOM 2950 C CA . GLU B 1 64 ? -11.266 43.125 3.227 1 97.5 64 GLU B CA 1
ATOM 2951 C C . GLU B 1 64 ? -11.477 43.75 4.598 1 97.5 64 GLU B C 1
ATOM 2953 O O . GLU B 1 64 ? -10.758 44.688 4.973 1 97.5 64 GLU B O 1
ATOM 2958 N N . GLU B 1 65 ? -12.422 43.25 5.297 1 97.81 65 GLU B N 1
ATOM 2959 C CA . GLU B 1 65 ? -12.742 43.781 6.617 1 97.81 65 GLU B CA 1
ATOM 2960 C C . GLU B 1 65 ? -11.641 43.469 7.625 1 97.81 65 GLU B C 1
ATOM 2962 O O . GLU B 1 65 ? -11.461 44.219 8.602 1 97.81 65 GLU B O 1
ATOM 2967 N N . ALA B 1 66 ? -10.898 42.438 7.391 1 98.12 66 ALA B N 1
ATOM 2968 C CA . ALA B 1 66 ? -9.859 42 8.312 1 98.12 66 ALA B CA 1
ATOM 2969 C C . ALA B 1 66 ? -8.508 42.594 7.949 1 98.12 66 ALA B C 1
ATOM 2971 O O . ALA B 1 66 ? -7.488 42.281 8.57 1 98.12 66 ALA B O 1
ATOM 2972 N N . LYS B 1 67 ? -8.477 43.438 6.953 1 98.25 67 LYS B N 1
ATOM 2973 C CA . LYS B 1 67 ? -7.227 44.031 6.477 1 98.25 67 LYS B CA 1
ATOM 2974 C C . LYS B 1 67 ? -6.457 44.688 7.621 1 98.25 67 LYS B C 1
ATOM 2976 O O . LYS B 1 67 ? -7.016 45.469 8.383 1 98.25 67 LYS B O 1
ATOM 2981 N N . GLY B 1 68 ? -5.207 44.312 7.762 1 97.88 68 GLY B N 1
ATOM 2982 C CA . GLY B 1 68 ? -4.336 44.969 8.719 1 97.88 68 GLY B CA 1
ATOM 2983 C C . GLY B 1 68 ? -4.398 44.375 10.102 1 97.88 68 GLY B C 1
ATOM 2984 O O . GLY B 1 68 ? -3.908 44.938 11.07 1 97.88 68 GLY B O 1
ATOM 2985 N N . VAL B 1 69 ? -5.004 43.188 10.219 1 98.25 69 VAL B N 1
ATOM 2986 C CA . VAL B 1 69 ? -4.996 42.5 11.5 1 98.25 69 VAL B CA 1
ATOM 2987 C C . VAL B 1 69 ? -3.559 42.281 11.961 1 98.25 69 VAL B C 1
ATOM 2989 O O . VAL B 1 69 ? -2.643 42.188 11.141 1 98.25 69 VAL B O 1
ATOM 2992 N N . ASP B 1 70 ? -3.381 42.25 13.281 1 98.31 70 ASP B N 1
ATOM 2993 C CA . ASP B 1 70 ? -2.029 42.125 13.812 1 98.31 70 ASP B CA 1
ATOM 2994 C C . ASP B 1 70 ? -1.492 40.719 13.555 1 98.31 70 ASP B C 1
ATOM 2996 O O . ASP B 1 70 ? -0.312 40.531 13.25 1 98.31 70 ASP B O 1
ATOM 3000 N N . LEU B 1 71 ? -2.33 39.688 13.711 1 98.62 71 LEU B N 1
ATOM 3001 C CA . LEU B 1 71 ? -1.95 38.281 13.555 1 98.62 71 LEU B CA 1
ATOM 3002 C C . LEU B 1 71 ? -2.996 37.531 12.742 1 98.62 71 LEU B C 1
ATOM 3004 O O . LEU B 1 71 ? -4.172 37.469 13.117 1 98.62 71 LEU B O 1
ATOM 3008 N N . LEU B 1 72 ? -2.613 37 11.617 1 98.81 72 LEU B N 1
ATOM 3009 C CA . LEU B 1 72 ? -3.441 36.125 10.797 1 98.81 72 LEU B CA 1
ATOM 3010 C C . LEU B 1 72 ? -3.016 34.656 10.961 1 98.81 72 LEU B C 1
ATOM 3012 O O . LEU B 1 72 ? -1.874 34.312 10.656 1 98.81 72 LEU B O 1
ATOM 3016 N N . ILE B 1 73 ? -3.908 33.844 11.438 1 98.69 73 ILE B N 1
ATOM 3017 C CA . ILE B 1 73 ? -3.674 32.406 11.578 1 98.69 73 ILE B CA 1
ATOM 3018 C C . ILE B 1 73 ? -4.305 31.672 10.398 1 98.69 73 ILE B C 1
ATOM 3020 O O . ILE B 1 73 ? -5.516 31.766 10.18 1 98.69 73 ILE B O 1
ATOM 3024 N N . VAL B 1 74 ? -3.477 31.031 9.664 1 98.31 74 VAL B N 1
ATOM 3025 C CA . VAL B 1 74 ? -3.941 30.25 8.523 1 98.31 74 VAL B CA 1
ATOM 3026 C C . VAL B 1 74 ? -4.039 28.766 8.914 1 98.31 74 VAL B C 1
ATOM 3028 O O . VAL B 1 74 ? -3.023 28.125 9.148 1 98.31 74 VAL B O 1
ATOM 3031 N N . SER B 1 75 ? -5.195 28.266 8.984 1 96.44 75 SER B N 1
ATOM 3032 C CA . SER B 1 75 ? -5.457 26.891 9.391 1 96.44 75 SER B CA 1
ATOM 3033 C C . SER B 1 75 ? -6.441 26.219 8.445 1 96.44 75 SER B C 1
ATOM 3035 O O . SER B 1 75 ? -7.406 25.594 8.891 1 96.44 75 SER B O 1
ATOM 3037 N N . LEU B 1 76 ? -6.188 26.312 7.191 1 92.88 76 LEU B N 1
ATOM 3038 C CA . LEU B 1 76 ? -7.004 25.734 6.133 1 92.88 76 LEU B CA 1
ATOM 3039 C C . LEU B 1 76 ? -6.582 24.297 5.84 1 92.88 76 LEU B C 1
ATOM 3041 O O . LEU B 1 76 ? -5.488 23.875 6.219 1 92.88 76 LEU B O 1
ATOM 3045 N N . LYS B 1 77 ? -7.469 23.594 5.191 1 87.31 77 LYS B N 1
ATOM 3046 C CA . LYS B 1 77 ? -7.023 22.359 4.547 1 87.31 77 LYS B CA 1
ATOM 3047 C C . LYS B 1 77 ? -6.082 22.656 3.383 1 87.31 77 LYS B C 1
ATOM 3049 O O . LYS B 1 77 ? -6.258 23.641 2.672 1 87.31 77 LYS B O 1
ATOM 3054 N N . TYR B 1 78 ? -5.242 21.812 3.158 1 88.38 78 TYR B N 1
ATOM 3055 C CA . TYR B 1 78 ? -4.18 22.031 2.186 1 88.38 78 TYR B CA 1
ATOM 3056 C C . TYR B 1 78 ? -4.758 22.375 0.816 1 88.38 78 TYR B C 1
ATOM 3058 O O . TYR B 1 78 ? -4.289 23.297 0.152 1 88.38 78 TYR B O 1
ATOM 3066 N N . GLY B 1 79 ? -5.781 21.703 0.369 1 87 79 GLY B N 1
ATOM 3067 C CA . GLY B 1 79 ? -6.367 21.922 -0.945 1 87 79 GLY B CA 1
ATOM 3068 C C . GLY B 1 79 ? -7.004 23.281 -1.1 1 87 79 GLY B C 1
ATOM 3069 O O . GLY B 1 79 ? -7.172 23.766 -2.219 1 87 79 GLY B O 1
ATOM 3070 N N . ALA B 1 80 ? -7.277 23.938 -0.021 1 90.5 80 ALA B N 1
ATOM 3071 C CA . ALA B 1 80 ? -7.961 25.219 -0.043 1 90.5 80 ALA B CA 1
ATOM 3072 C C . ALA B 1 80 ? -6.961 26.375 -0.051 1 90.5 80 ALA B C 1
ATOM 3074 O O . ALA B 1 80 ? -7.324 27.516 -0.327 1 90.5 80 ALA B O 1
ATOM 3075 N N . LEU B 1 81 ? -5.707 26.109 0.167 1 94.62 81 LEU B N 1
ATOM 3076 C CA . LEU B 1 81 ? -4.707 27.156 0.362 1 94.62 81 LEU B CA 1
ATOM 3077 C C . LEU B 1 81 ? -4.5 27.953 -0.921 1 94.62 81 LEU B C 1
ATOM 3079 O O . LEU B 1 81 ? -4.496 29.188 -0.896 1 94.62 81 LEU B O 1
ATOM 3083 N N . ALA B 1 82 ? -4.41 27.25 -2.018 1 94 82 ALA B N 1
ATOM 3084 C CA . ALA B 1 82 ? -4.141 27.922 -3.285 1 94 82 ALA B CA 1
ATOM 3085 C C . ALA B 1 82 ? -5.227 28.953 -3.607 1 94 82 ALA B C 1
ATOM 3087 O O . ALA B 1 82 ? -4.934 30.047 -4.078 1 94 82 ALA B O 1
ATOM 3088 N N . GLY B 1 83 ? -6.43 28.594 -3.336 1 94.94 83 GLY B N 1
ATOM 3089 C CA . GLY B 1 83 ? -7.555 29.469 -3.625 1 94.94 83 GLY B CA 1
ATOM 3090 C C . GLY B 1 83 ? -7.707 30.594 -2.623 1 94.94 83 GLY B C 1
ATOM 3091 O O . GLY B 1 83 ? -8.422 31.562 -2.875 1 94.94 83 GLY B O 1
ATOM 3092 N N . ALA B 1 84 ? -6.961 30.5 -1.54 1 97 84 ALA B N 1
ATOM 3093 C CA . ALA B 1 84 ? -7.121 31.453 -0.452 1 97 84 ALA B CA 1
ATOM 3094 C C . ALA B 1 84 ? -6.008 32.5 -0.479 1 97 84 ALA B C 1
ATOM 3096 O O . ALA B 1 84 ? -6.023 33.469 0.308 1 97 84 ALA B O 1
ATOM 3097 N N . LEU B 1 85 ? -5.07 32.375 -1.396 1 98 85 LEU B N 1
ATOM 3098 C CA . LEU B 1 85 ? -3.863 33.188 -1.384 1 98 85 LEU B CA 1
ATOM 3099 C C . LEU B 1 85 ? -4.203 34.688 -1.599 1 98 85 LEU B C 1
ATOM 3101 O O . LEU B 1 85 ? -3.613 35.562 -0.959 1 98 85 LEU B O 1
ATOM 3105 N N . ASP B 1 86 ? -5.102 34.938 -2.479 1 97.94 86 ASP B N 1
ATOM 3106 C CA . ASP B 1 86 ? -5.484 36.344 -2.725 1 97.94 86 ASP B CA 1
ATOM 3107 C C . ASP B 1 86 ? -6.18 36.938 -1.508 1 97.94 86 ASP B C 1
ATOM 3109 O O . ASP B 1 86 ? -6.027 38.125 -1.224 1 97.94 86 ASP B O 1
ATOM 3113 N N . ASP B 1 87 ? -6.977 36.125 -0.865 1 98.12 87 ASP B N 1
ATOM 3114 C CA . ASP B 1 87 ? -7.621 36.562 0.367 1 98.12 87 ASP B CA 1
ATOM 3115 C C . ASP B 1 87 ? -6.582 36.875 1.446 1 98.12 87 ASP B C 1
ATOM 3117 O O . ASP B 1 87 ? -6.711 37.875 2.174 1 98.12 87 ASP B O 1
ATOM 3121 N N . ILE B 1 88 ? -5.594 36.031 1.561 1 98.56 88 ILE B N 1
ATOM 3122 C CA . ILE B 1 88 ? -4.516 36.25 2.518 1 98.56 88 ILE B CA 1
ATOM 3123 C C . ILE B 1 88 ? -3.807 37.562 2.213 1 98.56 88 ILE B C 1
ATOM 3125 O O . ILE B 1 88 ? -3.566 38.375 3.113 1 98.56 88 ILE B O 1
ATOM 3129 N N . LYS B 1 89 ? -3.52 37.75 0.976 1 98.44 89 LYS B N 1
ATOM 3130 C CA . LYS B 1 89 ? -2.875 39 0.545 1 98.44 89 LYS B CA 1
ATOM 3131 C C . LYS B 1 89 ? -3.713 40.219 0.926 1 98.44 89 LYS B C 1
ATOM 3133 O O . LYS B 1 89 ? -3.174 41.219 1.36 1 98.44 89 LYS B O 1
ATOM 3138 N N . GLU B 1 90 ? -4.992 40.062 0.731 1 98.38 90 GLU B N 1
ATOM 3139 C CA . GLU B 1 90 ? -5.914 41.156 1.035 1 98.38 90 GLU B CA 1
ATOM 3140 C C . GLU B 1 90 ? -5.891 41.5 2.521 1 98.38 90 GLU B C 1
ATOM 3142 O O . GLU B 1 90 ? -6.012 42.688 2.895 1 98.38 90 GLU B O 1
ATOM 3147 N N . VAL B 1 91 ? -5.711 40.562 3.369 1 98.56 91 VAL B N 1
ATOM 3148 C CA . VAL B 1 91 ? -5.742 40.75 4.816 1 98.56 91 VAL B CA 1
ATOM 3149 C C . VAL B 1 91 ? -4.434 41.375 5.293 1 98.56 91 VAL B C 1
ATOM 3151 O O . VAL B 1 91 ? -4.426 42.156 6.246 1 98.56 91 VAL B O 1
ATOM 3154 N N . VAL B 1 92 ? -3.354 41.031 4.676 1 98.44 92 VAL B N 1
ATOM 3155 C CA . VAL B 1 92 ? -2.014 41.375 5.152 1 98.44 92 VAL B CA 1
ATOM 3156 C C . VAL B 1 92 ? -1.689 42.812 4.824 1 98.44 92 VAL B C 1
ATOM 3158 O O . VAL B 1 92 ? -1.864 43.25 3.688 1 98.44 92 VAL B O 1
ATOM 3161 N N . SER B 1 93 ? -1.295 43.562 5.754 1 97.12 93 SER B N 1
ATOM 3162 C CA . SER B 1 93 ? -0.754 44.938 5.617 1 97.12 93 SER B CA 1
ATOM 3163 C C . SER B 1 93 ? 0.644 45.031 6.223 1 97.12 93 SER B C 1
ATOM 3165 O O . SER B 1 93 ? 1.287 44 6.477 1 97.12 93 SER B O 1
ATOM 3167 N N . GLU B 1 94 ? 1.188 46.156 6.465 1 94.06 94 GLU B N 1
ATOM 3168 C CA . GLU B 1 94 ? 2.582 46.438 6.805 1 94.06 94 GLU B CA 1
ATOM 3169 C C . GLU B 1 94 ? 2.992 45.719 8.078 1 94.06 94 GLU B C 1
ATOM 3171 O O . GLU B 1 94 ? 4.133 45.25 8.195 1 94.06 94 GLU B O 1
ATOM 3176 N N . ASN B 1 95 ? 2.051 45.5 8.992 1 94.44 95 ASN B N 1
ATOM 3177 C CA . ASN B 1 95 ? 2.455 45 10.289 1 94.44 95 ASN B CA 1
ATOM 3178 C C . ASN B 1 95 ? 1.797 43.656 10.594 1 94.44 95 ASN B C 1
ATOM 3180 O O . ASN B 1 95 ? 1.89 43.156 11.711 1 94.44 95 ASN B O 1
ATOM 3184 N N . THR B 1 96 ? 1.147 43.031 9.664 1 98.19 96 THR B N 1
ATOM 3185 C CA . THR B 1 96 ? 0.443 41.781 9.898 1 98.19 96 THR B CA 1
ATOM 3186 C C . THR B 1 96 ? 1.425 40.625 9.977 1 98.19 96 THR B C 1
ATOM 3188 O O . THR B 1 96 ? 2.285 40.469 9.109 1 98.19 96 THR B O 1
ATOM 3191 N N . ILE B 1 97 ? 1.341 39.844 11.07 1 98.38 97 ILE B N 1
ATOM 3192 C CA . ILE B 1 97 ? 2.064 38.594 11.195 1 98.38 97 ILE B CA 1
ATOM 3193 C C . ILE B 1 97 ? 1.194 37.438 10.68 1 98.38 97 ILE B C 1
ATOM 3195 O O . ILE B 1 97 ? 0.01 37.344 11.016 1 98.38 97 ILE B O 1
ATOM 3199 N N . VAL B 1 98 ? 1.768 36.594 9.836 1 98.69 98 VAL B N 1
ATOM 3200 C CA . VAL B 1 98 ? 1.046 35.438 9.32 1 98.69 98 VAL B CA 1
ATOM 3201 C C . VAL B 1 98 ? 1.628 34.156 9.914 1 98.69 98 VAL B C 1
ATOM 3203 O O . VAL B 1 98 ? 2.828 33.906 9.797 1 98.69 98 VAL B O 1
ATOM 3206 N N . MET B 1 99 ? 0.786 33.438 10.57 1 98.62 99 MET B N 1
ATOM 3207 C CA . MET B 1 99 ? 1.141 32.156 11.172 1 98.62 99 MET B CA 1
ATOM 3208 C C . MET B 1 99 ? 0.373 31.016 10.516 1 98.62 99 MET B C 1
ATOM 3210 O O . MET B 1 99 ? -0.849 30.922 10.648 1 98.62 99 MET B O 1
ATOM 3214 N N . SER B 1 100 ? 1.065 30.156 9.797 1 97.88 100 SER B N 1
ATOM 3215 C CA . SER B 1 100 ? 0.444 28.984 9.172 1 97.88 100 SER B CA 1
ATOM 3216 C C . SER B 1 100 ? 0.494 27.766 10.086 1 97.88 100 SER B C 1
ATOM 3218 O O . SER B 1 100 ? 1.576 27.312 10.445 1 97.88 100 SER B O 1
ATOM 3220 N N . LEU B 1 101 ? -0.636 27.25 10.484 1 97 101 LEU B N 1
ATOM 3221 C CA . LEU B 1 101 ? -0.722 26.062 11.328 1 97 101 LEU B CA 1
ATOM 3222 C C . LEU B 1 101 ? -1.226 24.875 10.523 1 97 101 LEU B C 1
ATOM 3224 O O . LEU B 1 101 ? -2.074 24.109 11 1 97 101 LEU B O 1
ATOM 3228 N N . MET B 1 102 ? -0.705 24.766 9.359 1 92.38 102 MET B N 1
ATOM 3229 C CA . MET B 1 102 ? -1.02 23.641 8.477 1 92.38 102 MET B CA 1
ATOM 3230 C C . MET B 1 102 ? -0.013 22.516 8.656 1 92.38 102 MET B C 1
ATOM 3232 O O . MET B 1 102 ? 1.073 22.719 9.203 1 92.38 102 MET B O 1
ATOM 3236 N N . ASN B 1 103 ? -0.244 21.188 8.383 1 87.06 103 ASN B N 1
ATOM 3237 C CA . ASN B 1 103 ? 0.565 20.016 8.688 1 87.06 103 ASN B CA 1
ATOM 3238 C C . ASN B 1 103 ? 1.653 19.797 7.637 1 87.06 103 ASN B C 1
ATOM 3240 O O . ASN B 1 103 ? 2.596 19.031 7.863 1 87.06 103 ASN B O 1
ATOM 3244 N N . GLY B 1 104 ? 1.895 20.469 6.668 1 91.25 104 GLY B N 1
ATOM 3245 C CA . GLY B 1 104 ? 2.857 20.297 5.594 1 91.25 104 GLY B CA 1
ATOM 3246 C C . GLY B 1 104 ? 4.125 21.109 5.789 1 91.25 104 GLY B C 1
ATOM 3247 O O . GLY B 1 104 ? 4.406 21.562 6.898 1 91.25 104 GLY B O 1
ATOM 3248 N N . VAL B 1 105 ? 4.969 21.078 4.828 1 95.44 105 VAL B N 1
ATOM 3249 C CA . VAL B 1 105 ? 6.262 21.75 4.973 1 95.44 105 VAL B CA 1
ATOM 3250 C C . VAL B 1 105 ? 6.367 22.891 3.98 1 95.44 105 VAL B C 1
ATOM 3252 O O . VAL B 1 105 ? 7.367 23.609 3.959 1 95.44 105 VAL B O 1
ATOM 3255 N N . ASP B 1 106 ? 5.309 23.094 3.164 1 94.56 106 ASP B N 1
ATOM 3256 C CA . ASP B 1 106 ? 5.516 24.047 2.084 1 94.56 106 ASP B CA 1
ATOM 3257 C C . ASP B 1 106 ? 4.48 25.172 2.139 1 94.56 106 ASP B C 1
ATOM 3259 O O . ASP B 1 106 ? 4.406 26 1.23 1 94.56 106 ASP B O 1
ATOM 3263 N N . SER B 1 107 ? 3.652 25.234 3.174 1 95.25 107 SER B N 1
ATOM 3264 C CA . SER B 1 107 ? 2.609 26.25 3.252 1 95.25 107 SER B CA 1
ATOM 3265 C C . SER B 1 107 ? 3.209 27.656 3.287 1 95.25 107 SER B C 1
ATOM 3267 O O . SER B 1 107 ? 2.682 28.578 2.662 1 95.25 107 SER B O 1
ATOM 3269 N N . GLU B 1 108 ? 4.316 27.859 4.027 1 96.12 108 GLU B N 1
ATOM 3270 C CA . GLU B 1 108 ? 4.953 29.156 4.125 1 96.12 108 GLU B CA 1
ATOM 3271 C C . GLU B 1 108 ? 5.465 29.625 2.764 1 96.12 108 GLU B C 1
ATOM 3273 O O . GLU B 1 108 ? 5.297 30.797 2.395 1 96.12 108 GLU B O 1
ATOM 3278 N N . GLU B 1 109 ? 6.031 28.672 2.074 1 94.38 109 GLU B N 1
ATOM 3279 C CA . GLU B 1 109 ? 6.523 29 0.739 1 94.38 109 GLU B CA 1
ATOM 3280 C C . GLU B 1 109 ? 5.375 29.359 -0.202 1 94.38 109 GLU B C 1
ATOM 3282 O O . GLU B 1 109 ? 5.48 30.297 -0.995 1 94.38 109 GLU B O 1
ATOM 3287 N N . ILE B 1 110 ? 4.328 28.641 -0.118 1 95.94 110 ILE B N 1
ATOM 3288 C CA . ILE B 1 110 ? 3.168 28.891 -0.969 1 95.94 110 ILE B CA 1
ATOM 3289 C C . ILE B 1 110 ? 2.572 30.25 -0.657 1 95.94 110 ILE B C 1
ATOM 3291 O O . ILE B 1 110 ? 2.291 31.047 -1.566 1 95.94 110 ILE B O 1
ATOM 3295 N N . ILE B 1 111 ? 2.449 30.578 0.585 1 97.81 111 ILE B N 1
ATOM 3296 C CA . ILE B 1 111 ? 1.885 31.859 1.013 1 97.81 111 ILE B CA 1
ATOM 3297 C C . ILE B 1 111 ? 2.797 33 0.574 1 97.81 111 ILE B C 1
ATOM 3299 O O . ILE B 1 111 ? 2.32 34.062 0.15 1 97.81 111 ILE B O 1
ATOM 3303 N N . SER B 1 112 ? 4.078 32.781 0.556 1 97.25 112 SER B N 1
ATOM 3304 C CA . SER B 1 112 ? 5.078 33.812 0.245 1 97.25 112 SER B CA 1
ATOM 3305 C C . SER B 1 112 ? 5.07 34.156 -1.24 1 97.25 112 SER B C 1
ATOM 3307 O O . SER B 1 112 ? 5.645 35.156 -1.65 1 97.25 112 SER B O 1
ATOM 3309 N N . THR B 1 113 ? 4.371 33.375 -2.025 1 97.06 113 THR B N 1
ATOM 3310 C CA . THR B 1 113 ? 4.238 33.719 -3.436 1 97.06 113 THR B CA 1
ATOM 3311 C C . THR B 1 113 ? 3.359 34.969 -3.604 1 97.06 113 THR B C 1
ATOM 3313 O O . THR B 1 113 ? 3.396 35.625 -4.645 1 97.06 113 THR B O 1
ATOM 3316 N N . LYS B 1 114 ? 2.572 35.281 -2.561 1 97.69 114 LYS B N 1
ATOM 3317 C CA . LYS B 1 114 ? 1.618 36.375 -2.68 1 97.69 114 LYS B CA 1
ATOM 3318 C C . LYS B 1 114 ? 1.957 37.531 -1.712 1 97.69 114 LYS B C 1
ATOM 3320 O O . LYS B 1 114 ? 1.568 38.656 -1.931 1 97.69 114 LYS B O 1
ATOM 3325 N N . ILE B 1 115 ? 2.68 37.188 -0.63 1 97.88 115 ILE B N 1
ATOM 3326 C CA . ILE B 1 115 ? 3.037 38.219 0.344 1 97.88 115 ILE B CA 1
ATOM 3327 C C . ILE B 1 115 ? 4.523 38.125 0.673 1 97.88 115 ILE B C 1
ATOM 3329 O O . ILE B 1 115 ? 5.152 37.094 0.436 1 97.88 115 ILE B O 1
ATOM 3333 N N . ASP B 1 116 ? 5.074 39.219 1.233 1 97.44 116 ASP B N 1
ATOM 3334 C CA . ASP B 1 116 ? 6.48 39.219 1.623 1 97.44 116 ASP B CA 1
ATOM 3335 C C . ASP B 1 116 ? 6.742 38.219 2.736 1 97.44 116 ASP B C 1
ATOM 3337 O O . ASP B 1 116 ? 5.984 38.125 3.705 1 97.44 116 ASP B O 1
ATOM 3341 N N . LYS B 1 117 ? 7.742 37.438 2.623 1 96.38 117 LYS B N 1
ATOM 3342 C CA . LYS B 1 117 ? 8.109 36.406 3.566 1 96.38 117 LYS B CA 1
ATOM 3343 C C . LYS B 1 117 ? 8.336 36.969 4.965 1 96.38 117 LYS B C 1
ATOM 3345 O O . LYS B 1 117 ? 8.203 36.25 5.961 1 96.38 117 LYS B O 1
ATOM 3350 N N . SER B 1 118 ? 8.68 38.25 5.023 1 96.06 118 SER B N 1
ATOM 3351 C CA . SER B 1 118 ? 8.953 38.875 6.309 1 96.06 118 SER B CA 1
ATOM 3352 C C . SER B 1 118 ? 7.715 38.906 7.191 1 96.06 118 SER B C 1
ATOM 3354 O O . SER B 1 118 ? 7.816 39.062 8.406 1 96.06 118 SER B O 1
ATOM 3356 N N . HIS B 1 119 ? 6.531 38.688 6.609 1 97.75 119 HIS B N 1
ATOM 3357 C CA . HIS B 1 119 ? 5.285 38.656 7.367 1 97.75 119 HIS B CA 1
ATOM 3358 C C . HIS B 1 119 ? 5.059 37.312 8.023 1 97.75 119 HIS B C 1
ATOM 3360 O O . HIS B 1 119 ? 4.211 37.188 8.914 1 97.75 119 HIS B O 1
ATOM 3366 N N . ILE B 1 120 ? 5.805 36.312 7.648 1 98.12 120 ILE B N 1
ATOM 3367 C CA . ILE B 1 120 ? 5.469 34.938 8.008 1 98.12 120 ILE B CA 1
ATOM 3368 C C . ILE B 1 120 ? 6.324 34.5 9.195 1 98.12 120 ILE B C 1
ATOM 3370 O O . ILE B 1 120 ? 7.551 34.625 9.164 1 98.12 120 ILE B O 1
ATOM 3374 N N . ILE B 1 121 ? 5.691 34.062 10.242 1 98.06 121 ILE B N 1
ATOM 3375 C CA . ILE B 1 121 ? 6.371 33.375 11.328 1 98.06 121 ILE B CA 1
ATOM 3376 C C . ILE B 1 121 ? 6.164 31.859 11.188 1 98.06 121 ILE B C 1
ATOM 3378 O O . ILE B 1 121 ? 5.031 31.391 11.094 1 98.06 121 ILE B O 1
ATOM 3382 N N . TYR B 1 122 ? 7.227 31.078 11.109 1 97.56 122 TYR B N 1
ATOM 3383 C CA . TYR B 1 122 ? 7.121 29.625 10.969 1 97.56 122 TYR B CA 1
ATOM 3384 C C . TYR B 1 122 ? 6.539 29 12.227 1 97.56 122 TYR B C 1
ATOM 3386 O O . TYR B 1 122 ? 6.848 29.422 13.344 1 97.56 122 TYR B O 1
ATOM 3394 N N . SER B 1 123 ? 5.715 28.047 11.977 1 97.81 123 SER B N 1
ATOM 3395 C CA . SER B 1 123 ? 5.016 27.438 13.094 1 97.81 123 SER B CA 1
ATOM 3396 C C . SER B 1 123 ? 4.484 26.047 12.719 1 97.81 123 SER B C 1
ATOM 3398 O O . SER B 1 123 ? 4.438 25.703 11.539 1 97.81 123 SER B O 1
ATOM 3400 N N . LEU B 1 124 ? 4.215 25.234 13.688 1 96.31 124 LEU B N 1
ATOM 3401 C CA . LEU B 1 124 ? 3.479 23.984 13.555 1 96.31 124 LEU B CA 1
ATOM 3402 C C . LEU B 1 124 ? 2.543 23.766 14.742 1 96.31 124 LEU B C 1
ATOM 3404 O O . LEU B 1 124 ? 2.627 24.5 15.742 1 96.31 124 LEU B O 1
ATOM 3408 N N . ILE B 1 125 ? 1.643 22.922 14.555 1 94.56 125 ILE B N 1
ATOM 3409 C CA . ILE B 1 125 ? 0.709 22.625 15.633 1 94.56 125 ILE B CA 1
ATOM 3410 C C . ILE B 1 125 ? 0.577 21.125 15.805 1 94.56 125 ILE B C 1
ATOM 3412 O O . ILE B 1 125 ? 0.569 20.375 14.82 1 94.56 125 ILE B O 1
ATOM 3416 N N . LYS B 1 126 ? 0.564 20.688 17 1 90.81 126 LYS B N 1
ATOM 3417 C CA . LYS B 1 126 ? 0.274 19.312 17.391 1 90.81 126 LYS B CA 1
ATOM 3418 C C . LYS B 1 126 ? -0.985 19.234 18.25 1 90.81 126 LYS B C 1
ATOM 3420 O O . LYS B 1 126 ? -0.929 19.453 19.453 1 90.81 126 LYS B O 1
ATOM 3425 N N . VAL B 1 127 ? -2.059 18.938 17.609 1 88.56 127 VAL B N 1
ATOM 3426 C CA . VAL B 1 127 ? -3.344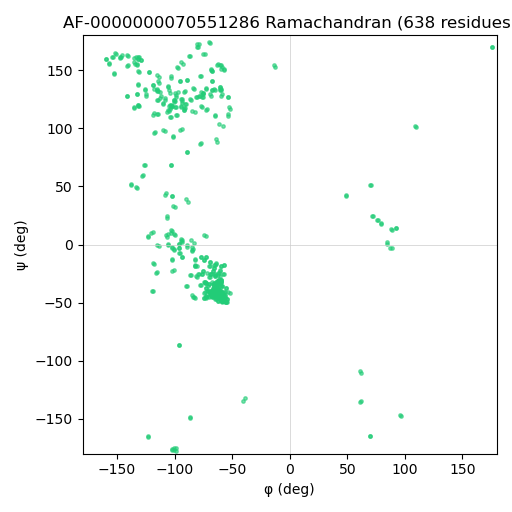 18.828 18.297 1 88.56 127 VAL B CA 1
ATOM 3427 C C . VAL B 1 127 ? -4.141 17.672 17.703 1 88.56 127 VAL B C 1
ATOM 3429 O O . VAL B 1 127 ? -4.156 17.484 16.484 1 88.56 127 VAL B O 1
ATOM 3432 N N . ALA B 1 128 ? -4.605 16.797 18.562 1 82.38 128 ALA B N 1
ATOM 3433 C CA . ALA B 1 128 ? -5.523 15.742 18.156 1 82.38 128 ALA B CA 1
ATOM 3434 C C . ALA B 1 128 ? -6.977 16.203 18.266 1 82.38 128 ALA B C 1
ATOM 3436 O O . ALA B 1 128 ? -7.645 15.938 19.266 1 82.38 128 ALA B O 1
ATOM 3437 N N . SER B 1 129 ? -7.379 16.938 17.297 1 85.25 129 SER B N 1
ATOM 3438 C CA . SER B 1 129 ? -8.75 17.438 17.219 1 85.25 129 SER B CA 1
ATOM 3439 C C . SER B 1 129 ? -9.547 16.672 16.156 1 85.25 129 SER B C 1
ATOM 3441 O O . SER B 1 129 ? -9.023 16.359 15.094 1 85.25 129 SER B O 1
ATOM 3443 N N . HIS B 1 130 ? -10.766 16.312 16.547 1 82 130 HIS B N 1
ATOM 3444 C CA . HIS B 1 130 ? -11.609 15.609 15.586 1 82 130 HIS B CA 1
ATOM 3445 C C . HIS B 1 130 ? -13.023 16.172 15.578 1 82 130 HIS B C 1
ATOM 3447 O O . HIS B 1 130 ? -13.445 16.812 16.547 1 82 130 HIS B O 1
ATOM 3453 N N . ARG B 1 131 ? -13.641 15.984 14.516 1 84.25 131 ARG B N 1
ATOM 3454 C CA . ARG B 1 131 ? -15.008 16.484 14.336 1 84.25 131 ARG B CA 1
ATOM 3455 C C . ARG B 1 131 ? -16.031 15.414 14.711 1 84.25 131 ARG B C 1
ATOM 3457 O O . ARG B 1 131 ? -15.906 14.258 14.305 1 84.25 131 ARG B O 1
ATOM 3464 N N . GLU B 1 132 ? -16.828 15.633 15.523 1 86 132 GLU B N 1
ATOM 3465 C CA . GLU B 1 132 ? -18.016 14.844 15.844 1 86 132 GLU B CA 1
ATOM 3466 C C . GLU B 1 132 ? -19.281 15.57 15.43 1 86 132 GLU B C 1
ATOM 3468 O O . GLU B 1 132 ? -19.781 16.438 16.156 1 86 132 GLU B O 1
ATOM 3473 N N . GLU B 1 133 ? -19.797 15.203 14.273 1 85.12 133 GLU B N 1
ATOM 3474 C CA . GLU B 1 133 ? -20.922 15.922 13.688 1 85.12 133 GLU B CA 1
ATOM 3475 C C . GLU B 1 133 ? -20.547 17.375 13.406 1 85.12 133 GLU B C 1
ATOM 3477 O O . GLU B 1 133 ? -19.609 17.656 12.664 1 85.12 133 GLU B O 1
ATOM 3482 N N . LYS B 1 134 ? -21.203 18.266 14.234 1 86.44 134 LYS B N 1
ATOM 3483 C CA . LYS B 1 134 ? -20.922 19.672 14.008 1 86.44 134 LYS B CA 1
ATOM 3484 C C . LYS B 1 134 ? -19.969 20.234 15.062 1 86.44 134 LYS B C 1
ATOM 3486 O O . LYS B 1 134 ? -19.672 21.422 15.078 1 86.44 134 LYS B O 1
ATOM 3491 N N . GLU B 1 135 ? -19.406 19.375 15.852 1 93.81 135 GLU B N 1
ATOM 3492 C CA . GLU B 1 135 ? -18.578 19.797 16.969 1 93.81 135 GLU B CA 1
ATOM 3493 C C . GLU B 1 135 ? -17.125 19.375 16.766 1 93.81 135 GLU B C 1
ATOM 3495 O O . GLU B 1 135 ? -16.859 18.266 16.281 1 93.81 135 GLU B O 1
ATOM 3500 N N . TYR B 1 136 ? -16.25 20.234 17.141 1 93.88 136 TYR B N 1
ATOM 3501 C CA . TYR B 1 136 ? -14.844 19.859 17.219 1 93.88 136 TYR B CA 1
ATOM 3502 C C . TYR B 1 136 ? -14.445 19.531 18.656 1 93.88 136 TYR B C 1
ATOM 3504 O O . TYR B 1 136 ? -14.805 20.266 19.578 1 93.88 136 TYR B O 1
ATOM 3512 N N . VAL B 1 137 ? -13.805 18.391 18.781 1 93.62 137 VAL B N 1
ATOM 3513 C CA . VAL B 1 137 ? -13.469 17.906 20.109 1 93.62 137 VAL B CA 1
ATOM 3514 C C . VAL B 1 137 ? -11.977 17.609 20.203 1 93.62 137 VAL B C 1
ATOM 3516 O O . VAL B 1 137 ? -11.391 17.031 19.281 1 93.62 137 VAL B O 1
ATOM 3519 N N . PHE B 1 138 ? -11.336 18.047 21.266 1 90.75 138 PHE B N 1
ATOM 3520 C CA . PHE B 1 138 ? -9.953 17.734 21.578 1 90.75 138 PHE B CA 1
ATOM 3521 C C . PHE B 1 138 ? -9.719 17.766 23.094 1 90.75 138 PHE B C 1
ATOM 3523 O O . PHE B 1 138 ? -10.555 18.266 23.844 1 90.75 138 PHE B O 1
ATOM 3530 N N . ASN B 1 139 ? -8.625 17.219 23.578 1 90.5 139 ASN B N 1
ATOM 3531 C CA . ASN B 1 139 ? -8.234 17.234 24.984 1 90.5 139 ASN B CA 1
ATOM 3532 C C . ASN B 1 139 ? -7.113 18.25 25.234 1 90.5 139 ASN B C 1
ATOM 3534 O O . ASN B 1 139 ? -5.957 18 24.875 1 90.5 139 ASN B O 1
ATOM 3538 N N . PRO B 1 140 ? -7.441 19.312 25.906 1 90.31 140 PRO B N 1
ATOM 3539 C CA . PRO B 1 140 ? -6.426 20.344 26.141 1 90.31 140 PRO B CA 1
ATOM 3540 C C . PRO B 1 140 ? -5.227 19.828 26.922 1 90.31 140 PRO B C 1
ATOM 3542 O O . PRO B 1 140 ? -4.09 20.234 26.688 1 90.31 140 PRO B O 1
ATOM 3545 N N . GLU B 1 141 ? -5.445 18.906 27.812 1 87.62 141 GLU B N 1
ATOM 3546 C CA . GLU B 1 141 ? -4.406 18.422 28.719 1 87.62 141 GLU B CA 1
ATOM 3547 C C . GLU B 1 141 ? -3.35 17.609 27.953 1 87.62 141 GLU B C 1
ATOM 3549 O O . GLU B 1 141 ? -2.17 17.641 28.312 1 87.62 141 GLU B O 1
ATOM 3554 N N . THR B 1 142 ? -3.721 17.016 26.906 1 83.38 142 THR B N 1
ATOM 3555 C CA . THR B 1 142 ? -2.789 16.156 26.188 1 83.38 142 THR B CA 1
ATOM 3556 C C . THR B 1 142 ? -2.314 16.828 24.906 1 83.38 142 THR B C 1
ATOM 3558 O O . THR B 1 142 ? -1.527 16.25 24.141 1 83.38 142 THR B O 1
ATOM 3561 N N . THR B 1 143 ? -2.809 18.016 24.688 1 88.62 143 THR B N 1
ATOM 3562 C CA . THR B 1 143 ? -2.434 18.75 23.469 1 88.62 143 THR B CA 1
ATOM 3563 C C . THR B 1 143 ? -1.08 19.422 23.656 1 88.62 143 THR B C 1
ATOM 3565 O O . THR B 1 143 ? -0.874 20.172 24.625 1 88.62 143 THR B O 1
ATOM 3568 N N . ILE B 1 144 ? -0.138 19.203 22.766 1 88.5 144 ILE B N 1
ATOM 3569 C CA . ILE B 1 144 ? 1.171 19.844 22.812 1 88.5 144 ILE B CA 1
ATOM 3570 C C . ILE B 1 144 ? 1.041 21.312 22.391 1 88.5 144 ILE B C 1
ATOM 3572 O O . ILE B 1 144 ? 1.687 22.188 22.984 1 88.5 144 ILE B O 1
ATOM 3576 N N . GLY B 1 145 ? 0.202 21.516 21.344 1 94.31 145 GLY B N 1
ATOM 3577 C CA . GLY B 1 145 ? -0.133 22.891 21 1 94.31 145 GLY B CA 1
ATOM 3578 C C . GLY B 1 145 ? 0.733 23.453 19.891 1 94.31 145 GLY B C 1
ATOM 3579 O O . GLY B 1 145 ? 1.079 22.734 18.938 1 94.31 145 GLY B O 1
ATOM 3580 N N . ILE B 1 146 ? 1.002 24.781 19.969 1 97.06 146 ILE B N 1
ATOM 3581 C CA . ILE B 1 146 ? 1.63 25.516 18.875 1 97.06 146 ILE B CA 1
ATOM 3582 C C . ILE B 1 146 ? 3.125 25.672 19.156 1 97.06 146 ILE B C 1
ATOM 3584 O O . ILE B 1 146 ? 3.521 26.062 20.266 1 97.06 146 ILE B O 1
ATOM 3588 N N . ILE B 1 147 ? 3.932 25.312 18.219 1 96.62 147 ILE B N 1
ATOM 3589 C CA . ILE B 1 147 ? 5.367 25.562 18.234 1 96.62 147 ILE B CA 1
ATOM 359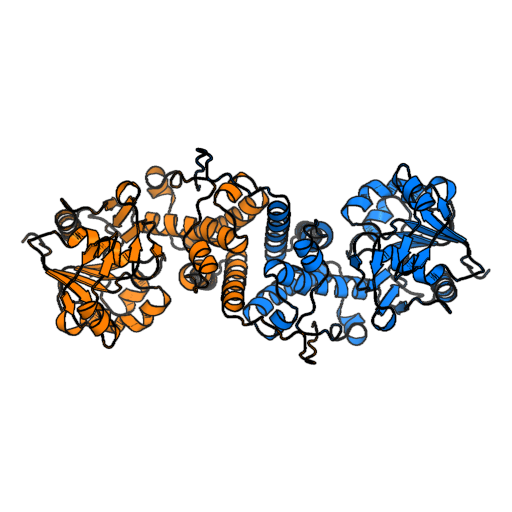0 C C . ILE B 1 147 ? 5.727 26.562 17.125 1 96.62 147 ILE B C 1
ATOM 3592 O O . ILE B 1 147 ? 5.297 26.406 15.977 1 96.62 147 ILE B O 1
ATOM 3596 N N . TYR B 1 148 ? 6.434 27.672 17.5 1 98 148 TYR B N 1
ATOM 3597 C CA . TYR B 1 148 ? 6.758 28.672 16.5 1 98 148 TYR B CA 1
ATOM 3598 C C . TYR B 1 148 ? 8.109 29.312 16.781 1 98 148 TYR B C 1
ATOM 3600 O O . TYR B 1 148 ? 8.672 29.141 17.875 1 98 148 TYR B O 1
ATOM 3608 N N . GLY B 1 149 ? 8.672 29.953 15.82 1 97.56 149 GLY B N 1
ATOM 3609 C CA . GLY B 1 149 ? 9.945 30.641 15.984 1 97.56 149 GLY B CA 1
ATOM 3610 C C . GLY B 1 149 ? 10.477 31.234 14.688 1 97.56 149 GLY B C 1
ATOM 3611 O O . GLY B 1 149 ? 9.891 31.031 13.625 1 97.56 149 GLY B O 1
ATOM 3612 N N . GLU B 1 150 ? 11.539 32.062 14.859 1 97.25 150 GLU B N 1
ATOM 3613 C CA . GLU B 1 150 ? 12.211 32.656 13.719 1 97.25 150 GLU B CA 1
ATOM 3614 C C . GLU B 1 150 ? 13.125 31.656 13.016 1 97.25 150 GLU B C 1
ATOM 3616 O O . GLU B 1 150 ? 13.695 30.766 13.656 1 97.25 150 GLU B O 1
ATOM 3621 N N . GLU B 1 151 ? 13.211 31.766 11.719 1 93.06 151 GLU B N 1
ATOM 3622 C CA . GLU B 1 151 ? 14.055 30.875 10.922 1 93.06 151 GLU B CA 1
ATOM 3623 C C . GLU B 1 151 ? 15.531 31.125 11.203 1 93.06 151 GLU B C 1
ATOM 3625 O O . GLU B 1 151 ? 16.375 30.25 10.984 1 93.06 151 GLU B O 1
ATOM 3630 N N . ALA B 1 152 ? 15.828 32.344 11.641 1 92.88 152 ALA B N 1
ATOM 3631 C CA . ALA B 1 152 ? 17.203 32.75 11.898 1 92.88 152 ALA B CA 1
ATOM 3632 C C . ALA B 1 152 ? 17.266 33.75 13.055 1 92.88 152 ALA B C 1
ATOM 3634 O O . ALA B 1 152 ? 16.25 34.344 13.422 1 92.88 152 ALA B O 1
ATOM 3635 N N . ALA B 1 153 ? 18.422 33.906 13.641 1 93.19 153 ALA B N 1
ATOM 3636 C CA . ALA B 1 153 ? 18.625 34.844 14.727 1 93.19 153 ALA B CA 1
ATOM 3637 C C . ALA B 1 153 ? 18.297 36.281 14.273 1 93.19 153 ALA B C 1
ATOM 3639 O O . ALA B 1 153 ? 18.516 36.625 13.109 1 93.19 153 ALA B O 1
ATOM 3640 N N . PRO B 1 154 ? 17.891 37.062 15.18 1 94.75 154 PRO B N 1
ATOM 3641 C CA . PRO B 1 154 ? 17.625 36.812 16.594 1 94.75 154 PRO B CA 1
ATOM 3642 C C . PRO B 1 154 ? 16.359 36 16.812 1 94.75 154 PRO B C 1
ATOM 3644 O O . PRO B 1 154 ? 15.297 36.344 16.297 1 94.75 154 PRO B O 1
ATOM 3647 N N . PHE B 1 155 ? 16.422 35.062 17.594 1 94.88 155 PHE B N 1
ATOM 3648 C CA . PHE B 1 155 ? 15.32 34.125 17.812 1 94.88 155 PHE B CA 1
ATOM 3649 C C . PHE B 1 155 ? 14.312 34.719 18.797 1 94.88 155 PHE B C 1
ATOM 3651 O O . PHE B 1 155 ? 13.172 34.25 18.875 1 94.88 155 PHE B O 1
ATOM 3658 N N . GLU B 1 156 ? 14.711 35.688 19.531 1 94.56 156 GLU B N 1
ATOM 3659 C CA . GLU B 1 156 ? 13.781 36.438 20.375 1 94.56 156 GLU B CA 1
ATOM 3660 C C . GLU B 1 156 ? 13.438 37.812 19.75 1 94.56 156 GLU B C 1
ATOM 3662 O O . GLU B 1 156 ? 13.812 38.844 20.297 1 94.56 156 GLU B O 1
ATOM 3667 N N . SER B 1 157 ? 12.727 37.781 18.672 1 96.06 157 SER B N 1
ATOM 3668 C CA . SER B 1 157 ? 12.312 38.969 17.969 1 96.06 157 SER B CA 1
ATOM 3669 C C . SER B 1 157 ? 11.094 39.625 18.625 1 96.06 157 SER B C 1
ATOM 3671 O O . SER B 1 157 ? 10.484 39.031 19.516 1 96.06 157 SER B O 1
ATOM 3673 N N . GLU B 1 158 ? 10.781 40.781 18.203 1 95.88 158 GLU B N 1
ATOM 3674 C CA . GLU B 1 158 ? 9.625 41.5 18.75 1 95.88 158 GLU B CA 1
ATOM 3675 C C . GLU B 1 158 ? 8.328 40.719 18.469 1 95.88 158 GLU B C 1
ATOM 3677 O O . GLU B 1 158 ? 7.434 40.688 19.312 1 95.88 158 GLU B O 1
ATOM 3682 N N . ARG B 1 159 ? 8.211 40.188 17.281 1 96.38 159 ARG B N 1
ATOM 3683 C CA . ARG B 1 159 ? 6.965 39.469 16.984 1 96.38 159 ARG B CA 1
ATOM 3684 C C . ARG B 1 159 ? 6.871 38.156 17.766 1 96.38 159 ARG B C 1
ATOM 3686 O O . ARG B 1 159 ? 5.781 37.75 18.156 1 96.38 159 ARG B O 1
ATOM 3693 N N . VAL B 1 160 ? 8.031 37.5 17.984 1 97.81 160 VAL B N 1
ATOM 3694 C CA . VAL B 1 160 ? 8.023 36.281 18.828 1 97.81 160 VAL B CA 1
ATOM 3695 C C . VAL B 1 160 ? 7.52 36.656 20.219 1 97.81 160 VAL B C 1
ATOM 3697 O O . VAL B 1 160 ? 6.672 35.938 20.781 1 97.81 160 VAL B O 1
ATOM 3700 N N . ALA B 1 161 ? 8.023 37.719 20.719 1 97.31 161 ALA B N 1
ATOM 3701 C CA . ALA B 1 161 ? 7.609 38.188 22.047 1 97.31 161 ALA B CA 1
ATOM 3702 C C . ALA B 1 161 ? 6.137 38.562 22.047 1 97.31 161 ALA B C 1
ATOM 3704 O O . ALA B 1 161 ? 5.414 38.281 23.016 1 97.31 161 ALA B O 1
ATOM 3705 N N . ALA B 1 162 ? 5.707 39.25 21.031 1 97.44 162 ALA B N 1
ATOM 3706 C CA . ALA B 1 162 ? 4.32 39.688 20.922 1 97.44 162 ALA B CA 1
ATOM 3707 C C . ALA B 1 162 ? 3.363 38.5 20.922 1 97.44 162 ALA B C 1
ATOM 3709 O O . ALA B 1 162 ? 2.312 38.531 21.562 1 97.44 162 ALA B O 1
ATOM 3710 N N . ILE B 1 163 ? 3.695 37.469 20.203 1 98.06 163 ILE B N 1
ATOM 3711 C CA . ILE B 1 163 ? 2.863 36.25 20.141 1 98.06 163 ILE B CA 1
ATOM 3712 C C . ILE B 1 163 ? 2.867 35.531 21.484 1 98.06 163 ILE B C 1
ATOM 3714 O O . ILE B 1 163 ? 1.829 35.062 21.938 1 98.06 163 ILE B O 1
ATOM 3718 N N . ARG B 1 164 ? 4.035 35.469 22.062 1 97.31 164 ARG B N 1
ATOM 3719 C CA . ARG B 1 164 ? 4.129 34.906 23.406 1 97.31 164 ARG B CA 1
ATOM 3720 C C . ARG B 1 164 ? 3.188 35.594 24.375 1 97.31 164 ARG B C 1
ATOM 3722 O O . ARG B 1 164 ? 2.441 34.938 25.109 1 97.31 164 ARG B O 1
ATOM 3729 N N . ASP B 1 165 ? 3.264 36.906 24.344 1 96.25 165 ASP B N 1
ATOM 3730 C CA . ASP B 1 165 ? 2.408 37.688 25.219 1 96.25 165 ASP B CA 1
ATOM 3731 C C . ASP B 1 165 ? 0.932 37.438 24.922 1 96.25 165 ASP B C 1
ATOM 3733 O O . ASP B 1 165 ? 0.107 37.406 25.844 1 96.25 165 ASP B O 1
ATOM 3737 N N . LEU B 1 166 ? 0.605 37.312 23.703 1 97.06 166 LEU B N 1
ATOM 3738 C CA . LEU B 1 166 ? -0.768 37.062 23.281 1 97.06 166 LEU B CA 1
ATOM 3739 C C . LEU B 1 166 ? -1.252 35.719 23.828 1 97.06 166 LEU B C 1
ATOM 3741 O O . LEU B 1 166 ? -2.383 35.594 24.312 1 97.06 166 LEU B O 1
ATOM 3745 N N . PHE B 1 167 ? -0.408 34.656 23.734 1 97.19 167 PHE B N 1
ATOM 3746 C CA . PHE B 1 167 ? -0.804 33.312 24.109 1 97.19 167 PHE B CA 1
ATOM 3747 C C . PHE B 1 167 ? -0.759 33.125 25.609 1 97.19 167 PHE B C 1
ATOM 3749 O O . PHE B 1 167 ? -1.434 32.25 26.156 1 97.19 167 PHE B O 1
ATOM 3756 N N . ASP B 1 168 ? 0.057 33.906 26.281 1 94.69 168 ASP B N 1
ATOM 3757 C CA . ASP B 1 168 ? 0.221 33.781 27.719 1 94.69 168 ASP B CA 1
ATOM 3758 C C . ASP B 1 168 ? -1.102 34.031 28.453 1 94.69 168 ASP B C 1
ATOM 3760 O O . ASP B 1 168 ? -1.849 34.938 28.109 1 94.69 168 ASP B O 1
ATOM 3764 N N . GLY B 1 169 ? -1.371 33.125 29.391 1 92.81 169 GLY B N 1
ATOM 3765 C CA . GLY B 1 169 ? -2.57 33.281 30.203 1 92.81 169 GLY B CA 1
ATOM 3766 C C . GLY B 1 169 ? -3.816 32.719 29.531 1 92.81 169 GLY B C 1
ATOM 3767 O O . GLY B 1 169 ? -4.93 32.906 30.031 1 92.81 169 GLY B O 1
ATOM 3768 N N . THR B 1 170 ? -3.703 32.188 28.406 1 94.69 170 THR B N 1
ATOM 3769 C CA . THR B 1 170 ? -4.816 31.531 27.734 1 94.69 170 THR B CA 1
ATOM 3770 C C . THR B 1 170 ? -4.738 30.016 27.922 1 94.69 170 THR B C 1
ATOM 3772 O O . THR B 1 170 ? -3.859 29.516 28.625 1 94.69 170 THR B O 1
ATOM 3775 N N . GLY B 1 171 ? -5.602 29.312 27.359 1 92.5 171 GLY B N 1
ATOM 3776 C CA . GLY B 1 171 ? -5.602 27.859 27.422 1 92.5 171 GLY B CA 1
ATOM 3777 C C . GLY B 1 171 ? -4.691 27.203 26.391 1 92.5 171 GLY B C 1
ATOM 3778 O O . GLY B 1 171 ? -4.473 26 26.438 1 92.5 171 GLY B O 1
ATOM 3779 N N . LEU B 1 172 ? -4.102 27.969 25.562 1 95.81 172 LEU B N 1
ATOM 3780 C CA . LEU B 1 172 ? -3.26 27.422 24.516 1 95.81 172 LEU B CA 1
ATOM 3781 C C . LEU B 1 172 ? -1.917 26.953 25.062 1 95.81 172 LEU B C 1
ATOM 3783 O O . LEU B 1 172 ? -1.291 27.672 25.859 1 95.81 172 LEU B O 1
ATOM 3787 N N . ASN B 1 173 ? -1.573 25.734 24.688 1 95.25 173 ASN B N 1
ATOM 3788 C CA . ASN B 1 173 ? -0.193 25.312 24.891 1 95.25 173 ASN B CA 1
ATOM 3789 C C . ASN B 1 173 ? 0.702 25.766 23.734 1 95.25 173 ASN B C 1
ATOM 3791 O O . ASN B 1 173 ? 0.295 25.734 22.578 1 95.25 173 ASN B O 1
ATOM 3795 N N . TYR B 1 174 ? 1.872 26.312 24.125 1 95.88 174 TYR B N 1
ATOM 3796 C CA . TYR B 1 174 ? 2.773 26.781 23.078 1 95.88 174 TYR B CA 1
ATOM 3797 C C . TYR B 1 174 ? 4.223 26.75 23.547 1 95.88 174 TYR B C 1
ATOM 3799 O O . TYR B 1 174 ? 4.488 26.656 24.75 1 95.88 174 TYR B O 1
ATOM 3807 N N . ARG B 1 175 ? 5.148 26.781 22.672 1 95.31 175 ARG B N 1
ATOM 3808 C CA . ARG B 1 175 ? 6.566 26.938 22.969 1 95.31 175 ARG B CA 1
ATOM 3809 C C . ARG B 1 175 ? 7.305 27.594 21.812 1 95.31 175 ARG B C 1
ATOM 3811 O O . ARG B 1 175 ? 6.945 27.391 20.641 1 95.31 175 ARG B O 1
ATOM 3818 N N . VAL B 1 176 ? 8.312 28.359 22.141 1 96.62 176 VAL B N 1
ATOM 3819 C CA . VAL B 1 176 ? 9.18 29 21.156 1 96.62 176 VAL B CA 1
ATOM 3820 C C . VAL B 1 176 ? 10.422 28.156 20.922 1 96.62 176 VAL B C 1
ATOM 3822 O O . VAL B 1 176 ? 10.914 27.484 21.844 1 96.62 176 VAL B O 1
ATOM 3825 N N . THR B 1 177 ? 10.844 28.094 19.672 1 95.81 177 THR B N 1
ATOM 3826 C CA . THR B 1 177 ? 12.008 27.281 19.344 1 95.81 177 THR B CA 1
ATOM 3827 C C . THR B 1 177 ? 12.977 28.078 18.469 1 95.81 177 THR B C 1
ATOM 3829 O O . THR B 1 177 ? 12.594 29.062 17.844 1 95.81 177 THR B O 1
ATOM 3832 N N . ASP B 1 178 ? 14.258 27.719 18.5 1 95.19 178 ASP B N 1
ATOM 3833 C CA . ASP B 1 178 ? 15.273 28.312 17.641 1 95.19 178 ASP B CA 1
ATOM 3834 C C . ASP B 1 178 ? 15.578 27.406 16.453 1 95.19 178 ASP B C 1
ATOM 3836 O O . ASP B 1 178 ? 16.516 27.656 15.695 1 95.19 178 ASP B O 1
ATOM 3840 N N . CYS B 1 179 ? 14.789 26.328 16.25 1 95 179 CYS B N 1
ATOM 3841 C CA . CYS B 1 179 ? 14.969 25.406 15.133 1 95 179 CYS B CA 1
ATOM 3842 C C . CYS B 1 179 ? 13.625 25.031 14.516 1 95 179 CYS B C 1
ATOM 3844 O O . CYS B 1 179 ? 13.344 23.844 14.32 1 95 179 CYS B O 1
ATOM 3846 N N . ILE B 1 180 ? 12.836 25.984 14.195 1 95.88 180 ILE B N 1
ATOM 3847 C CA . ILE B 1 180 ? 11.438 25.812 13.828 1 95.88 180 ILE B CA 1
ATOM 3848 C C . ILE B 1 180 ? 11.344 25.016 12.531 1 95.88 180 ILE B C 1
ATOM 3850 O O . ILE B 1 180 ? 10.453 24.172 12.383 1 95.88 180 ILE B O 1
ATOM 3854 N N . LYS B 1 181 ? 12.211 25.203 11.57 1 95.56 181 LYS B N 1
ATOM 3855 C CA . LYS B 1 181 ? 12.156 24.469 10.312 1 95.56 181 LYS B CA 1
ATOM 3856 C C . LYS B 1 181 ? 12.383 22.969 10.539 1 95.56 181 LYS B C 1
ATOM 3858 O O . LYS B 1 181 ? 11.688 22.125 9.961 1 95.56 181 LYS B O 1
ATOM 3863 N N . GLU B 1 182 ? 13.352 22.703 11.406 1 95.38 182 GLU B N 1
ATOM 3864 C CA . GLU B 1 182 ? 13.656 21.312 11.75 1 95.38 182 GLU B CA 1
ATOM 3865 C C . GLU B 1 182 ? 12.484 20.656 12.469 1 95.38 182 GLU B C 1
ATOM 3867 O O . GLU B 1 182 ? 12.172 19.484 12.227 1 95.38 182 GLU B O 1
ATOM 3872 N N . GLU B 1 183 ? 11.828 21.422 13.312 1 94.31 183 GLU B N 1
ATOM 3873 C CA . GLU B 1 183 ? 10.656 20.906 14.016 1 94.31 183 GLU B CA 1
ATOM 3874 C C . GLU B 1 183 ? 9.531 20.578 13.039 1 94.31 183 GLU B C 1
ATOM 3876 O O . GLU B 1 183 ? 8.867 19.547 13.156 1 94.31 183 GLU B O 1
ATOM 3881 N N . ILE B 1 184 ? 9.336 21.453 12.117 1 95.81 184 ILE B N 1
ATOM 3882 C CA . ILE B 1 184 ? 8.305 21.266 11.102 1 95.81 184 ILE B CA 1
ATOM 3883 C C . ILE B 1 184 ? 8.594 20 10.305 1 95.81 184 ILE B C 1
ATOM 3885 O O . ILE B 1 184 ? 7.707 19.156 10.125 1 95.81 184 ILE B O 1
ATOM 3889 N N . TRP B 1 185 ? 9.797 19.797 9.914 1 96.38 185 TRP B N 1
ATOM 3890 C CA . TRP B 1 185 ? 10.172 18.641 9.094 1 96.38 185 TRP B CA 1
ATOM 3891 C C . TRP B 1 185 ? 10.148 17.359 9.922 1 96.38 185 TRP B C 1
ATOM 3893 O O . TRP B 1 185 ? 9.828 16.281 9.406 1 96.38 185 TRP B O 1
ATOM 3903 N N . SER B 1 186 ? 10.492 17.5 11.18 1 93.94 186 SER B N 1
ATOM 3904 C CA . SER B 1 186 ? 10.398 16.328 12.062 1 93.94 186 SER B CA 1
ATOM 3905 C C . SER B 1 186 ? 8.953 15.844 12.172 1 93.94 186 SER B C 1
ATOM 3907 O O . SER B 1 186 ? 8.695 14.641 12.109 1 93.94 186 SER B O 1
ATOM 3909 N N . LYS B 1 187 ? 8.047 16.75 12.344 1 92.62 187 LYS B N 1
ATOM 3910 C CA . LYS B 1 187 ? 6.633 16.391 12.359 1 92.62 187 LYS B CA 1
ATOM 3911 C C . LYS B 1 187 ? 6.191 15.805 11.016 1 92.62 187 LYS B C 1
ATOM 3913 O O . LYS B 1 187 ? 5.441 14.828 10.969 1 92.62 187 LYS B O 1
ATOM 3918 N N . TYR B 1 188 ? 6.66 16.469 9.977 1 94.88 188 TYR B N 1
ATOM 3919 C CA . TYR B 1 188 ? 6.355 16.031 8.617 1 94.88 188 TYR B CA 1
ATOM 3920 C C . TYR B 1 188 ? 6.793 14.586 8.398 1 94.88 188 TYR B C 1
ATOM 3922 O O . TYR B 1 188 ? 6.027 13.773 7.871 1 94.88 188 TYR B O 1
ATOM 3930 N N . ARG B 1 189 ? 7.98 14.281 8.82 1 95.06 189 ARG B N 1
ATOM 3931 C CA . ARG B 1 189 ? 8.523 12.938 8.727 1 95.06 189 ARG B CA 1
ATOM 3932 C C . ARG B 1 189 ? 7.656 11.938 9.484 1 95.06 189 ARG B C 1
ATOM 3934 O O . ARG B 1 189 ? 7.348 10.859 8.977 1 95.06 189 ARG B O 1
ATOM 3941 N N . LEU B 1 190 ? 7.254 12.289 10.656 1 91.31 190 LEU B N 1
ATOM 3942 C CA . LEU B 1 190 ? 6.434 11.406 11.477 1 91.31 190 LEU B CA 1
ATOM 3943 C C . LEU B 1 190 ? 5.09 11.141 10.812 1 91.31 190 LEU B C 1
ATOM 3945 O O . LEU B 1 190 ? 4.594 10.008 10.836 1 91.31 190 LEU B O 1
ATOM 3949 N N . ASN B 1 191 ? 4.543 12.18 10.258 1 93.31 191 ASN B N 1
ATOM 3950 C CA . ASN B 1 191 ? 3.258 12.023 9.594 1 93.31 191 ASN B CA 1
ATOM 3951 C C . ASN B 1 191 ? 3.361 11.078 8.398 1 93.31 191 ASN B C 1
ATOM 3953 O O . ASN B 1 191 ? 2.523 10.188 8.227 1 93.31 191 ASN B O 1
ATOM 3957 N N . ILE B 1 192 ? 4.363 11.258 7.652 1 96.62 192 ILE B N 1
ATOM 3958 C CA . ILE B 1 192 ? 4.531 10.445 6.449 1 96.62 192 ILE B CA 1
ATOM 3959 C C . ILE B 1 192 ? 4.84 9 6.844 1 96.62 192 ILE B C 1
ATOM 3961 O O . ILE B 1 192 ? 4.246 8.062 6.301 1 96.62 192 ILE B O 1
ATOM 3965 N N . CYS B 1 193 ? 5.68 8.781 7.836 1 95.75 193 CYS B N 1
ATOM 3966 C CA . CYS B 1 193 ? 6.203 7.461 8.18 1 95.75 193 CYS B CA 1
ATOM 3967 C C . CYS B 1 193 ? 5.195 6.668 9 1 95.75 193 CYS B C 1
ATOM 3969 O O . CYS B 1 193 ? 5.18 5.438 8.953 1 95.75 193 CYS B O 1
ATOM 3971 N N . ASN B 1 194 ? 4.348 7.398 9.734 1 93.31 194 ASN B N 1
ATOM 3972 C CA . ASN B 1 194 ? 3.5 6.676 10.68 1 93.31 194 ASN B CA 1
ATOM 3973 C C . ASN B 1 194 ? 2.021 6.863 10.359 1 93.31 194 ASN B C 1
ATOM 3975 O O . ASN B 1 194 ? 1.236 5.918 10.453 1 93.31 194 ASN B O 1
ATOM 3979 N N . ASN B 1 195 ? 1.603 8.047 9.984 1 93.75 195 ASN B N 1
ATOM 3980 C CA . ASN B 1 195 ? 0.197 8.297 9.688 1 93.75 195 ASN B CA 1
ATOM 3981 C C . ASN B 1 195 ? -0.254 7.559 8.438 1 93.75 195 ASN B C 1
ATOM 3983 O O . ASN B 1 195 ? -1.328 6.953 8.422 1 93.75 195 ASN B O 1
ATOM 3987 N N . LEU B 1 196 ? 0.582 7.621 7.43 1 97.06 196 LEU B N 1
ATOM 3988 C CA . LEU B 1 196 ? 0.143 7.168 6.117 1 97.06 196 LEU B CA 1
ATOM 3989 C C . LEU B 1 196 ? 0.087 5.645 6.059 1 97.06 196 LEU B C 1
ATOM 3991 O O . LEU B 1 196 ? -0.922 5.07 5.641 1 97.06 196 LEU B O 1
ATOM 3995 N N . PRO B 1 197 ? 1.132 4.91 6.551 1 97.56 197 PRO B N 1
ATOM 3996 C CA . PRO B 1 197 ? 1.049 3.451 6.461 1 97.56 197 PRO B CA 1
ATOM 3997 C C . PRO B 1 197 ? -0.089 2.871 7.297 1 97.56 197 PRO B C 1
ATOM 3999 O O . PRO B 1 197 ? -0.752 1.922 6.871 1 97.56 197 PRO B O 1
ATOM 4002 N N . GLN B 1 198 ? -0.322 3.379 8.508 1 96.19 198 GLN B N 1
ATOM 4003 C CA . GLN B 1 198 ? -1.41 2.855 9.32 1 96.19 198 GLN B CA 1
ATOM 4004 C C . GLN B 1 198 ? -2.76 3.059 8.641 1 96.19 198 GLN B C 1
ATOM 4006 O O . GLN B 1 198 ? -3.66 2.229 8.773 1 96.19 198 GLN B O 1
ATOM 4011 N N . ALA B 1 199 ? -2.854 4.195 7.898 1 96.75 199 ALA B N 1
ATOM 4012 C CA . ALA B 1 199 ? -4.094 4.48 7.184 1 96.75 199 ALA B CA 1
ATOM 4013 C C . ALA B 1 199 ? -4.34 3.455 6.078 1 96.75 199 ALA B C 1
ATOM 4015 O O . ALA B 1 199 ? -5.488 3.092 5.805 1 96.75 199 ALA B O 1
ATOM 4016 N N . ILE B 1 200 ? -3.33 2.98 5.461 1 97.88 200 ILE B N 1
ATOM 4017 C CA . ILE B 1 200 ? -3.436 2.006 4.383 1 97.88 200 ILE B CA 1
ATOM 4018 C C . ILE B 1 200 ? -3.9 0.663 4.941 1 97.88 200 ILE B C 1
ATOM 4020 O O . ILE B 1 200 ? -4.789 0.021 4.379 1 97.88 200 ILE B O 1
ATOM 4024 N N . ILE B 1 201 ? -3.346 0.283 6.09 1 97.44 201 ILE B N 1
ATOM 4025 C CA . ILE B 1 201 ? -3.594 -1.036 6.664 1 97.44 201 ILE B CA 1
ATOM 4026 C C . ILE B 1 201 ? -4.867 -1.002 7.508 1 97.44 201 ILE B C 1
ATOM 4028 O O . ILE B 1 201 ? -5.555 -2.016 7.641 1 97.44 201 ILE B O 1
ATOM 4032 N N . GLY B 1 202 ? -5.203 0.168 8.016 1 96.31 202 GLY B N 1
ATOM 4033 C CA . GLY B 1 202 ? -6.32 0.272 8.938 1 96.31 202 GLY B CA 1
ATOM 4034 C C . GLY B 1 202 ? -6.039 -0.353 10.289 1 96.31 202 GLY B C 1
ATOM 4035 O O . GLY B 1 202 ? -6.824 -1.166 10.781 1 96.31 202 GLY B O 1
ATOM 4036 N N . ALA B 1 203 ? -4.977 -0.005 10.875 1 95.19 203 ALA B N 1
ATOM 4037 C CA . ALA B 1 203 ? -4.57 -0.569 12.156 1 95.19 203 ALA B CA 1
ATOM 4038 C C . ALA B 1 203 ? -4.164 0.53 13.133 1 95.19 203 ALA B C 1
ATOM 4040 O O . ALA B 1 203 ? -3.893 1.663 12.727 1 95.19 203 ALA B O 1
ATOM 4041 N N . GLY B 1 204 ? -4.18 0.223 14.445 1 92.88 204 GLY B N 1
ATOM 4042 C CA . GLY B 1 204 ? -3.664 1.147 15.445 1 92.88 204 GLY B CA 1
ATOM 4043 C C . GLY B 1 204 ? -2.156 1.299 15.391 1 92.88 204 GLY B C 1
ATOM 4044 O O . GLY B 1 204 ? -1.476 0.549 14.688 1 92.88 204 GLY B O 1
ATOM 4045 N N . VAL B 1 205 ? -1.623 2.221 16.188 1 91.5 205 VAL B N 1
ATOM 4046 C CA . VAL B 1 205 ? -0.212 2.592 16.156 1 91.5 205 VAL B CA 1
ATOM 4047 C C . VAL B 1 205 ? 0.643 1.419 16.625 1 91.5 205 VAL B C 1
ATOM 4049 O O . VAL B 1 205 ? 1.824 1.325 16.281 1 91.5 205 VAL B O 1
ATOM 4052 N N . GLY B 1 206 ? 0.095 0.521 17.375 1 93.25 206 GLY B N 1
ATOM 4053 C CA . GLY B 1 206 ? 0.822 -0.646 17.844 1 93.25 206 GLY B CA 1
ATOM 4054 C C . GLY B 1 206 ? 1.41 -1.478 16.719 1 93.25 206 GLY B C 1
ATOM 4055 O O . GLY B 1 206 ? 2.338 -2.26 16.938 1 93.25 206 GLY B O 1
ATOM 4056 N N . CYS B 1 207 ? 0.939 -1.291 15.508 1 95.38 207 CYS B N 1
ATOM 4057 C CA . CYS B 1 207 ? 1.357 -2.094 14.367 1 95.38 207 CYS B CA 1
ATOM 4058 C C . CYS B 1 207 ? 2.836 -1.88 14.062 1 95.38 207 CYS B C 1
ATOM 4060 O O . CYS B 1 207 ? 3.502 -2.775 13.539 1 95.38 207 CYS B O 1
ATOM 4062 N N . TYR B 1 208 ? 3.381 -0.712 14.406 1 94.12 208 TYR B N 1
ATOM 4063 C CA . TYR B 1 208 ? 4.773 -0.414 14.094 1 94.12 208 TYR B CA 1
ATOM 4064 C C . TYR B 1 208 ? 5.715 -1.164 15.023 1 94.12 208 TYR B C 1
ATOM 4066 O O . TYR B 1 208 ? 6.891 -1.364 14.703 1 94.12 208 TYR B O 1
ATOM 4074 N N . THR B 1 209 ? 5.215 -1.516 16.125 1 92.31 209 THR B N 1
ATOM 4075 C CA . THR B 1 209 ? 5.996 -2.297 17.078 1 92.31 209 THR B CA 1
ATOM 4076 C C . THR B 1 209 ? 5.82 -3.791 16.828 1 92.31 209 THR B C 1
ATOM 4078 O O . THR B 1 209 ? 6.773 -4.562 16.922 1 92.31 209 THR B O 1
ATOM 4081 N N . ASP B 1 210 ? 4.688 -4.152 16.453 1 95.44 210 ASP B N 1
ATOM 4082 C CA . ASP B 1 210 ? 4.328 -5.566 16.469 1 95.44 210 ASP B CA 1
ATOM 4083 C C . ASP B 1 210 ? 4.539 -6.199 15.094 1 95.44 210 ASP B C 1
ATOM 4085 O O . ASP B 1 210 ? 4.469 -7.422 14.945 1 95.44 210 ASP B O 1
ATOM 4089 N N . SER B 1 211 ? 4.844 -5.43 14.117 1 97.5 211 SER B N 1
ATOM 4090 C CA . SER B 1 211 ? 5.02 -5.949 12.766 1 97.5 211 SER B CA 1
ATOM 4091 C C . SER B 1 211 ? 6.312 -5.441 12.141 1 97.5 211 SER B C 1
ATOM 4093 O O . SER B 1 211 ? 6.484 -4.234 11.945 1 97.5 211 SER B O 1
ATOM 4095 N N . GLU B 1 212 ? 7.191 -6.383 11.797 1 98.12 212 GLU B N 1
ATOM 4096 C CA . GLU B 1 212 ? 8.414 -6.008 11.094 1 98.12 212 GLU B CA 1
ATOM 4097 C C . GLU B 1 212 ? 8.094 -5.445 9.703 1 98.12 212 GLU B C 1
ATOM 4099 O O . GLU B 1 212 ? 8.867 -4.645 9.172 1 98.12 212 GLU B O 1
ATOM 4104 N N . HIS B 1 213 ? 6.969 -5.836 9.148 1 98.5 213 HIS B N 1
ATOM 4105 C CA . HIS B 1 213 ? 6.566 -5.371 7.824 1 98.5 213 HIS B CA 1
ATOM 4106 C C . HIS B 1 213 ? 6.125 -3.912 7.867 1 98.5 213 HIS B C 1
ATOM 4108 O O . HIS B 1 213 ? 6.512 -3.117 7.004 1 98.5 213 HIS B O 1
ATOM 4114 N N . MET B 1 214 ? 5.316 -3.541 8.875 1 98 214 MET B N 1
ATOM 4115 C CA . MET B 1 214 ? 4.93 -2.145 9.047 1 98 214 MET B CA 1
ATOM 4116 C C . MET B 1 214 ? 6.145 -1.27 9.328 1 98 214 MET B C 1
ATOM 4118 O O . MET B 1 214 ? 6.238 -0.145 8.836 1 98 214 MET B O 1
ATOM 4122 N N . LYS B 1 215 ? 7.027 -1.8 10.078 1 97.31 215 LYS B N 1
ATOM 4123 C CA . LYS B 1 215 ? 8.266 -1.076 10.359 1 97.31 215 LYS B CA 1
ATOM 4124 C C . LYS B 1 215 ? 9.07 -0.849 9.094 1 97.31 215 LYS B C 1
ATOM 4126 O O . LYS B 1 215 ? 9.656 0.223 8.898 1 97.31 215 LYS B O 1
ATOM 4131 N N . ALA B 1 216 ? 9.133 -1.845 8.273 1 98.19 216 ALA B N 1
ATOM 4132 C CA . ALA B 1 216 ? 9.883 -1.735 7.023 1 98.19 216 ALA B CA 1
ATOM 4133 C C . ALA B 1 216 ? 9.312 -0.632 6.137 1 98.19 216 ALA B C 1
ATOM 4135 O O . ALA B 1 216 ? 10.062 0.132 5.523 1 98.19 216 ALA B O 1
ATOM 4136 N N . ILE B 1 217 ? 7.984 -0.551 6.027 1 98.19 217 ILE B N 1
ATOM 4137 C CA . ILE B 1 217 ? 7.34 0.481 5.219 1 98.19 217 ILE B CA 1
ATOM 4138 C C . ILE B 1 217 ? 7.633 1.857 5.812 1 98.19 217 ILE B C 1
ATOM 4140 O O . ILE B 1 217 ? 8.008 2.783 5.09 1 98.19 217 ILE B O 1
ATOM 4144 N N . SER B 1 218 ? 7.473 1.949 7.129 1 97.5 218 SER B N 1
ATOM 4145 C CA . SER B 1 218 ? 7.738 3.199 7.828 1 97.5 218 SER B CA 1
ATOM 4146 C C . SER B 1 218 ? 9.18 3.66 7.609 1 97.5 218 SER B C 1
ATOM 4148 O O . SER B 1 218 ? 9.422 4.832 7.32 1 97.5 218 SER B O 1
ATOM 4150 N N . GLU B 1 219 ? 10.109 2.74 7.703 1 97.69 219 GLU B N 1
ATOM 4151 C CA . GLU B 1 219 ? 11.523 3.051 7.539 1 97.69 219 GLU B CA 1
ATOM 4152 C C . GLU B 1 219 ? 11.836 3.461 6.102 1 97.69 219 GLU B C 1
ATOM 4154 O O . GLU B 1 219 ? 12.656 4.348 5.867 1 97.69 219 GLU B O 1
ATOM 4159 N N . GLY B 1 220 ? 11.234 2.775 5.145 1 98.12 220 GLY B N 1
ATOM 4160 C CA . GLY B 1 220 ? 11.406 3.176 3.758 1 98.12 220 GLY B CA 1
ATOM 4161 C C . GLY B 1 220 ? 10.938 4.594 3.484 1 98.12 220 GLY B C 1
ATOM 4162 O O . GLY B 1 220 ? 11.617 5.355 2.791 1 98.12 220 GLY B O 1
ATOM 4163 N N . LEU B 1 221 ? 9.781 4.938 4.02 1 98.5 221 LEU B N 1
ATOM 4164 C CA . LEU B 1 221 ? 9.266 6.297 3.893 1 98.5 221 LEU B CA 1
ATOM 4165 C C . LEU B 1 221 ? 10.195 7.297 4.574 1 98.5 221 LEU B C 1
ATOM 4167 O O . LEU B 1 221 ? 10.484 8.359 4.023 1 98.5 221 LEU B O 1
ATOM 4171 N N . ARG B 1 222 ? 10.68 6.957 5.738 1 97.25 222 ARG B N 1
ATOM 4172 C CA . ARG B 1 222 ? 11.57 7.812 6.52 1 97.25 222 ARG B CA 1
ATOM 4173 C C . ARG B 1 222 ? 12.828 8.156 5.73 1 97.25 222 ARG B C 1
ATOM 4175 O O . ARG B 1 222 ? 13.234 9.32 5.68 1 97.25 222 ARG B O 1
ATOM 4182 N N . LYS B 1 223 ? 13.398 7.172 5.117 1 98 223 LYS B N 1
ATOM 4183 C CA . LYS B 1 223 ? 14.633 7.367 4.359 1 98 223 LYS B CA 1
ATOM 4184 C C . LYS B 1 223 ? 14.438 8.383 3.24 1 98 223 LYS B C 1
ATOM 4186 O O . LYS B 1 223 ? 15.305 9.227 2.994 1 98 223 LYS B O 1
ATOM 4191 N N . GLU B 1 224 ? 13.32 8.273 2.584 1 98.56 224 GLU B N 1
ATOM 4192 C CA . GLU B 1 224 ? 13.039 9.203 1.493 1 98.56 224 GLU B CA 1
ATOM 4193 C C . GLU B 1 224 ? 12.867 10.633 2.012 1 98.56 224 GLU B C 1
ATOM 4195 O O . GLU B 1 224 ? 13.391 11.578 1.427 1 98.56 224 GLU B O 1
ATOM 4200 N N . VAL B 1 225 ? 12.117 10.797 3.133 1 98.12 225 VAL B N 1
ATOM 4201 C CA . VAL B 1 225 ? 11.891 12.117 3.711 1 98.12 225 VAL B CA 1
ATOM 4202 C C . VAL B 1 225 ? 13.227 12.711 4.168 1 98.12 225 VAL B C 1
ATOM 4204 O O . VAL B 1 225 ? 13.508 13.883 3.914 1 98.12 225 VAL B O 1
ATOM 4207 N N . GLU B 1 226 ? 14.031 11.922 4.777 1 97.69 226 GLU B N 1
ATOM 4208 C CA . GLU B 1 226 ? 15.32 12.383 5.293 1 97.69 226 GLU B CA 1
ATOM 4209 C C . GLU B 1 226 ? 16.266 12.773 4.16 1 97.69 226 GLU B C 1
ATOM 4211 O O . GLU B 1 226 ? 17.016 13.734 4.277 1 97.69 226 GLU B O 1
ATOM 4216 N N . ALA B 1 227 ? 16.234 11.992 3.055 1 98.19 227 ALA B N 1
ATOM 4217 C CA . ALA B 1 227 ? 17.062 12.32 1.9 1 98.19 227 ALA B CA 1
ATOM 4218 C C . ALA B 1 227 ? 16.703 13.688 1.33 1 98.19 227 ALA B C 1
ATOM 4220 O O . ALA B 1 227 ? 17.578 14.5 1.027 1 98.19 227 ALA B O 1
ATOM 4221 N N . VAL B 1 228 ? 15.422 13.938 1.211 1 98.31 228 VAL B N 1
ATOM 4222 C CA . VAL B 1 228 ? 14.961 15.211 0.675 1 98.31 228 VAL B CA 1
ATOM 4223 C C . VAL B 1 228 ? 15.281 16.328 1.661 1 98.31 228 VAL B C 1
ATOM 4225 O O . VAL B 1 228 ? 15.734 17.406 1.263 1 98.31 228 VAL B O 1
ATOM 4228 N N . ALA B 1 229 ? 15.039 16.094 2.994 1 97.75 229 ALA B N 1
ATOM 4229 C CA . ALA B 1 229 ? 15.336 17.078 4.027 1 97.75 229 ALA B CA 1
ATOM 4230 C C . ALA B 1 229 ? 16.812 17.469 4.004 1 97.75 229 ALA B C 1
ATOM 4232 O O . ALA B 1 229 ? 17.141 18.656 4.043 1 97.75 229 ALA B O 1
ATOM 4233 N N . LEU B 1 230 ? 17.656 16.484 3.877 1 97.12 230 LEU B N 1
ATOM 4234 C CA . LEU B 1 230 ? 19.094 16.719 3.836 1 97.12 230 LEU B CA 1
ATOM 4235 C C . LEU B 1 230 ? 19.469 17.562 2.627 1 97.12 230 LEU B C 1
ATOM 4237 O O . LEU B 1 230 ? 20.281 18.484 2.742 1 97.12 230 LEU B O 1
ATOM 4241 N N . ALA B 1 231 ? 18.938 17.266 1.462 1 97.94 231 ALA B N 1
ATOM 4242 C CA . ALA B 1 231 ? 19.203 18 0.233 1 97.94 231 ALA B CA 1
ATOM 4243 C C . ALA B 1 231 ? 18.75 19.453 0.351 1 97.94 231 ALA B C 1
ATOM 4245 O O . ALA B 1 231 ? 19.312 20.344 -0.287 1 97.94 231 ALA B O 1
ATOM 4246 N N . LYS B 1 232 ? 17.766 19.734 1.255 1 96.56 232 LYS B N 1
ATOM 4247 C CA . LYS B 1 232 ? 17.234 21.078 1.459 1 96.56 232 LYS B CA 1
ATOM 4248 C C . LYS B 1 232 ? 17.969 21.781 2.604 1 96.56 232 LYS B C 1
ATOM 4250 O O . LYS B 1 232 ? 17.594 22.891 2.979 1 96.56 232 LYS B O 1
ATOM 4255 N N . GLY B 1 233 ? 18.953 21.078 3.15 1 96.38 233 GLY B N 1
ATOM 4256 C CA . GLY B 1 233 ? 19.766 21.672 4.207 1 96.38 233 GLY B CA 1
ATOM 4257 C C . GLY B 1 233 ? 19.078 21.641 5.566 1 96.38 233 GLY B C 1
ATOM 4258 O O . GLY B 1 233 ? 19.422 22.422 6.453 1 96.38 233 GLY B O 1
ATOM 4259 N N . ILE B 1 234 ? 18.094 20.812 5.723 1 96 234 ILE B N 1
ATOM 4260 C CA . ILE B 1 234 ? 17.375 20.688 6.984 1 96 234 ILE B CA 1
ATOM 4261 C C . ILE B 1 234 ? 18.016 19.594 7.836 1 96 234 ILE B C 1
ATOM 4263 O O . ILE B 1 234 ? 18 18.406 7.457 1 96 234 ILE B O 1
ATOM 4267 N N . ASP B 1 235 ? 18.562 19.969 8.977 1 92.75 235 ASP B N 1
ATOM 4268 C CA . ASP B 1 235 ? 19.172 19.031 9.914 1 92.75 235 ASP B CA 1
ATOM 4269 C C . ASP B 1 235 ? 18.219 18.734 11.078 1 92.75 235 ASP B C 1
ATOM 4271 O O . ASP B 1 235 ? 18.297 19.391 12.125 1 92.75 235 ASP B O 1
ATOM 4275 N N . MET B 1 236 ? 17.484 17.75 10.969 1 91.31 236 MET B N 1
ATOM 4276 C CA . MET B 1 236 ? 16.453 17.422 11.938 1 91.31 236 MET B CA 1
ATOM 4277 C C . MET B 1 236 ? 17.062 16.969 13.258 1 91.31 236 MET B C 1
ATOM 4279 O O . MET B 1 236 ? 16.375 16.922 14.281 1 91.31 236 MET B O 1
ATOM 4283 N N . SER B 1 237 ? 18.328 16.641 13.281 1 88.75 237 SER B N 1
ATOM 4284 C CA . SER B 1 237 ? 19 16.25 14.523 1 88.75 237 SER B CA 1
ATOM 4285 C C . SER B 1 237 ? 19.078 17.422 15.5 1 88.75 237 SER B C 1
ATOM 4287 O O . SER B 1 237 ? 19.266 17.219 16.703 1 88.75 237 SER B O 1
ATOM 4289 N N . ARG B 1 238 ? 18.953 18.609 15.008 1 87.81 238 ARG B N 1
ATOM 4290 C CA . ARG B 1 238 ? 19.016 19.812 15.828 1 87.81 238 ARG B CA 1
ATOM 4291 C C . ARG B 1 238 ? 17.859 19.859 16.828 1 87.81 238 ARG B C 1
ATOM 4293 O O . ARG B 1 238 ? 17.953 20.5 17.875 1 87.81 238 ARG B O 1
ATOM 4300 N N . CYS B 1 239 ? 16.734 19.312 16.453 1 82.19 239 CYS B N 1
ATOM 4301 C CA . CYS B 1 239 ? 15.586 19.359 17.328 1 82.19 239 CYS B CA 1
ATOM 4302 C C . CYS B 1 239 ? 15.312 18 17.953 1 82.19 239 CYS B C 1
ATOM 4304 O O . CYS B 1 239 ? 14.25 17.781 18.547 1 82.19 239 CYS B O 1
ATOM 4306 N N . ALA B 1 240 ? 16.203 17.047 17.719 1 65.19 240 ALA B N 1
ATOM 4307 C CA . ALA B 1 240 ? 16.031 15.672 18.188 1 65.19 240 ALA B CA 1
ATOM 4308 C C . ALA B 1 240 ? 15.734 15.641 19.688 1 65.19 240 ALA B C 1
ATOM 4310 O O . ALA B 1 240 ? 14.984 14.781 20.156 1 65.19 240 ALA B O 1
ATOM 4311 N N . GLY B 1 241 ? 16.375 16.406 20.453 1 58.81 241 GLY B N 1
ATOM 4312 C CA . GLY B 1 241 ? 16.172 16.406 21.891 1 58.81 241 GLY B CA 1
ATOM 4313 C C . GLY B 1 241 ? 14.82 16.922 22.312 1 58.81 241 GLY B C 1
ATOM 4314 O O . GLY B 1 241 ? 14.375 16.688 23.438 1 58.81 241 GLY B O 1
ATOM 4315 N N . THR B 1 242 ? 14.305 17.797 21.609 1 54 242 THR B N 1
ATOM 4316 C CA . THR B 1 242 ? 13.031 18.406 21.969 1 54 242 THR B CA 1
ATOM 4317 C C . THR B 1 242 ? 11.867 17.547 21.484 1 54 242 THR B C 1
ATOM 4319 O O . THR B 1 242 ? 10.781 17.578 22.078 1 54 242 THR B O 1
ATOM 4322 N N . SER B 1 243 ? 11.961 17.125 20.312 1 53.03 243 SER B N 1
ATOM 4323 C CA . SER B 1 243 ? 10.922 16.344 19.641 1 53.03 243 SER B CA 1
ATOM 4324 C C . SER B 1 243 ? 11.133 14.852 19.875 1 53.03 243 SER B C 1
ATOM 4326 O O . SER B 1 243 ? 11.703 14.164 19.016 1 53.03 243 SER B O 1
ATOM 4328 N N . SER B 1 244 ? 11.516 14.578 21.031 1 48 244 SER B N 1
ATOM 4329 C CA . SER B 1 244 ? 11.969 13.227 21.312 1 48 244 SER B CA 1
ATOM 4330 C C . SER B 1 244 ? 11.078 12.188 20.625 1 48 244 SER B C 1
ATOM 4332 O O . SER B 1 244 ? 10.086 12.547 19.984 1 48 244 SER B O 1
ATOM 4334 N N . ARG B 1 245 ? 10.703 11.086 21.453 1 50.31 245 ARG B N 1
ATOM 4335 C CA . ARG B 1 245 ? 9.852 9.914 21.344 1 50.31 245 ARG B CA 1
ATOM 4336 C C . ARG B 1 245 ? 8.414 10.312 21.031 1 50.31 245 ARG B C 1
ATOM 4338 O O . ARG B 1 245 ? 7.91 11.297 21.578 1 50.31 245 ARG B O 1
ATOM 4345 N N . GLY B 1 246 ? 8 10.195 19.875 1 56.91 246 GLY B N 1
ATOM 4346 C CA . GLY B 1 246 ? 6.566 10.398 19.703 1 56.91 246 GLY B CA 1
ATOM 4347 C C . GLY B 1 246 ? 5.809 10.383 21.016 1 56.91 246 GLY B C 1
ATOM 4348 O O . GLY B 1 246 ? 6.418 10.352 22.094 1 56.91 246 GLY B O 1
ATOM 4349 N N . SER B 1 247 ? 4.641 11.047 21.109 1 60.66 247 SER B N 1
ATOM 4350 C CA . SER B 1 247 ? 3.783 10.984 22.281 1 60.66 247 SER B CA 1
ATOM 4351 C C . SER B 1 247 ? 3.346 9.555 22.578 1 60.66 247 SER B C 1
ATOM 4353 O O . SER B 1 247 ? 3.098 8.773 21.656 1 60.66 247 SER B O 1
ATOM 4355 N N . ALA B 1 248 ? 3.553 9.195 23.844 1 67.81 248 ALA B N 1
ATOM 4356 C CA . ALA B 1 248 ? 3.014 7.906 24.266 1 67.81 248 ALA B CA 1
ATOM 4357 C C . ALA B 1 248 ? 1.528 7.797 23.938 1 67.81 248 ALA B C 1
ATOM 4359 O O . ALA B 1 248 ? 0.741 8.68 24.297 1 67.81 248 ALA B O 1
ATOM 4360 N N . VAL B 1 249 ? 1.195 6.945 23.188 1 78 249 VAL B N 1
ATOM 4361 C CA . VAL B 1 249 ? -0.203 6.711 22.844 1 78 249 VAL B CA 1
ATOM 4362 C C . VAL B 1 249 ? -0.523 5.223 22.969 1 78 249 VAL B C 1
ATOM 4364 O O . VAL B 1 249 ? 0.374 4.379 22.891 1 78 249 VAL B O 1
ATOM 4367 N N . PRO B 1 250 ? -1.749 4.965 23.297 1 85 250 PRO B N 1
ATOM 4368 C CA . PRO B 1 250 ? -2.123 3.551 23.297 1 85 250 PRO B CA 1
ATOM 4369 C C . PRO B 1 250 ? -1.971 2.9 21.922 1 85 250 PRO B C 1
ATOM 4371 O O . PRO B 1 250 ? -2.061 3.582 20.906 1 85 250 PRO B O 1
ATOM 4374 N N . PRO B 1 251 ? -1.773 1.625 21.922 1 88.81 251 PRO B N 1
ATOM 4375 C CA . PRO B 1 251 ? -1.624 0.917 20.656 1 88.81 251 PRO B CA 1
ATOM 4376 C C . PRO B 1 251 ? -2.854 1.052 19.75 1 88.81 251 PRO B C 1
ATOM 4378 O O . PRO B 1 251 ? -2.754 0.882 18.531 1 88.81 251 PRO B O 1
ATOM 4381 N N . THR B 1 252 ? -3.918 1.418 20.344 1 90.31 252 THR B N 1
ATOM 4382 C CA . THR B 1 252 ? -5.172 1.54 19.609 1 90.31 252 THR B CA 1
ATOM 4383 C C . THR B 1 252 ? -5.277 2.906 18.938 1 90.31 252 THR B C 1
ATOM 4385 O O . THR B 1 252 ? -6.18 3.141 18.125 1 90.31 252 THR B O 1
ATOM 4388 N N . ALA B 1 253 ? -4.332 3.734 19.219 1 86.38 253 ALA B N 1
ATOM 4389 C CA . ALA B 1 253 ? -4.41 5.102 18.703 1 86.38 253 ALA B CA 1
ATOM 4390 C C . ALA B 1 253 ? -4.445 5.113 17.172 1 86.38 253 ALA B C 1
ATOM 4392 O O . ALA B 1 253 ? -3.74 4.336 16.531 1 86.38 253 ALA B O 1
ATOM 4393 N N . ARG B 1 254 ? -5.34 5.934 16.609 1 88.25 254 ARG B N 1
ATOM 4394 C CA . ARG B 1 254 ? -5.492 6.148 15.18 1 88.25 254 ARG B CA 1
ATOM 4395 C C . ARG B 1 254 ? -5.141 7.582 14.805 1 88.25 254 ARG B C 1
ATOM 4397 O O . ARG B 1 254 ? -5.715 8.531 15.344 1 88.25 254 ARG B O 1
ATOM 4404 N N . TYR B 1 255 ? -4.227 7.738 13.898 1 87.44 255 TYR B N 1
ATOM 4405 C CA . TYR B 1 255 ? -3.791 9.07 13.5 1 87.44 255 TYR B CA 1
ATOM 4406 C C . TYR B 1 255 ? -4.766 9.695 12.508 1 87.44 255 TYR B C 1
ATOM 4408 O O . TYR B 1 255 ? -5.742 9.055 12.102 1 87.44 255 TYR B O 1
ATOM 4416 N N . SER B 1 256 ? -4.555 10.969 12.188 1 84.5 256 SER B N 1
ATOM 4417 C CA . SER B 1 256 ? -5.535 11.812 11.516 1 84.5 256 SER B CA 1
ATOM 4418 C C . SER B 1 256 ? -5.883 11.266 10.133 1 84.5 256 SER B C 1
ATOM 4420 O O . SER B 1 256 ? -7.047 11.289 9.727 1 84.5 256 SER B O 1
ATOM 4422 N N . THR B 1 257 ? -4.941 10.727 9.375 1 91.5 257 THR B N 1
ATOM 4423 C CA . THR B 1 257 ? -5.215 10.227 8.031 1 91.5 257 THR B CA 1
ATOM 4424 C C . THR B 1 257 ? -6.137 9.016 8.078 1 91.5 257 THR B C 1
ATOM 4426 O O . THR B 1 257 ? -7.062 8.898 7.277 1 91.5 257 THR B O 1
ATOM 4429 N N . LEU B 1 258 ? -5.848 8.094 9 1 93.56 258 LEU B N 1
ATOM 4430 C CA . LEU B 1 258 ? -6.715 6.934 9.172 1 93.56 258 LEU B CA 1
ATOM 4431 C C . LEU B 1 258 ? -8.117 7.363 9.578 1 93.56 258 LEU B C 1
ATOM 4433 O O . LEU B 1 258 ? -9.109 6.812 9.078 1 93.56 258 LEU B O 1
ATOM 4437 N N . GLN B 1 259 ? -8.203 8.344 10.445 1 87.5 259 GLN B N 1
ATOM 4438 C CA . GLN B 1 259 ? -9.508 8.852 10.859 1 87.5 259 GLN B CA 1
ATOM 4439 C C . GLN B 1 259 ? -10.281 9.414 9.672 1 87.5 259 GLN B C 1
ATOM 4441 O O . GLN B 1 259 ? -11.5 9.227 9.578 1 87.5 259 GLN B O 1
ATOM 4446 N N . ASP B 1 260 ? -9.617 10.125 8.82 1 88.88 260 ASP B N 1
ATOM 4447 C CA . ASP B 1 260 ? -10.25 10.641 7.613 1 88.88 260 ASP B CA 1
ATOM 4448 C C . ASP B 1 260 ? -10.758 9.508 6.727 1 88.88 260 ASP B C 1
ATOM 4450 O O . ASP B 1 260 ? -11.898 9.531 6.258 1 88.88 260 ASP B O 1
ATOM 4454 N N . ILE B 1 261 ? -9.969 8.484 6.496 1 94.69 261 ILE B N 1
ATOM 4455 C CA . ILE B 1 261 ? -10.344 7.348 5.66 1 94.69 261 ILE B CA 1
ATOM 4456 C C . ILE B 1 261 ? -11.539 6.625 6.273 1 94.69 261 ILE B C 1
ATOM 4458 O O . ILE B 1 261 ? -12.5 6.301 5.574 1 94.69 261 ILE B O 1
ATOM 4462 N N . ASP B 1 262 ? -11.516 6.426 7.609 1 92.38 262 ASP B N 1
ATOM 4463 C CA . ASP B 1 262 ? -12.602 5.766 8.32 1 92.38 262 ASP B CA 1
ATOM 4464 C C . ASP B 1 262 ? -13.914 6.527 8.148 1 92.38 262 ASP B C 1
ATOM 4466 O O . ASP B 1 262 ? -14.984 5.922 8.047 1 92.38 262 ASP B O 1
ATOM 4470 N N . ALA B 1 263 ? -13.789 7.824 8.102 1 88.81 263 ALA B N 1
ATOM 4471 C CA . ALA B 1 263 ? -14.969 8.68 8.031 1 88.81 263 ALA B CA 1
ATOM 4472 C C . ALA B 1 263 ? -15.383 8.93 6.586 1 88.81 263 ALA B C 1
ATOM 4474 O O . ALA B 1 263 ? -16.344 9.656 6.324 1 88.81 263 ALA B O 1
ATOM 4475 N N . GLY B 1 264 ? -14.648 8.375 5.633 1 92.81 264 GLY B N 1
ATOM 4476 C CA . GLY B 1 264 ? -14.961 8.531 4.223 1 92.81 264 GLY B CA 1
ATOM 4477 C C . GLY B 1 264 ? -14.586 9.898 3.674 1 92.81 264 GLY B C 1
ATOM 4478 O O . GLY B 1 264 ? -15.141 10.336 2.664 1 92.81 264 GLY B O 1
ATOM 4479 N N . ARG B 1 265 ? -13.664 10.609 4.34 1 87.75 265 ARG B N 1
ATOM 4480 C CA . ARG B 1 265 ? -13.227 11.93 3.904 1 87.75 265 ARG B CA 1
ATOM 4481 C C . ARG B 1 265 ? -11.922 11.836 3.109 1 87.75 265 ARG B C 1
ATOM 4483 O O . ARG B 1 265 ? -11.164 10.883 3.262 1 87.75 265 ARG B O 1
ATOM 4490 N N . HIS B 1 266 ? -11.789 12.805 2.248 1 92.5 266 HIS B N 1
ATOM 4491 C CA . HIS B 1 266 ? -10.492 12.922 1.593 1 92.5 266 HIS B CA 1
ATOM 4492 C C . HIS B 1 266 ? -9.414 13.359 2.582 1 92.5 266 HIS B C 1
ATOM 4494 O O . HIS B 1 266 ? -9.703 14.047 3.562 1 92.5 266 HIS B O 1
ATOM 4500 N N . THR B 1 267 ? -8.211 12.93 2.295 1 92.56 267 THR B N 1
ATOM 4501 C CA . THR B 1 267 ? -7.102 13.141 3.221 1 92.56 267 THR B CA 1
ATOM 4502 C C . THR B 1 267 ? -6.219 14.297 2.754 1 92.56 267 THR B C 1
ATOM 4504 O O . THR B 1 267 ? -6.543 14.977 1.779 1 92.56 267 THR B O 1
ATOM 4507 N N . GLU B 1 268 ? -5.18 14.531 3.463 1 89.69 268 GLU B N 1
ATOM 4508 C CA . GLU B 1 268 ? -4.191 15.547 3.104 1 89.69 268 GLU B CA 1
ATOM 4509 C C . GLU B 1 268 ? -2.973 14.922 2.439 1 89.69 268 GLU B C 1
ATOM 4511 O O . GLU B 1 268 ? -1.843 15.367 2.654 1 89.69 268 GLU B O 1
ATOM 4516 N N . ILE B 1 269 ? -3.219 13.82 1.689 1 96.12 269 ILE B N 1
ATOM 4517 C CA . ILE B 1 269 ? -2.154 13.023 1.092 1 96.12 269 ILE B CA 1
ATOM 4518 C C . ILE B 1 269 ? -1.325 13.891 0.149 1 96.12 269 ILE B C 1
ATOM 4520 O O . ILE B 1 269 ? -0.116 13.695 0.012 1 96.12 269 ILE B O 1
ATOM 4524 N N . ASP B 1 270 ? -1.9 14.922 -0.494 1 94.94 270 ASP B N 1
ATOM 4525 C CA . ASP B 1 270 ? -1.19 15.812 -1.404 1 94.94 270 ASP B CA 1
ATOM 4526 C C . ASP B 1 270 ? -0.127 16.625 -0.663 1 94.94 270 ASP B C 1
ATOM 4528 O O . ASP B 1 270 ? 0.956 16.875 -1.198 1 94.94 270 ASP B O 1
ATOM 4532 N N . MET B 1 271 ? -0.451 16.953 0.559 1 94.62 271 MET B N 1
ATOM 4533 C CA . MET B 1 271 ? 0.46 17.766 1.37 1 94.62 271 MET B CA 1
ATOM 4534 C C . MET B 1 271 ? 1.621 16.906 1.884 1 94.62 271 MET B C 1
ATOM 4536 O O . MET B 1 271 ? 2.688 17.438 2.201 1 94.62 271 MET B O 1
ATOM 4540 N N . PHE B 1 272 ? 1.406 15.602 2.004 1 96.56 272 PHE B N 1
ATOM 4541 C CA . PHE B 1 272 ? 2.406 14.688 2.551 1 96.56 272 PHE B CA 1
ATOM 4542 C C . PHE B 1 272 ? 3.209 14.031 1.434 1 96.56 272 PHE B C 1
ATOM 4544 O O . PHE B 1 272 ? 4.16 14.625 0.917 1 96.56 272 PHE B O 1
ATOM 4551 N N . SER B 1 273 ? 2.713 12.961 0.912 1 98 273 SER B N 1
ATOM 4552 C CA . SER B 1 273 ? 3.455 12.227 -0.107 1 98 273 SER B CA 1
ATOM 4553 C C . SER B 1 273 ? 3.443 12.969 -1.44 1 98 273 SER B C 1
ATOM 4555 O O . SER B 1 273 ? 4.402 12.883 -2.211 1 98 273 SER B O 1
ATOM 4557 N N . GLY B 1 274 ? 2.342 13.695 -1.753 1 97.69 274 GLY B N 1
ATOM 4558 C CA . GLY B 1 274 ? 2.346 14.5 -2.963 1 97.69 274 GLY B CA 1
ATOM 4559 C C . GLY B 1 274 ? 3.465 15.531 -2.994 1 97.69 274 GLY B C 1
ATOM 4560 O O . GLY B 1 274 ? 4.176 15.648 -3.994 1 97.69 274 GLY B O 1
ATOM 4561 N N . THR B 1 275 ? 3.596 16.25 -1.953 1 97.19 275 THR B N 1
ATOM 4562 C CA . THR B 1 275 ? 4.648 17.25 -1.83 1 97.19 275 THR B CA 1
ATOM 4563 C C . THR B 1 275 ? 6.027 16.594 -1.872 1 97.19 275 THR B C 1
ATOM 4565 O O . THR B 1 275 ? 6.945 17.125 -2.506 1 97.19 275 THR B O 1
ATOM 4568 N N . MET B 1 276 ? 6.211 15.445 -1.229 1 98 276 MET B N 1
ATOM 4569 C CA . MET B 1 276 ? 7.473 14.703 -1.24 1 98 276 MET B CA 1
ATOM 4570 C C . MET B 1 276 ? 7.852 14.305 -2.66 1 98 276 MET B C 1
ATOM 4572 O O . MET B 1 276 ? 9.016 14.422 -3.055 1 98 276 MET B O 1
ATOM 4576 N N . MET B 1 277 ? 6.867 13.828 -3.428 1 98.25 277 MET B N 1
ATOM 4577 C CA . MET B 1 277 ? 7.105 13.445 -4.816 1 98.25 277 MET B CA 1
ATOM 4578 C C . MET B 1 277 ? 7.574 14.641 -5.637 1 98.25 277 MET B C 1
ATOM 4580 O O . MET B 1 277 ? 8.539 14.539 -6.395 1 98.25 277 MET B O 1
ATOM 4584 N N . ARG B 1 278 ? 6.895 15.781 -5.449 1 97.62 278 ARG B N 1
ATOM 4585 C CA . ARG B 1 278 ? 7.258 17 -6.176 1 97.62 278 ARG B CA 1
ATOM 4586 C C . ARG B 1 278 ? 8.672 17.438 -5.82 1 97.62 278 ARG B C 1
ATOM 4588 O O . ARG B 1 278 ? 9.484 17.703 -6.711 1 97.62 278 ARG B O 1
ATOM 4595 N N . MET B 1 279 ? 8.977 17.5 -4.527 1 97.75 279 MET B N 1
ATOM 4596 C CA . MET B 1 279 ? 10.297 17.938 -4.09 1 97.75 279 MET B CA 1
ATOM 4597 C C . MET B 1 279 ? 11.383 16.969 -4.551 1 97.75 279 MET B C 1
ATOM 4599 O O . MET B 1 279 ? 12.461 17.391 -4.961 1 97.75 279 MET B O 1
ATOM 4603 N N . GLY B 1 280 ? 11.094 15.633 -4.418 1 98.25 280 GLY B N 1
ATOM 4604 C CA . GLY B 1 280 ? 12.031 14.648 -4.922 1 98.25 280 GLY B CA 1
ATOM 4605 C C . GLY B 1 280 ? 12.383 14.852 -6.383 1 98.25 280 GLY B C 1
ATOM 4606 O O . GLY B 1 280 ? 13.562 14.836 -6.75 1 98.25 280 GLY B O 1
ATOM 4607 N N . LYS B 1 281 ? 11.391 15.062 -7.176 1 98.06 281 LYS B N 1
ATOM 4608 C CA . LYS B 1 281 ? 11.594 15.297 -8.602 1 98.06 281 LYS B CA 1
ATOM 4609 C C . LYS B 1 281 ? 12.453 16.531 -8.844 1 98.06 281 LYS B C 1
ATOM 4611 O O . LYS B 1 281 ? 13.383 16.516 -9.648 1 98.06 281 LYS B O 1
ATOM 4616 N N . GLU B 1 282 ? 12.195 17.609 -8.148 1 97.69 282 GLU B N 1
ATOM 4617 C CA . GLU B 1 282 ? 12.93 18.875 -8.281 1 97.69 282 GLU B CA 1
ATOM 4618 C C . GLU B 1 282 ? 14.398 18.688 -7.902 1 97.69 282 GLU B C 1
ATOM 4620 O O . GLU B 1 282 ? 15.273 19.328 -8.484 1 97.69 282 GLU B O 1
ATOM 4625 N N . LEU B 1 283 ? 14.688 17.812 -6.996 1 98.19 283 LEU B N 1
ATOM 4626 C CA . LEU B 1 283 ? 16.031 17.641 -6.449 1 98.19 283 LEU B CA 1
ATOM 4627 C C . LEU B 1 283 ? 16.734 16.453 -7.094 1 98.19 283 LEU B C 1
ATOM 4629 O O . LEU B 1 283 ? 17.906 16.203 -6.816 1 98.19 283 LEU B O 1
ATOM 4633 N N . GLY B 1 284 ? 16 15.703 -7.984 1 98.25 284 GLY B N 1
ATOM 4634 C CA . GLY B 1 284 ? 16.562 14.5 -8.57 1 98.25 284 GLY B CA 1
ATOM 4635 C C . GLY B 1 284 ? 16.688 13.359 -7.582 1 98.25 284 GLY B C 1
ATOM 4636 O O . GLY B 1 284 ? 17.609 12.547 -7.68 1 98.25 284 GLY B O 1
ATOM 4637 N N . ILE B 1 285 ? 15.914 13.32 -6.531 1 98.38 285 ILE B N 1
ATOM 4638 C CA . ILE B 1 285 ? 15.898 12.273 -5.512 1 98.38 285 ILE B CA 1
ATOM 4639 C C . ILE B 1 285 ? 14.68 11.383 -5.703 1 98.38 285 ILE B C 1
ATOM 4641 O O . ILE B 1 285 ? 13.547 11.859 -5.684 1 98.38 285 ILE B O 1
ATOM 4645 N N . ALA B 1 286 ? 14.852 10.047 -5.957 1 98.12 286 ALA B N 1
ATOM 4646 C CA . ALA B 1 286 ? 13.75 9.109 -6.141 1 98.12 286 ALA B CA 1
ATOM 4647 C C . ALA B 1 286 ? 12.969 8.914 -4.844 1 98.12 286 ALA B C 1
ATOM 4649 O O . ALA B 1 286 ? 13.562 8.797 -3.768 1 98.12 286 ALA B O 1
ATOM 4650 N N . THR B 1 287 ? 11.664 8.977 -4.91 1 98.62 28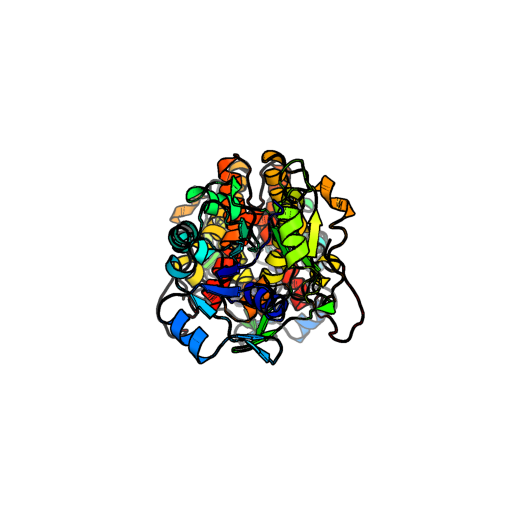7 THR B N 1
ATOM 4651 C CA . THR B 1 287 ? 10.812 8.758 -3.746 1 98.62 287 THR B CA 1
ATOM 4652 C C . THR B 1 287 ? 9.742 7.707 -4.043 1 98.62 287 THR B C 1
ATOM 4654 O O . THR B 1 287 ? 8.555 7.965 -3.877 1 98.62 287 THR B O 1
ATOM 4657 N N . PRO B 1 288 ? 10.141 6.484 -4.398 1 98.75 288 PRO B N 1
ATOM 4658 C CA . PRO B 1 288 ? 9.172 5.469 -4.816 1 98.75 288 PRO B CA 1
ATOM 4659 C C . PRO B 1 288 ? 8.211 5.074 -3.699 1 98.75 288 PRO B C 1
ATOM 4661 O O . PRO B 1 288 ? 7.047 4.75 -3.965 1 98.75 288 PRO B O 1
ATOM 4664 N N . TYR B 1 289 ? 8.656 5.008 -2.412 1 98.75 289 TYR B N 1
ATOM 4665 C CA . TYR B 1 289 ? 7.754 4.68 -1.313 1 98.75 289 TYR B CA 1
ATOM 4666 C C . TYR B 1 289 ? 6.648 5.719 -1.188 1 98.75 289 TYR B C 1
ATOM 4668 O O . TYR B 1 289 ? 5.477 5.371 -1.01 1 98.75 289 TYR B O 1
ATOM 4676 N N . ASN B 1 290 ? 7.031 6.984 -1.321 1 98.81 290 ASN B N 1
ATOM 4677 C CA . ASN B 1 290 ? 6.027 8.039 -1.24 1 98.81 290 ASN B CA 1
ATOM 4678 C C . ASN B 1 290 ? 5.098 8.023 -2.449 1 98.81 290 ASN B C 1
ATOM 4680 O O . ASN B 1 290 ? 3.908 8.32 -2.326 1 98.81 290 ASN B O 1
ATOM 4684 N N . GLU B 1 291 ? 5.66 7.781 -3.639 1 98.75 291 GLU B N 1
ATOM 4685 C CA . GLU B 1 291 ? 4.824 7.676 -4.832 1 98.75 291 GLU B CA 1
ATOM 4686 C C . GLU B 1 291 ? 3.789 6.562 -4.68 1 98.75 291 GLU B C 1
ATOM 4688 O O . GLU B 1 291 ? 2.607 6.77 -4.965 1 98.75 291 GLU B O 1
ATOM 4693 N N . TYR B 1 292 ? 4.246 5.375 -4.258 1 98.69 292 TYR B N 1
ATOM 4694 C CA . TYR B 1 292 ? 3.355 4.242 -4.016 1 98.69 292 TYR B CA 1
ATOM 4695 C C . TYR B 1 292 ? 2.293 4.598 -2.982 1 98.69 292 TYR B C 1
ATOM 4697 O O . TYR B 1 292 ? 1.106 4.332 -3.186 1 98.69 292 TYR B O 1
ATOM 4705 N N . THR B 1 293 ? 2.727 5.219 -1.855 1 98.75 293 THR B N 1
ATOM 4706 C CA . THR B 1 293 ? 1.827 5.617 -0.778 1 98.75 293 THR B CA 1
ATOM 4707 C C . THR B 1 293 ? 0.79 6.617 -1.279 1 98.75 293 THR B C 1
ATOM 4709 O O . THR B 1 293 ? -0.394 6.512 -0.951 1 98.75 293 THR B O 1
ATOM 4712 N N . TYR B 1 294 ? 1.239 7.602 -2.096 1 98.69 294 TYR B N 1
ATOM 4713 C CA . TYR B 1 294 ? 0.351 8.609 -2.668 1 98.69 294 TYR B CA 1
ATOM 4714 C C . TYR B 1 294 ? -0.784 7.953 -3.447 1 98.69 294 TYR B C 1
ATOM 4716 O O . TYR B 1 294 ? -1.958 8.242 -3.203 1 98.69 294 TYR B O 1
ATOM 4724 N N . HIS B 1 295 ? -0.471 7.051 -4.305 1 98.75 295 HIS B N 1
ATOM 4725 C CA . HIS B 1 295 ? -1.451 6.453 -5.203 1 98.75 295 HIS B CA 1
ATOM 4726 C C . HIS B 1 295 ? -2.383 5.508 -4.449 1 98.75 295 HIS B C 1
ATOM 4728 O O . HIS B 1 295 ? -3.578 5.441 -4.746 1 98.75 295 HIS B O 1
ATOM 4734 N N . ILE B 1 296 ? -1.871 4.754 -3.469 1 98.44 296 ILE B N 1
ATOM 4735 C CA . ILE B 1 296 ? -2.719 3.826 -2.729 1 98.44 296 ILE B CA 1
ATOM 4736 C C . ILE B 1 296 ? -3.738 4.609 -1.903 1 98.44 296 ILE B C 1
ATOM 4738 O O . ILE B 1 296 ? -4.914 4.238 -1.844 1 98.44 296 ILE B O 1
ATOM 4742 N N . ILE B 1 297 ? -3.293 5.676 -1.226 1 98.5 297 ILE B N 1
ATOM 4743 C CA . ILE B 1 297 ? -4.219 6.457 -0.412 1 98.5 297 ILE B CA 1
ATOM 4744 C C . ILE B 1 297 ? -5.258 7.125 -1.31 1 98.5 297 ILE B C 1
ATOM 4746 O O . ILE B 1 297 ? -6.445 7.152 -0.979 1 98.5 297 ILE B O 1
ATOM 4750 N N . LYS B 1 298 ? -4.832 7.699 -2.477 1 98.56 298 LYS B N 1
ATOM 4751 C CA . LYS B 1 298 ? -5.785 8.25 -3.434 1 98.56 298 LYS B CA 1
ATOM 4752 C C . LYS B 1 298 ? -6.793 7.195 -3.877 1 98.56 298 LYS B C 1
ATOM 4754 O O . LYS B 1 298 ? -7.984 7.488 -4.02 1 98.56 298 LYS B O 1
ATOM 4759 N N . ALA B 1 299 ? -6.348 5.988 -4.109 1 98.44 299 ALA B N 1
ATOM 4760 C CA . ALA B 1 299 ? -7.238 4.898 -4.5 1 98.44 299 ALA B CA 1
ATOM 4761 C C . ALA B 1 299 ? -8.219 4.562 -3.379 1 98.44 299 ALA B C 1
ATOM 4763 O O . ALA B 1 299 ? -9.391 4.258 -3.639 1 98.44 299 ALA B O 1
ATOM 4764 N N . LEU B 1 300 ? -7.766 4.582 -2.127 1 98.19 300 LEU B N 1
ATOM 4765 C CA . LEU B 1 300 ? -8.641 4.348 -0.983 1 98.19 300 LEU B CA 1
ATOM 4766 C C . LEU B 1 300 ? -9.719 5.426 -0.894 1 98.19 300 LEU B C 1
ATOM 4768 O O . LEU B 1 300 ? -10.867 5.129 -0.565 1 98.19 300 LEU B O 1
ATOM 4772 N N . GLU B 1 301 ? -9.305 6.719 -1.136 1 97.88 301 GLU B N 1
ATOM 4773 C CA . GLU B 1 301 ? -10.289 7.793 -1.196 1 97.88 301 GLU B CA 1
ATOM 4774 C C . GLU B 1 301 ? -11.336 7.527 -2.277 1 97.88 301 GLU B C 1
ATOM 4776 O O . GLU B 1 301 ? -12.531 7.707 -2.049 1 97.88 301 GLU B O 1
ATOM 4781 N N . GLU B 1 302 ? -10.875 7.098 -3.463 1 98.06 302 GLU B N 1
ATOM 4782 C CA . GLU B 1 302 ? -11.773 6.773 -4.57 1 98.06 302 GLU B CA 1
ATOM 4783 C C . GLU B 1 302 ? -12.719 5.637 -4.199 1 98.06 302 GLU B C 1
ATOM 4785 O O . GLU B 1 302 ? -13.891 5.652 -4.574 1 98.06 302 GLU B O 1
ATOM 4790 N N . LYS B 1 303 ? -12.18 4.648 -3.547 1 97.5 303 LYS B N 1
ATOM 4791 C CA . LYS B 1 303 ? -13.008 3.543 -3.084 1 97.5 303 LYS B CA 1
ATOM 4792 C C . LYS B 1 303 ? -14.125 4.039 -2.172 1 97.5 303 LYS B C 1
ATOM 4794 O O . LYS B 1 303 ? -15.289 3.654 -2.332 1 97.5 303 LYS B O 1
ATOM 4799 N N . ASN B 1 304 ? -13.82 4.895 -1.188 1 97.19 304 ASN B N 1
ATOM 4800 C CA . ASN B 1 304 ? -14.797 5.496 -0.283 1 97.19 304 ASN B CA 1
ATOM 4801 C C . ASN B 1 304 ? -15.836 6.312 -1.042 1 97.19 304 ASN B C 1
ATOM 4803 O O . ASN B 1 304 ? -17 6.375 -0.637 1 97.19 304 ASN B O 1
ATOM 4807 N N . ASP B 1 305 ? -15.375 6.906 -2.168 1 97.38 305 ASP B N 1
ATOM 4808 C CA . ASP B 1 305 ? -16.266 7.703 -3 1 97.38 305 ASP B CA 1
ATOM 4809 C C . ASP B 1 305 ? -17.219 6.812 -3.803 1 97.38 305 ASP B C 1
ATOM 4811 O O . ASP B 1 305 ? -18.125 7.305 -4.465 1 97.38 305 ASP B O 1
ATOM 4815 N N . GLY B 1 306 ? -16.953 5.516 -3.865 1 96.5 306 GLY B N 1
ATOM 4816 C CA . GLY B 1 306 ? -17.797 4.582 -4.582 1 96.5 306 GLY B CA 1
ATOM 4817 C C . GLY B 1 306 ? -17.359 4.355 -6.016 1 96.5 306 GLY B C 1
ATOM 4818 O O . GLY B 1 306 ? -18.125 3.814 -6.824 1 96.5 306 GLY B O 1
ATOM 4819 N N . VAL B 1 307 ? -16.125 4.793 -6.34 1 95.94 307 VAL B N 1
ATOM 4820 C CA . VAL B 1 307 ? -15.625 4.668 -7.703 1 95.94 307 VAL B CA 1
ATOM 4821 C C . VAL B 1 307 ? -15.555 3.191 -8.094 1 95.94 307 VAL B C 1
ATOM 4823 O O . VAL B 1 307 ? -15.742 2.842 -9.258 1 95.94 307 VAL B O 1
ATOM 4826 N N . PHE B 1 308 ? -15.344 2.277 -7.156 1 95.56 308 PHE B N 1
ATOM 4827 C CA . PHE B 1 308 ? -15.148 0.861 -7.445 1 95.56 308 PHE B CA 1
ATOM 4828 C C . PHE B 1 308 ? -16.406 0.068 -7.141 1 95.56 308 PHE B C 1
ATOM 4830 O O . PHE B 1 308 ? -16.359 -1.153 -6.984 1 95.56 308 PHE B O 1
ATOM 4837 N N . ASP B 1 309 ? -17.5 0.757 -6.922 1 94.38 309 ASP B N 1
ATOM 4838 C CA . ASP B 1 309 ? -18.766 0.076 -6.695 1 94.38 309 ASP B CA 1
ATOM 4839 C C . ASP B 1 309 ? -19.359 -0.426 -8.008 1 94.38 309 ASP B C 1
ATOM 4841 O O . ASP B 1 309 ? -20.156 0.275 -8.648 1 94.38 309 ASP B O 1
ATOM 4845 N N . TYR B 1 310 ? -18.969 -1.549 -8.367 1 90.25 310 TYR B N 1
ATOM 4846 C CA . TYR B 1 310 ? -19.406 -2.129 -9.625 1 90.25 310 TYR B CA 1
ATOM 4847 C C . TYR B 1 310 ? -20.703 -2.926 -9.438 1 90.25 310 TYR B C 1
ATOM 4849 O O . TYR B 1 310 ? -20.906 -3.543 -8.391 1 90.25 310 TYR B O 1
ATOM 4857 N N . ASP B 1 311 ? -21.516 -2.799 -10.406 1 82.5 311 ASP B N 1
ATOM 4858 C CA . ASP B 1 311 ? -22.781 -3.551 -10.414 1 82.5 311 ASP B CA 1
ATOM 4859 C C . ASP B 1 311 ? -22.531 -5.012 -10.797 1 82.5 311 ASP B C 1
ATOM 4861 O O . ASP B 1 311 ? -22.031 -5.301 -11.883 1 82.5 311 ASP B O 1
ATOM 4865 N N . GLU B 1 312 ? -22.859 -5.863 -9.922 1 74.06 312 GLU B N 1
ATOM 4866 C CA . GLU B 1 312 ? -22.672 -7.293 -10.156 1 74.06 312 GLU B CA 1
ATOM 4867 C C . GLU B 1 312 ? -23.469 -7.766 -11.367 1 74.06 312 GLU B C 1
ATOM 4869 O O . GLU B 1 312 ? -23.109 -8.766 -12 1 74.06 312 GLU B O 1
ATOM 4874 N N . ASN B 1 313 ? -24.453 -7 -11.648 1 69.31 313 ASN B N 1
ATOM 4875 C CA . ASN B 1 313 ? -25.328 -7.426 -12.727 1 69.31 313 ASN B CA 1
ATOM 4876 C C . ASN B 1 313 ? -24.953 -6.781 -14.055 1 69.31 313 ASN B C 1
ATOM 4878 O O . ASN B 1 313 ? -25.609 -6.992 -15.07 1 69.31 313 ASN B O 1
ATOM 4882 N N . SER B 1 314 ? -23.922 -5.977 -13.961 1 63.91 314 SER B N 1
ATOM 4883 C CA . SER B 1 314 ? -23.516 -5.297 -15.188 1 63.91 314 SER B CA 1
ATOM 4884 C C . SER B 1 314 ? -22.781 -6.242 -16.125 1 63.91 314 SER B C 1
ATOM 4886 O O . SER B 1 314 ? -22.016 -7.102 -15.68 1 63.91 314 SER B O 1
ATOM 4888 N N . GLU B 1 315 ? -23.141 -6.344 -17.391 1 61.12 315 GLU B N 1
ATOM 4889 C CA . GLU B 1 315 ? -22.5 -7.121 -18.453 1 61.12 315 GLU B CA 1
ATOM 4890 C C . GLU B 1 315 ? -21.188 -6.496 -18.891 1 61.12 315 GLU B C 1
ATOM 4892 O O . GLU B 1 315 ? -20.531 -6.992 -19.797 1 61.12 315 GLU B O 1
ATOM 4897 N N . ALA B 1 316 ? -20.797 -5.535 -18.203 1 59.22 316 ALA B N 1
ATOM 4898 C CA . ALA B 1 316 ? -19.578 -4.855 -18.625 1 59.22 316 ALA B CA 1
ATOM 4899 C C . ALA B 1 316 ? -18.359 -5.75 -18.438 1 59.22 316 ALA B C 1
ATOM 4901 O O . ALA B 1 316 ? -18.25 -6.457 -17.438 1 59.22 316 ALA B O 1
ATOM 4902 N N . VAL B 1 317 ? -17.469 -5.957 -19.516 1 58.06 317 VAL B N 1
ATOM 4903 C CA . VAL B 1 317 ? -16.25 -6.762 -19.5 1 58.06 317 VAL B CA 1
ATOM 4904 C C . VAL B 1 317 ? -15.023 -5.848 -19.438 1 58.06 317 VAL B C 1
ATOM 4906 O O . VAL B 1 317 ? -15.055 -4.734 -19.969 1 58.06 317 VAL B O 1
ATOM 4909 N N . THR B 1 318 ? -14.133 -6.098 -18.562 1 55.22 318 THR B N 1
ATOM 4910 C CA . THR B 1 318 ? -12.844 -5.414 -18.547 1 55.22 318 THR B CA 1
ATOM 4911 C C . THR B 1 318 ? -11.711 -6.387 -18.844 1 55.22 318 THR B C 1
ATOM 4913 O O . THR B 1 318 ? -11.906 -7.605 -18.828 1 55.22 318 THR B O 1
ATOM 4916 N N . TYR B 1 319 ? 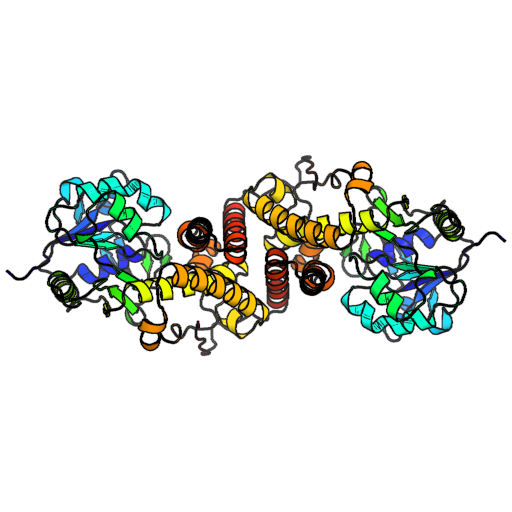-10.656 -5.891 -19.578 1 52.59 319 TYR B N 1
ATOM 4917 C CA . TYR B 1 319 ? -9.5 -6.719 -19.922 1 52.59 319 TYR B CA 1
ATOM 4918 C C . TYR B 1 319 ? -8.305 -6.375 -19.047 1 52.59 319 TYR B C 1
ATOM 4920 O O . TYR B 1 319 ? -8.023 -5.199 -18.797 1 52.59 319 TYR B O 1
ATOM 4928 N N . SER B 1 320 ? -7.914 -7.363 -18.281 1 48.34 320 SER B N 1
ATOM 4929 C CA . SER B 1 320 ? -6.68 -7.199 -17.516 1 48.34 320 SER B CA 1
ATOM 4930 C C . SER B 1 320 ? -5.477 -7.039 -18.438 1 48.34 320 SER B C 1
ATOM 4932 O O . SER B 1 320 ? -5.234 -7.883 -19.312 1 48.34 320 SER B O 1
ATOM 4934 N N . LYS B 1 321 ? -5.098 -5.91 -18.875 1 45.72 321 LYS B N 1
ATOM 4935 C CA . LYS B 1 321 ? -3.975 -5.727 -19.781 1 45.72 321 LYS B CA 1
ATOM 4936 C C . LYS B 1 321 ? -2.652 -6.078 -19.109 1 45.72 321 LYS B C 1
ATOM 4938 O O . LYS B 1 321 ? -2.443 -5.758 -17.938 1 45.72 321 LYS B O 1
#

Foldseek 3Di:
DQQAAAEEEEEDCPQQVVLVCQFQVPPPRHAYEYEDDDPVLVCCQVFAAAEANDGDRHHYDHLQRLAPHQEYEYEDQPVCLLVCLVSVLNRYDDRYAYEYAYLFLCSLVSSCVRPPSVNYWFKYFFWDWDDDPRYIYGDLVQTQFMETFDCAPPGPDSVVVNVVVSSPPTSGHYDYDNQRSLVSLVSLLCCQLQQLLCLLVVFFSCCCVPPPVSVVLSVLQNVLSVVLCVLVVHDNVVCCVVCDDPPDDPRRDHDDLNVCLVVLHQDSLCRRLVVSCVSCVVSVHDNVSSVVSSVSSVVSSCVSVCVVVDDPPDPDDDDPD/DQQAAAEEEEEDCPQQVVLVCQFQVPPPRHAYEYEDDDPVLVCCQVFAAAEANDGDRHHYDHLQRLAPHQEYEYEDQPVCLLVCLVSVLNRYDDRYAYEYAYLFQCSLVSSCVRPPSVNYWFKYFFWDWDDDPRYIYGDLVQTQFMETFDQAPPGPDSVVVNVVVSSPPTSGHYDYDNQRSLVSLVSLLCCQLQQLLCLLVVFFSCCCVPPPVSVVLSVLQNVLSVVLCVLVVHDNVVCCVVCDPPPDDDRRDHDDLNVCLVVLHQDSLCRRLVVSCVSCVVSVHDNVSSVVSSVSSVVSSCVSVCVVVDDPPDPDDDDPD

Nearest PDB structures (foldseek):
  5ayv-assembly1_A  TM=8.454E-01  e=1.865E-21  Thermococcus kodakarensis KOD1
  5hws-assembly1_D  TM=8.457E-01  e=6.723E-21  Thermococcus kodakarensis KOD1
  8wl1-assembly1_A-2  TM=7.726E-01  e=2.157E-20  Levilactobacillus brevis
  5zix-assembly3_C  TM=8.227E-01  e=4.332E-16  Pseudomonas aeruginosa PAO1
  2qyt-assembly1_A  TM=7.728E-01  e=6.899E-14  Porphyromonas gingivalis W83

Secondary structure (DSSP, 8-state):
------EEEEE--SHHHHHHHHHHTT-TTSEEEEE--HHHHHHHHHH-EEETTEEE-PEEE-TTTTTT-SEEEE---HHHHHHHHHHHHHH--TT-EEEE--SSSSHHHHHHTTS-GGGEEEEEEE---EEETTEEE--GGG--EEEEE-SSS-SS-HHHHHHHHHHTTSS--EEE-S-HHHHHHHHHHHIIIIIHHHHHHT--TTHHHH-HHHHHHHHHHHHHHHHHHHHTT--GGGGTTTS-S--EE-TT---HHHHHHHTT----TIIIIIHHHHHHHHHT---HHHHHHHHHHHHHHHHHTTTT---TT----EE--/------EEEEE--SHHHHHHHHHHTT-TTSEEEEE--HHHHHHHHHH-EEETTEEE-PEEE-TTTTTT-SEEEE---HHHHHHHHHHHHHH--TT-EEEE--SSSSHHHHHHTTS-GGGEEEEEEE---EEETTEEE--GGG--EEEEE-SSS-SS-HHHHHHHHHHTTSS--EEE-S-HHHHHHHHHHHIIIIIHHHHHHT--TTHHHH-HHHHHHHHHHHHHHHHHHHHTT--GGGGTTTS-S--EE-TT---HHHHHHHTT---STIIIIIHHHHHHHHHT---HHHHHHHHHHHHHHHHHTTTT---TT----EE--

Radius of gyration: 31.05 Å; Cα contacts (8 Å, |Δi|>4): 1209; chains: 2; bounding box: 47×97×61 Å

Solvent-accessible surface area (backbone atoms only — not comparable to full-atom values): 34122 Å² total; per-residue (Å²): 131,85,60,73,63,43,30,39,35,33,37,29,82,45,51,62,25,42,55,52,49,64,26,50,67,76,50,85,79,46,48,57,30,35,47,39,60,69,71,57,30,52,46,38,69,72,67,32,46,36,43,72,92,40,72,41,73,61,48,74,29,40,41,72,74,41,44,54,30,33,32,37,35,39,25,49,58,74,89,52,45,77,81,38,41,66,44,51,40,50,20,52,43,99,72,20,36,36,36,45,50,42,82,46,83,51,62,66,62,59,51,38,75,64,37,68,59,89,31,52,44,50,43,33,61,45,68,75,47,42,73,57,87,81,28,34,38,62,54,73,87,81,32,66,27,40,38,32,23,33,89,52,83,68,50,81,37,59,66,54,49,22,50,48,60,63,44,54,94,42,73,54,40,65,49,79,37,77,48,33,65,26,47,37,47,49,53,37,42,46,42,55,24,50,28,49,55,33,35,70,73,68,46,27,56,38,37,53,75,75,27,74,36,46,34,50,52,23,50,51,34,37,53,42,48,50,52,50,34,48,77,72,69,46,58,47,73,78,33,41,81,78,61,48,65,37,69,74,34,42,33,66,41,70,47,71,49,29,51,25,55,75,71,57,38,76,64,66,50,58,52,45,30,42,42,49,39,53,52,17,61,76,70,74,42,85,37,60,57,33,48,51,51,35,27,51,52,52,40,50,41,38,47,60,71,45,74,57,68,64,62,85,83,53,84,55,70,35,63,52,116,132,82,58,74,62,44,30,38,36,34,38,29,83,44,51,62,25,41,54,52,48,64,25,51,67,78,49,84,80,47,48,59,32,34,47,40,58,69,70,59,31,53,47,39,69,72,68,31,45,36,43,70,91,40,71,41,72,61,46,73,30,40,40,74,75,42,42,52,30,34,31,37,36,38,24,49,57,74,86,52,46,77,78,38,39,67,45,51,42,50,19,53,44,98,71,19,35,34,35,45,49,41,81,45,83,51,63,68,62,59,50,38,75,64,37,66,59,88,32,52,44,49,42,32,62,44,69,76,48,42,72,57,89,83,29,35,39,63,56,73,89,79,33,64,26,38,40,32,23,34,90,53,82,68,49,83,36,59,66,55,50,22,49,47,60,63,46,54,94,43,73,52,42,64,49,80,38,78,48,33,66,26,48,37,48,49,53,38,40,46,42,51,24,49,28,48,56,32,36,71,71,68,45,27,56,36,39,54,77,76,27,75,35,46,34,50,52,23,49,51,34,38,53,41,48,50,53,52,35,48,77,69,70,46,58,46,74,79,34,39,83,76,61,51,66,37,69,75,33,42,32,65,43,69,46,70,50,29,51,25,53,76,69,58,38,77,65,64,49,58,52,44,30,41,43,49,41,53,52,17,60,76,72,73,42,83,38,63,58,33,49,52,49,36,27,50,54,52,41,52,42,38,46,61,71,45,74,56,69,64,62,86,81,52,84,55,69,36,63,50,115

Organism: Lachnospira eligens (strain ATCC 27750 / DSM 3376 / VPI C15-48 / C15-B4) (NCBI:txid515620)

InterPro domains:
  IPR003710 Ketopantoate reductase ApbA/PanE [TIGR00745] (8-303)
  IPR008927 6-phosphogluconate dehydrogenase-like, C-terminal domain superfamily [SSF48179] (182-301)
  IPR013328 6-phosphogluconate dehydrogenase, domain 2 [G3DSA:1.10.1040.10] (179-311)
  IPR013332 Ketopantoate reductase, N-terminal domain [PF02558] (8-137)
  IPR013752 Ketopantoate reductase, C-terminal domain [PF08546] (180-301)
  IPR036291 NAD(P)-binding domain superfamily [SSF51735] (6-113)
  IPR051402 Ketopantoate Reductase-Related [PTHR21708] (8-304)

Sequence (642 aa):
MYMKIKSVAVFGAGAVGSYVIWGLSEKKDISLSVIAKGERAERLKAEGCLINGKTYHPEVLTPEEAKGVDLLIVSLKYGALAGALDDIKEVVSENTIVMSLMNGVDSEEIISTKIDKSHIIYSLIKVASHREEKEYVFNPETTIGIIYGEEAAPFESERVAAIRDLFDGTGLNYRVTDCIKEEIWSKYRLNICNNLPQAIIGAGVGCYTDSEHMKAISEGLRKEVEAVALAKGIDMSRCAGTSSRGSAVPPTARYSTLQDIDAGRHTEIDMFSGTMMRMGKELGIATPYNEYTYHIIKALEEKNDGVFDYDENSEAVTYSKMYMKIKSVAVFGAGAVGSYVIWGLSEKKDISLSVIAKGERAERLKAEGCLINGKTYHPEVLTPEEAKGVDLLIVSLKYGALAGALDDIKEVVSENTIVMSLMNGVDSEEIISTKIDKSHIIYSLIKVASHREEKEYVFNPETTIGIIYGEEAAPFESERVAAIRDLFDGTGLNYRVTDCIKEEIWSKYRLNICNNLPQAIIGAGVGCYTDSEHMKAISEGLRKEVEAVALAKGIDMSRCAGTSSRGSAVPPTARYSTLQDIDAGRHTEIDMFSGTMMRMGKELGIATPYNEYTYHIIKALEEKNDGVFDYDENSEAVTYSK

pLDDT: mean 92.48, std 10.03, range [45.72, 98.81]